Protein AF-A0A6G0TR43-F1 (afdb_monomer_lite)

InterPro domains:
  IPR001030 Aconitase/3-isopropylmalate dehydratase large subunit, alpha/beta/alpha domain [PF00330] (123-218)
  IPR001030 Aconitase/3-isopropylmalate dehydratase large subunit, alpha/beta/alpha domain [PF00330] (258-468)
  IPR001030 Aconitase/3-isopropylmalate dehydratase large subunit, alpha/beta/alpha domain [PR00415] (331-344)
  IPR001030 Aconitase/3-isopropylmalate dehydratase large subunit, alpha/beta/alpha domain [PR00415] (354-362)
  IPR001030 Aconitase/3-isopropylmalate dehydratase large subunit, alpha/beta/alpha domain [PR00415] (374-387)
  IPR001030 Aconitase/3-isopropylmalate dehydratase large subunit, alpha/beta/alpha domain [PR00415] (388-403)
  IPR001030 Aconitase/3-isopropylmalate dehydratase large subunit, alpha/beta/alpha domain [PR00415] (450-463)
  IPR015931 Aconitase/3-isopropylmalate dehydratase large subunit, alpha/beta/alpha, subdomain 1/3 [G3DSA:3.30.499.10] (98-225)
  IPR015931 Aconitase/3-isopropylmalate dehydratase large subunit, alpha/beta/alpha, subdomain 1/3 [G3DSA:3.30.499.10] (226-419)
  IPR015932 Aconitase, domain 2 [G3DSA:3.40.1060.10] (420-470)
  IPR018136 Aconitase family, 4Fe-4S cluster binding site [PS01244] (183-196)
  IPR036008 Aconitase, iron-sulfur domain [SSF53732] (122-218)
  IPR036008 Aconitase, iron-sulfur domain [SSF53732] (229-468)
  IPR050926 Aconitase/IPM Isomerase [PTHR43160] (221-468)

Structure (mmCIF, N/CA/C/O backbone):
data_AF-A0A6G0TR43-F1
#
_entry.id   AF-A0A6G0TR43-F1
#
loop_
_atom_site.group_PDB
_atom_site.id
_atom_site.type_symbol
_atom_site.label_atom_id
_atom_site.label_alt_id
_atom_site.label_comp_id
_atom_site.label_asym_id
_atom_site.label_entity_id
_atom_site.label_seq_id
_atom_site.pdbx_PDB_ins_code
_atom_site.Cartn_x
_atom_site.Cartn_y
_atom_site.Cartn_z
_atom_site.occupancy
_atom_site.B_iso_or_equiv
_atom_site.auth_seq_id
_atom_site.auth_comp_id
_atom_site.auth_asym_id
_atom_site.auth_atom_id
_atom_site.pdbx_PDB_model_num
ATOM 1 N N . MET A 1 1 ? -25.560 -16.275 -49.411 1.00 44.91 1 MET A N 1
ATOM 2 C CA . MET A 1 1 ? -24.220 -15.984 -48.857 1.00 44.91 1 MET A CA 1
ATOM 3 C C . MET A 1 1 ? -23.610 -14.889 -49.708 1.00 44.91 1 MET A C 1
ATOM 5 O O . MET A 1 1 ? -23.542 -15.063 -50.917 1.00 44.91 1 MET A O 1
ATOM 9 N N . PRO A 1 2 ? -23.350 -13.727 -49.101 1.00 28.89 2 PRO A N 1
ATOM 10 C CA . PRO A 1 2 ? -21.966 -13.373 -48.813 1.00 28.89 2 PRO A CA 1
ATOM 11 C C . PRO A 1 2 ? -21.756 -12.947 -47.353 1.00 28.89 2 PRO A C 1
ATOM 13 O O . PRO A 1 2 ? -22.693 -12.677 -46.605 1.00 28.89 2 PRO A O 1
ATOM 16 N N . ILE A 1 3 ? -20.484 -12.977 -46.975 1.00 33.72 3 ILE A N 1
ATOM 17 C CA . ILE A 1 3 ? -19.909 -12.750 -45.653 1.00 33.72 3 ILE A CA 1
ATOM 18 C C . ILE A 1 3 ? -19.997 -11.252 -45.323 1.00 33.72 3 ILE A C 1
ATOM 20 O O . ILE A 1 3 ? -19.451 -10.425 -46.049 1.00 33.72 3 ILE A O 1
ATOM 24 N N . GLY A 1 4 ? -20.696 -10.901 -44.241 1.00 23.98 4 GLY A N 1
ATOM 25 C CA . GLY A 1 4 ? -20.774 -9.537 -43.715 1.00 23.98 4 GLY A CA 1
ATOM 26 C C . GLY A 1 4 ? -19.693 -9.307 -42.663 1.00 23.98 4 GLY A C 1
ATOM 27 O O . GLY A 1 4 ? -19.711 -9.941 -41.610 1.00 23.98 4 GLY A O 1
ATOM 28 N N . GLY A 1 5 ? -18.741 -8.426 -42.974 1.00 23.03 5 GLY A N 1
ATOM 29 C CA . GLY A 1 5 ? -17.609 -8.081 -42.119 1.00 23.03 5 GLY A CA 1
ATOM 30 C C . GLY A 1 5 ? -18.013 -7.459 -40.781 1.00 23.03 5 GLY A C 1
ATOM 31 O O . GLY A 1 5 ? -18.893 -6.603 -40.701 1.00 23.03 5 GLY A O 1
ATOM 32 N N . VAL A 1 6 ? -17.315 -7.872 -39.726 1.00 23.48 6 VAL A N 1
ATOM 33 C CA . VAL A 1 6 ? -17.362 -7.231 -38.412 1.00 23.48 6 VAL A CA 1
ATOM 34 C C . VAL A 1 6 ? -16.473 -5.989 -38.471 1.00 23.48 6 VAL A C 1
ATOM 36 O O . VAL A 1 6 ? -15.255 -6.095 -38.601 1.00 23.48 6 VAL A O 1
ATOM 39 N N . LYS A 1 7 ? -17.080 -4.801 -38.386 1.00 21.50 7 LYS A N 1
ATOM 40 C CA . LYS A 1 7 ? -16.357 -3.562 -38.080 1.00 21.50 7 LYS A CA 1
ATOM 41 C C . LYS A 1 7 ? -15.907 -3.625 -36.620 1.00 21.50 7 LYS A C 1
ATOM 43 O O . LYS A 1 7 ? -16.739 -3.585 -35.717 1.00 21.50 7 LYS A O 1
ATOM 48 N N . ALA A 1 8 ? -14.601 -3.726 -36.400 1.00 21.95 8 ALA A N 1
ATOM 49 C CA . ALA A 1 8 ? -13.986 -3.422 -35.118 1.00 21.95 8 ALA A CA 1
ATOM 50 C C . ALA A 1 8 ? -13.940 -1.896 -34.964 1.00 21.95 8 ALA A C 1
ATOM 52 O O . ALA A 1 8 ? -13.263 -1.211 -35.731 1.00 21.95 8 ALA A O 1
ATOM 53 N N . THR A 1 9 ? -14.678 -1.356 -33.999 1.00 20.98 9 THR A N 1
ATOM 54 C CA . THR A 1 9 ? -14.571 0.056 -33.623 1.00 20.98 9 THR A CA 1
ATOM 55 C C . THR A 1 9 ? -13.515 0.166 -32.531 1.00 20.98 9 THR A C 1
ATOM 57 O O . THR A 1 9 ? -13.754 -0.199 -31.383 1.00 20.98 9 THR A O 1
ATOM 60 N N . CYS A 1 10 ? -12.327 0.629 -32.912 1.00 20.80 10 CYS A N 1
ATOM 61 C CA . CYS A 1 10 ? -11.294 1.084 -31.992 1.00 20.80 10 CYS A CA 1
ATOM 62 C C . CYS A 1 10 ? -11.732 2.453 -31.450 1.00 20.80 10 CYS A C 1
ATOM 64 O O . CYS A 1 10 ? -11.892 3.392 -32.230 1.00 20.80 10 CYS A O 1
ATOM 66 N N . ILE A 1 11 ? -11.987 2.572 -30.146 1.00 22.67 11 ILE A N 1
ATOM 67 C CA . ILE A 1 11 ? -12.198 3.879 -29.512 1.00 22.67 11 ILE A CA 1
ATOM 68 C C . ILE A 1 11 ? -10.812 4.398 -29.139 1.00 22.67 11 ILE A C 1
ATOM 70 O O . ILE A 1 11 ? -10.226 3.989 -28.139 1.00 22.67 11 ILE A O 1
ATOM 74 N N . CYS A 1 12 ? -10.277 5.243 -30.016 1.00 21.52 12 CYS A N 1
ATOM 75 C CA . CYS A 1 12 ? -9.052 5.992 -29.794 1.00 21.52 12 CYS A CA 1
ATOM 76 C C . CYS A 1 12 ? -9.327 7.127 -28.796 1.00 21.52 12 CYS A C 1
ATOM 78 O O . CYS A 1 12 ? -10.388 7.755 -28.815 1.00 21.52 12 CYS A O 1
ATOM 80 N N . ASN A 1 13 ? -8.371 7.350 -27.902 1.00 27.11 13 ASN A N 1
ATOM 81 C CA . ASN A 1 13 ? -8.438 8.288 -26.790 1.00 27.11 13 ASN A CA 1
ATOM 82 C C . ASN A 1 13 ? -8.215 9.724 -27.305 1.00 27.11 13 ASN A C 1
ATOM 84 O O . ASN A 1 13 ? -7.111 10.247 -27.246 1.00 27.11 13 ASN A O 1
ATOM 88 N N . GLU A 1 14 ? -9.253 10.356 -27.850 1.00 24.88 14 GLU A N 1
ATOM 89 C CA . GLU A 1 14 ? -9.208 11.749 -28.318 1.00 24.88 14 GLU A CA 1
ATOM 90 C C . GLU A 1 14 ? -10.543 12.452 -28.014 1.00 24.88 14 GLU A C 1
ATOM 92 O O . GLU A 1 14 ? -11.323 12.782 -28.898 1.00 24.88 14 GLU A O 1
ATOM 97 N N . CYS A 1 15 ? -10.871 12.624 -26.726 1.00 24.12 15 CYS A N 1
ATOM 98 C CA . CYS A 1 15 ? -11.961 13.521 -26.292 1.00 24.12 15 CYS A CA 1
ATOM 99 C C . CYS A 1 15 ? -11.883 13.959 -24.814 1.00 24.12 15 CYS A C 1
ATOM 101 O O . CYS A 1 15 ? -12.898 14.289 -24.207 1.00 24.12 15 CYS A O 1
ATOM 103 N N . LEU A 1 16 ? -10.684 14.005 -24.220 1.00 26.81 16 LEU A N 1
ATOM 104 C CA . LEU A 1 16 ? -10.478 14.553 -22.865 1.00 26.81 16 LEU A CA 1
ATOM 105 C C . LEU A 1 16 ? -9.629 15.836 -22.829 1.00 26.81 16 LEU A C 1
ATOM 107 O O . LEU A 1 16 ? -9.369 16.366 -21.755 1.00 26.81 16 LEU A O 1
ATOM 111 N N . TYR A 1 17 ? -9.275 16.403 -23.987 1.00 24.92 17 TYR A N 1
ATOM 112 C CA . TYR A 1 17 ? -8.399 17.580 -24.077 1.00 24.92 17 TYR A CA 1
ATOM 113 C C . TYR A 1 17 ? -9.114 18.935 -24.256 1.00 24.92 17 TYR A C 1
ATOM 115 O O . TYR A 1 17 ? -8.491 19.910 -24.666 1.00 24.92 17 TYR A O 1
ATOM 123 N N . GLN A 1 18 ? -10.411 19.050 -23.937 1.00 24.70 18 GLN A N 1
ATOM 124 C CA . GLN A 1 18 ? -11.149 20.323 -24.082 1.00 24.70 18 GLN A CA 1
ATOM 125 C C . GLN A 1 18 ? -11.848 20.864 -22.824 1.00 24.70 18 GLN A C 1
ATOM 127 O O . GLN A 1 18 ? -12.670 21.771 -22.931 1.00 24.70 18 GLN A O 1
ATOM 132 N N . HIS A 1 19 ? -11.470 20.425 -21.618 1.00 25.78 19 HIS A N 1
ATOM 133 C CA . HIS A 1 19 ? -12.017 21.006 -20.377 1.00 25.78 19 HIS A CA 1
ATOM 134 C C . HIS A 1 19 ? -11.001 21.626 -19.402 1.00 25.78 19 HIS A C 1
ATOM 136 O O . HIS A 1 19 ? -11.359 21.912 -18.264 1.00 25.78 19 HIS A O 1
ATOM 142 N N . ALA A 1 20 ? -9.780 21.946 -19.854 1.00 26.09 20 ALA A N 1
ATOM 143 C CA . ALA A 1 20 ? -8.774 22.646 -19.037 1.00 26.09 20 ALA A CA 1
ATOM 144 C C . ALA A 1 20 ? -8.510 24.122 -19.422 1.00 26.09 20 ALA A C 1
ATOM 146 O O . ALA A 1 20 ? -7.695 24.781 -18.788 1.00 26.09 20 ALA A O 1
ATOM 147 N N . CYS A 1 21 ? -9.224 24.696 -20.398 1.00 24.44 21 CYS A N 1
ATOM 148 C CA . CYS A 1 21 ? -9.101 26.121 -20.738 1.00 24.44 21 CYS A CA 1
ATOM 149 C C . CYS A 1 21 ? -10.477 26.781 -20.839 1.00 24.44 21 CYS A C 1
ATOM 151 O O . CYS A 1 21 ? -11.063 26.795 -21.918 1.00 24.44 21 CYS A O 1
ATOM 153 N N . ARG A 1 22 ? -10.989 27.324 -19.723 1.00 23.19 22 ARG A N 1
ATOM 154 C CA . ARG A 1 22 ? -11.964 28.440 -19.667 1.00 23.19 22 ARG A CA 1
ATOM 155 C C . ARG A 1 22 ? -12.244 28.828 -18.209 1.00 23.19 22 ARG A C 1
ATOM 157 O O . ARG A 1 22 ? -13.321 28.603 -17.673 1.00 23.19 22 ARG A O 1
ATOM 164 N N . SER A 1 23 ? -11.264 29.451 -17.568 1.00 25.16 23 SER A N 1
ATOM 165 C CA . SER A 1 23 ? -11.479 30.265 -16.369 1.00 25.16 23 SER A CA 1
ATOM 166 C C . SER A 1 23 ? -11.001 31.681 -16.662 1.00 25.16 23 SER A C 1
ATOM 168 O O . SER A 1 23 ? -9.929 32.076 -16.221 1.00 25.16 23 SER A O 1
ATOM 170 N N . SER A 1 24 ? -11.751 32.412 -17.490 1.00 25.03 24 SER A N 1
ATOM 171 C CA . SER A 1 24 ? -11.678 33.873 -17.654 1.00 25.03 24 SER A CA 1
ATOM 172 C C . SER A 1 24 ? -12.849 34.347 -18.529 1.00 25.03 24 SER A C 1
ATOM 174 O O . SER A 1 24 ? -13.068 33.792 -19.601 1.00 25.03 24 SER A O 1
ATOM 176 N N . PHE A 1 25 ? -13.533 35.399 -18.065 1.00 23.75 25 PHE A N 1
ATOM 177 C CA . PHE A 1 25 ? -14.579 36.213 -18.715 1.00 23.75 25 PHE A CA 1
ATOM 178 C C . PHE A 1 25 ? -16.048 35.735 -18.712 1.00 23.75 25 PHE A C 1
ATOM 180 O O . PHE A 1 25 ? -16.444 34.843 -19.450 1.00 23.75 25 PHE A O 1
ATOM 187 N N . GLY A 1 26 ? -16.878 36.497 -17.981 1.00 22.31 26 GLY A N 1
ATOM 188 C CA . GLY A 1 26 ? -17.969 37.269 -18.600 1.00 22.31 26 GLY A CA 1
ATOM 189 C C . GLY A 1 26 ? -19.380 36.665 -18.628 1.00 22.31 26 GLY A C 1
ATOM 190 O O . GLY A 1 26 ? -19.677 35.768 -19.403 1.00 22.31 26 GLY A O 1
ATOM 191 N N . ILE A 1 27 ? -20.271 37.265 -17.834 1.00 24.50 27 ILE A N 1
ATOM 192 C CA . ILE A 1 27 ? -21.746 37.187 -17.865 1.00 24.50 27 ILE A CA 1
ATOM 193 C C . ILE A 1 27 ? -22.303 37.428 -19.284 1.00 24.50 27 ILE A C 1
ATOM 195 O O . ILE A 1 27 ? -21.859 38.397 -19.882 1.00 24.50 27 ILE A O 1
ATOM 199 N N . VAL A 1 28 ? -23.312 36.659 -19.753 1.00 23.77 28 VAL A N 1
ATOM 200 C CA . VAL A 1 28 ? -24.571 37.115 -20.425 1.00 23.77 28 VAL A CA 1
ATOM 201 C C . VAL A 1 28 ? -25.590 35.947 -20.544 1.00 23.77 28 VAL A C 1
ATOM 203 O O . VAL A 1 28 ? -25.250 34.831 -20.919 1.00 23.77 28 VAL A O 1
ATOM 206 N N . ASN A 1 29 ? -26.858 36.250 -20.222 1.00 24.64 29 ASN A N 1
ATOM 207 C CA . ASN A 1 29 ? -28.106 35.468 -20.357 1.00 24.64 29 ASN A CA 1
ATOM 208 C C . ASN A 1 29 ? -28.371 34.815 -21.735 1.00 24.64 29 ASN A C 1
ATOM 210 O O . ASN A 1 29 ? -28.135 35.469 -22.743 1.00 24.64 29 ASN A O 1
ATOM 214 N N . GLN A 1 30 ? -29.077 33.664 -21.769 1.00 25.34 30 GLN A N 1
ATOM 215 C CA . GLN A 1 30 ? -30.322 33.442 -22.554 1.00 25.34 30 GLN A CA 1
ATOM 216 C C . GLN A 1 30 ? -31.006 32.070 -22.265 1.00 25.34 30 GLN A C 1
ATOM 218 O O . GLN A 1 30 ? -30.420 31.179 -21.665 1.00 25.34 30 GLN A O 1
ATOM 223 N N . ARG A 1 31 ? -32.304 31.985 -22.604 1.00 23.66 31 ARG A N 1
ATOM 224 C CA . ARG A 1 31 ? -33.435 31.184 -22.049 1.00 23.66 31 ARG A CA 1
ATOM 225 C C . ARG A 1 31 ? -33.601 29.708 -22.546 1.00 23.66 31 ARG A C 1
ATOM 227 O O . ARG A 1 31 ? -32.881 29.315 -23.453 1.00 23.66 31 ARG A O 1
ATOM 234 N N . PRO A 1 32 ? -34.554 28.904 -21.981 1.00 31.56 32 PRO A N 1
ATOM 235 C CA . PRO A 1 32 ? -34.596 27.422 -22.043 1.00 31.56 32 PRO A CA 1
ATOM 236 C C . PRO A 1 32 ? -35.714 26.777 -22.921 1.00 31.56 32 PRO A C 1
ATOM 238 O O . PRO A 1 32 ? -36.488 27.507 -23.537 1.00 31.56 32 PRO A O 1
ATOM 241 N N . TRP A 1 33 ? -35.806 25.422 -22.854 1.00 23.48 33 TRP A N 1
ATOM 242 C CA . TRP A 1 33 ? -36.893 24.435 -23.182 1.00 23.48 33 TRP A CA 1
ATOM 243 C C . TRP A 1 33 ? -36.661 23.496 -24.404 1.00 23.48 33 TRP A C 1
ATOM 245 O O . TRP A 1 33 ? -35.990 23.927 -25.336 1.00 23.48 33 TRP A O 1
ATOM 255 N N . PRO A 1 34 ? -37.255 22.264 -24.491 1.00 34.00 34 PRO A N 1
ATOM 256 C CA . PRO A 1 34 ? -38.066 21.503 -23.519 1.00 34.00 34 PRO A CA 1
ATOM 257 C C . PRO A 1 34 ? -37.699 20.001 -23.311 1.00 34.00 34 PRO A C 1
ATOM 259 O O . PRO A 1 34 ? -37.000 19.345 -24.078 1.00 34.00 34 PRO A O 1
ATOM 262 N N . THR A 1 35 ? -38.298 19.466 -22.249 1.00 28.58 35 THR A N 1
ATOM 263 C CA . THR A 1 35 ? -38.429 18.089 -21.746 1.00 28.58 35 THR A CA 1
ATOM 264 C C . THR A 1 35 ? -39.009 17.071 -22.747 1.00 28.58 35 THR A C 1
ATOM 266 O O . THR A 1 35 ? -40.078 17.303 -23.309 1.00 28.58 35 THR A O 1
ATOM 269 N N . LEU A 1 36 ? -38.406 15.874 -22.851 1.00 28.17 36 LEU A N 1
ATOM 270 C CA . LEU A 1 36 ? -39.024 14.689 -23.473 1.00 28.17 36 LEU A CA 1
ATOM 271 C C . LEU A 1 36 ? -39.233 13.571 -22.435 1.00 28.17 36 LEU A C 1
ATOM 273 O O . LEU A 1 36 ? -38.327 13.203 -21.692 1.00 28.17 36 LEU A O 1
ATOM 277 N N . THR A 1 37 ? -40.464 13.067 -22.365 1.00 31.48 37 THR A N 1
ATOM 278 C CA . THR A 1 37 ? -41.012 12.224 -21.294 1.00 31.48 37 THR A CA 1
ATOM 279 C C . THR A 1 37 ? -41.046 10.724 -21.624 1.00 31.48 37 THR A C 1
ATOM 281 O O . THR A 1 37 ? -41.064 10.294 -22.775 1.00 31.48 37 THR A O 1
ATOM 284 N N . LEU A 1 38 ? -41.124 9.944 -20.540 1.00 30.39 38 LEU A N 1
ATOM 285 C CA . LEU A 1 38 ? -41.155 8.488 -20.310 1.00 30.39 38 LEU A CA 1
ATOM 286 C C . LEU A 1 38 ? -42.107 7.583 -21.151 1.00 30.39 38 LEU A C 1
ATOM 288 O O . LEU A 1 38 ? -42.515 6.520 -20.681 1.00 30.39 38 LEU A O 1
ATOM 292 N N . LYS A 1 39 ? -42.471 7.929 -22.392 1.00 28.11 39 LYS A N 1
ATOM 293 C CA . LYS A 1 39 ? -43.436 7.153 -23.210 1.00 28.11 39 LYS A CA 1
ATOM 294 C C . LYS A 1 39 ? -42.846 6.280 -24.331 1.00 28.11 39 LYS A C 1
ATOM 296 O O . LYS A 1 39 ? -43.605 5.534 -24.943 1.00 28.11 39 LYS A O 1
ATOM 301 N N . MET A 1 40 ? -41.526 6.265 -24.557 1.00 30.66 40 MET A N 1
ATOM 302 C CA . MET A 1 40 ? -40.902 5.426 -25.608 1.00 30.66 40 MET A CA 1
ATOM 303 C C . MET A 1 40 ? -40.281 4.099 -25.131 1.00 30.66 40 MET A C 1
ATOM 305 O O . MET A 1 40 ? -40.085 3.202 -25.943 1.00 30.66 40 MET A O 1
ATOM 309 N N . LEU A 1 41 ? -40.052 3.897 -23.829 1.00 30.52 41 LEU A N 1
ATOM 310 C CA . LEU A 1 41 ? -39.347 2.702 -23.321 1.00 30.52 41 LEU A CA 1
ATOM 311 C C . LEU A 1 41 ? -40.242 1.493 -22.986 1.00 30.52 41 LEU A C 1
ATOM 313 O O . LEU A 1 41 ? -39.740 0.433 -22.628 1.00 30.52 41 LEU A O 1
ATOM 317 N N . ARG A 1 42 ? -41.568 1.597 -23.151 1.00 28.61 42 ARG A N 1
ATOM 318 C CA . ARG A 1 42 ? -42.516 0.488 -22.897 1.00 28.61 42 ARG A CA 1
ATOM 319 C C . ARG A 1 42 ? -42.906 -0.330 -24.137 1.00 28.61 42 ARG A C 1
ATOM 321 O O . ARG A 1 42 ? -43.753 -1.210 -24.024 1.00 28.61 42 ARG A O 1
ATOM 328 N N . LYS A 1 43 ? -42.301 -0.082 -25.307 1.00 27.17 43 LYS A N 1
ATOM 329 C CA . LYS A 1 43 ? -42.723 -0.710 -26.579 1.00 27.17 43 LYS A CA 1
ATOM 330 C C . LYS A 1 43 ? -41.700 -1.633 -27.261 1.00 27.17 43 LYS A C 1
ATOM 332 O O . LYS A 1 43 ? -41.970 -2.079 -28.367 1.00 27.17 43 LYS A O 1
ATOM 337 N N . MET A 1 44 ? -40.589 -1.991 -26.609 1.00 28.00 44 MET A N 1
ATOM 338 C CA . MET A 1 44 ? -39.608 -2.959 -27.150 1.00 28.00 44 MET A CA 1
ATOM 339 C C . MET A 1 44 ? -39.391 -4.204 -26.270 1.00 28.00 44 MET A C 1
ATOM 341 O O . MET A 1 44 ? -38.376 -4.879 -26.378 1.00 28.00 44 MET A O 1
ATOM 345 N N . PHE A 1 45 ? -40.380 -4.559 -25.443 1.00 26.39 45 PHE A N 1
ATOM 346 C CA . PHE A 1 45 ? -40.508 -5.900 -24.860 1.00 26.39 45 PHE A CA 1
ATOM 347 C C . PHE A 1 45 ? -41.712 -6.603 -25.484 1.00 26.39 45 PHE A C 1
ATOM 349 O O . PHE A 1 45 ? -42.814 -6.572 -24.940 1.00 26.39 45 PHE A O 1
ATOM 356 N N . LYS A 1 46 ? -41.510 -7.192 -26.662 1.00 25.25 46 LYS A N 1
ATOM 357 C CA . LYS A 1 46 ? -42.288 -8.318 -27.197 1.00 25.25 46 LYS A CA 1
ATOM 358 C C . LYS A 1 46 ? -41.635 -8.761 -28.503 1.00 25.25 46 LYS A C 1
ATOM 360 O O . LYS A 1 46 ? -41.410 -7.925 -29.371 1.00 25.25 46 LYS A O 1
ATOM 365 N N . THR A 1 47 ? -41.427 -10.074 -28.618 1.00 24.05 47 THR A N 1
ATOM 366 C CA . THR A 1 47 ? -41.081 -10.879 -29.811 1.00 24.05 47 THR A CA 1
ATOM 367 C C . THR A 1 47 ? -39.657 -11.444 -29.812 1.00 24.05 47 THR A C 1
ATOM 369 O O . THR A 1 47 ? -38.759 -10.856 -30.393 1.00 24.05 47 THR A O 1
ATOM 372 N N . LEU A 1 48 ? -39.476 -12.602 -29.159 1.00 24.25 48 LEU A N 1
ATOM 373 C CA . LEU A 1 48 ? -38.723 -13.770 -29.658 1.00 24.25 48 LEU A CA 1
ATOM 374 C C . LEU A 1 48 ? -38.752 -14.874 -28.585 1.00 24.25 48 LEU A C 1
ATOM 376 O O . LEU A 1 48 ? -37.914 -14.947 -27.692 1.00 24.25 48 LEU A O 1
ATOM 380 N N . GLN A 1 49 ? -39.790 -15.710 -28.662 1.00 21.92 49 GLN A N 1
ATOM 381 C CA . GLN A 1 49 ? -39.796 -17.054 -28.092 1.00 21.92 49 GLN A CA 1
ATOM 382 C C . GLN A 1 49 ? -39.025 -17.967 -29.046 1.00 21.92 49 GLN A C 1
ATOM 384 O O . GLN A 1 49 ? -39.353 -18.006 -30.227 1.00 21.92 49 GLN A O 1
ATOM 389 N N . LEU A 1 50 ? -38.071 -18.743 -28.534 1.00 23.00 50 LEU A N 1
ATOM 390 C CA . LEU A 1 50 ? -37.654 -20.002 -29.149 1.00 23.00 50 LEU A CA 1
ATOM 391 C C . LEU A 1 50 ? -37.224 -20.969 -28.043 1.00 23.00 50 LEU A C 1
ATOM 393 O O . LEU A 1 50 ? -36.337 -20.698 -27.239 1.00 23.00 50 LEU A O 1
ATOM 397 N N . SER A 1 51 ? -37.960 -22.072 -27.983 1.00 20.31 51 SER A N 1
ATOM 398 C CA . SER A 1 51 ? -37.833 -23.189 -27.060 1.00 20.31 51 SER A CA 1
ATOM 399 C C . SER A 1 51 ? -36.750 -24.164 -27.511 1.00 20.31 51 SER A C 1
ATOM 401 O O . SER A 1 51 ? -36.791 -24.610 -28.655 1.00 20.31 51 SER A O 1
ATOM 403 N N . VAL A 1 52 ? -35.900 -24.622 -26.591 1.00 22.64 52 VAL A N 1
ATOM 404 C CA . VAL A 1 52 ? -35.273 -25.949 -26.680 1.00 22.64 52 VAL A CA 1
ATOM 405 C C . VAL A 1 52 ? -35.314 -26.587 -25.291 1.00 22.64 52 VAL A C 1
ATOM 407 O O . VAL A 1 52 ? -34.701 -26.100 -24.345 1.00 22.64 52 VAL A O 1
ATOM 410 N N . ARG A 1 53 ? -36.100 -27.662 -25.173 1.00 18.94 53 ARG A N 1
ATOM 411 C CA . ARG A 1 53 ? -36.101 -28.596 -24.041 1.00 18.94 53 ARG A CA 1
ATOM 412 C C . ARG A 1 53 ? -34.905 -29.536 -24.194 1.00 18.94 53 ARG A C 1
ATOM 414 O O . ARG A 1 53 ? -34.737 -30.112 -25.263 1.00 18.94 53 ARG A O 1
ATOM 421 N N . CYS A 1 54 ? -34.159 -29.775 -23.121 1.00 20.81 54 CYS A N 1
ATOM 422 C CA . CYS A 1 54 ? -33.457 -31.042 -22.940 1.00 20.81 54 CYS A CA 1
ATOM 423 C C . CYS A 1 54 ? -33.524 -31.449 -21.466 1.00 20.81 54 CYS A C 1
ATOM 425 O O . CYS A 1 54 ? -33.230 -30.671 -20.561 1.00 20.81 54 CYS A O 1
ATOM 427 N N . SER A 1 55 ? -34.013 -32.661 -21.267 1.00 19.59 55 SER A N 1
ATOM 428 C CA . SER A 1 55 ? -34.326 -33.341 -20.021 1.00 19.59 55 SER A CA 1
ATOM 429 C C . SER A 1 55 ? -33.195 -34.297 -19.659 1.00 19.59 55 SER A C 1
ATOM 431 O O . SER A 1 55 ? -32.931 -35.203 -20.440 1.00 19.59 55 SER A O 1
ATOM 433 N N . CYS A 1 56 ? -32.608 -34.155 -18.468 1.00 20.31 56 CYS A N 1
ATOM 434 C CA . CYS A 1 56 ? -31.844 -35.217 -17.808 1.00 20.31 56 CYS A CA 1
ATOM 435 C C . CYS A 1 56 ? -32.119 -35.185 -16.300 1.00 20.31 56 CYS A C 1
ATOM 437 O O . CYS A 1 56 ? -31.548 -34.401 -15.545 1.00 20.31 56 CYS A O 1
ATOM 439 N N . THR A 1 57 ? -33.037 -36.049 -15.889 1.00 19.06 57 THR A N 1
ATOM 440 C CA . THR A 1 57 ? -33.283 -36.502 -14.521 1.00 19.06 57 THR A CA 1
ATOM 441 C C . THR A 1 57 ? -32.208 -37.530 -14.160 1.00 19.06 57 THR A C 1
ATOM 443 O O . THR A 1 57 ? -32.009 -38.445 -14.949 1.00 19.06 57 THR A O 1
ATOM 446 N N . CYS A 1 58 ? -31.558 -37.430 -12.993 1.00 20.14 58 CYS A N 1
ATOM 447 C CA . CYS A 1 58 ? -31.033 -38.592 -12.257 1.00 20.14 58 CYS A CA 1
ATOM 448 C C . CYS A 1 58 ? -30.692 -38.233 -10.796 1.00 20.14 58 CYS A C 1
ATOM 450 O O . CYS A 1 58 ? -29.687 -37.593 -10.510 1.00 20.14 58 CYS A O 1
ATOM 452 N N . LEU A 1 59 ? -31.594 -38.686 -9.919 1.00 19.86 59 LEU A N 1
ATOM 453 C CA . LEU A 1 59 ? -31.395 -39.274 -8.587 1.00 19.86 59 LEU A CA 1
ATOM 454 C C . LEU A 1 59 ? -30.654 -38.487 -7.490 1.00 19.86 59 LEU A C 1
ATOM 456 O O . LEU A 1 59 ? -29.436 -38.486 -7.350 1.00 19.86 59 LEU A O 1
ATOM 460 N N . VAL A 1 60 ? -31.502 -37.927 -6.629 1.00 20.03 60 VAL A N 1
ATOM 461 C CA . VAL A 1 60 ? -31.277 -37.586 -5.224 1.00 20.03 60 VAL A CA 1
ATOM 462 C C . VAL A 1 60 ? -31.207 -38.877 -4.400 1.00 20.03 60 VAL A C 1
ATOM 464 O O . VAL A 1 60 ? -32.169 -39.641 -4.410 1.00 20.03 60 VAL A O 1
ATOM 467 N N . GLU A 1 61 ? -30.155 -39.063 -3.602 1.00 20.62 61 GLU A N 1
ATOM 468 C CA . GLU A 1 61 ? -30.217 -39.897 -2.395 1.00 20.62 61 GLU A CA 1
ATOM 469 C C . GLU A 1 61 ? -30.071 -39.013 -1.153 1.00 20.62 61 GLU A C 1
ATOM 471 O O . GLU A 1 61 ? -29.123 -38.243 -0.992 1.00 20.62 61 GLU A O 1
ATOM 476 N N . ARG A 1 62 ? -31.092 -39.101 -0.297 1.00 20.41 62 ARG A N 1
ATOM 477 C CA . ARG A 1 62 ? -31.192 -38.479 1.021 1.00 20.41 62 ARG A CA 1
ATOM 478 C C . ARG A 1 62 ? -30.409 -39.314 2.033 1.00 20.41 62 ARG A C 1
ATOM 480 O O . ARG A 1 62 ? -30.620 -40.516 2.091 1.00 20.41 62 ARG A O 1
ATOM 487 N N . TYR A 1 63 ? -29.693 -38.657 2.942 1.00 21.70 63 TYR A N 1
ATOM 488 C CA . TYR A 1 63 ? -29.655 -39.090 4.340 1.00 21.70 63 TYR A CA 1
ATOM 489 C C . TYR A 1 63 ? -29.830 -37.876 5.255 1.00 21.70 63 TYR A C 1
ATOM 491 O O . TYR A 1 63 ? -29.098 -36.892 5.177 1.00 21.70 63 TYR A O 1
ATOM 499 N N . SER A 1 64 ? -30.868 -37.957 6.083 1.00 21.03 64 SER A N 1
ATOM 500 C CA . SER A 1 64 ? -31.268 -37.031 7.140 1.00 21.03 64 SER A CA 1
ATOM 501 C C . SER A 1 64 ? -30.842 -37.563 8.508 1.00 21.03 64 SER A C 1
ATOM 503 O O . SER A 1 64 ? -30.967 -38.763 8.736 1.00 21.03 64 SER A O 1
ATOM 505 N N . CYS A 1 65 ? -30.454 -36.671 9.422 1.00 21.56 65 CYS A N 1
ATOM 506 C CA . CYS A 1 65 ? -30.654 -36.775 10.880 1.00 21.56 65 CYS A CA 1
ATOM 507 C C . CYS A 1 65 ? -30.286 -35.384 11.464 1.00 21.56 65 CYS A C 1
ATOM 509 O O . CYS A 1 65 ? -29.136 -34.978 11.320 1.00 21.56 65 CYS A O 1
ATOM 511 N N . THR A 1 66 ? -31.208 -34.472 11.825 1.00 22.47 66 THR A N 1
ATOM 512 C CA . THR A 1 66 ? -31.875 -34.330 13.155 1.00 22.47 66 THR A CA 1
ATOM 513 C C . THR A 1 66 ? -30.910 -34.675 14.309 1.00 22.47 66 THR A C 1
ATOM 515 O O . THR A 1 66 ? -30.321 -35.744 14.284 1.00 22.47 66 THR A O 1
ATOM 518 N N . ASP A 1 67 ? -30.638 -33.878 15.342 1.00 23.47 67 ASP A N 1
ATOM 519 C CA . ASP A 1 67 ? -31.508 -33.028 16.149 1.00 23.47 67 ASP A CA 1
ATOM 520 C C . ASP A 1 67 ? -30.670 -32.319 17.250 1.00 23.47 67 ASP A C 1
ATOM 522 O O . ASP A 1 67 ? -29.573 -32.763 17.583 1.00 23.47 67 ASP A O 1
ATOM 526 N N . ASP A 1 68 ? -31.246 -31.255 17.804 1.00 24.41 68 ASP A N 1
ATOM 527 C CA . ASP A 1 68 ? -31.120 -30.671 19.148 1.00 24.41 68 ASP A CA 1
ATOM 528 C C . ASP A 1 68 ? -29.771 -30.500 19.894 1.00 24.41 68 ASP A C 1
ATOM 530 O O . ASP A 1 68 ? -29.058 -31.453 20.211 1.00 24.41 68 ASP A O 1
ATOM 534 N N . ARG A 1 69 ? -29.528 -29.255 20.344 1.00 25.17 69 ARG A N 1
ATOM 535 C CA . ARG A 1 69 ? -29.275 -28.912 21.764 1.00 25.17 69 ARG A CA 1
ATOM 536 C C . ARG A 1 69 ? -29.133 -27.398 21.957 1.00 25.17 69 ARG A C 1
ATOM 538 O O . ARG A 1 69 ? -28.041 -26.832 21.933 1.00 25.17 69 ARG A O 1
ATOM 545 N N . ARG A 1 70 ? -30.260 -26.741 22.245 1.00 24.08 70 ARG A N 1
ATOM 546 C CA . ARG A 1 70 ? -30.282 -25.570 23.139 1.00 24.08 70 ARG A CA 1
ATOM 547 C C . ARG A 1 70 ? -30.400 -26.066 24.582 1.00 24.08 70 ARG A C 1
ATOM 549 O O . ARG A 1 70 ? -31.283 -26.869 24.852 1.00 24.08 70 ARG A O 1
ATOM 556 N N . ARG A 1 71 ? -29.574 -25.504 25.476 1.00 24.00 71 ARG A N 1
ATOM 557 C CA . ARG A 1 71 ? -29.700 -25.344 26.950 1.00 24.00 71 ARG A CA 1
ATOM 558 C C . ARG A 1 71 ? -28.384 -25.716 27.639 1.00 24.00 71 ARG A C 1
ATOM 560 O O . ARG A 1 71 ? -28.020 -26.882 27.667 1.00 24.00 71 ARG A O 1
ATOM 567 N N . PHE A 1 72 ? -27.681 -24.719 28.174 1.00 23.92 72 PHE A N 1
ATOM 568 C CA . PHE A 1 72 ? -27.522 -24.486 29.619 1.00 23.92 72 PHE A CA 1
ATOM 569 C C . PHE A 1 72 ? -26.432 -23.427 29.841 1.00 23.92 72 PHE A C 1
ATOM 571 O O . PHE A 1 72 ? -25.250 -23.667 29.621 1.00 23.92 72 PHE A O 1
ATOM 578 N N . TRP A 1 73 ? -26.865 -22.239 30.264 1.00 22.64 73 TRP A N 1
ATOM 579 C CA . TRP A 1 73 ? -26.043 -21.299 31.020 1.00 22.64 73 TRP A CA 1
ATOM 580 C C . TRP A 1 73 ? -26.103 -21.723 32.494 1.00 22.64 73 TRP A C 1
ATOM 582 O O . TRP A 1 73 ? -27.201 -21.805 33.043 1.00 22.64 73 TRP A O 1
ATOM 592 N N . SER A 1 74 ? -24.953 -21.960 33.124 1.00 23.92 74 SER A N 1
ATOM 593 C CA . SER A 1 74 ? -24.769 -21.896 34.583 1.00 23.92 74 SER A CA 1
ATOM 594 C C . SER A 1 74 ? -23.274 -21.802 34.922 1.00 23.92 74 SER A C 1
ATOM 596 O O . SER A 1 74 ? -22.461 -22.497 34.318 1.00 23.92 74 SER A O 1
ATOM 598 N N . SER A 1 75 ? -22.952 -20.914 35.863 1.00 24.31 75 SER A N 1
ATOM 599 C CA . SER A 1 75 ? -21.637 -20.485 36.371 1.00 24.31 75 SER A CA 1
ATOM 600 C C . SER A 1 75 ? -20.704 -21.620 36.870 1.00 24.31 75 SER A C 1
ATOM 602 O O . SER A 1 75 ? -21.180 -22.731 37.105 1.00 24.31 75 SER A O 1
ATOM 604 N N . PRO A 1 76 ? -19.384 -21.370 37.045 1.00 26.19 76 PRO A N 1
ATOM 605 C CA . PRO A 1 76 ? -18.373 -22.419 37.215 1.00 26.19 76 PRO A CA 1
ATOM 606 C C . PRO A 1 76 ? -18.227 -22.888 38.677 1.00 26.19 76 PRO A C 1
ATOM 608 O O . PRO A 1 76 ? -18.321 -22.053 39.577 1.00 26.19 76 PRO A O 1
ATOM 611 N N . PRO A 1 77 ? -17.905 -24.172 38.936 1.00 25.36 77 PRO A N 1
ATOM 612 C CA . PRO A 1 77 ? -17.350 -24.606 40.212 1.00 25.36 77 PRO A CA 1
ATOM 613 C C . PRO A 1 77 ? -15.823 -24.782 40.172 1.00 25.36 77 PRO A C 1
ATOM 615 O O . PRO A 1 77 ? -15.199 -24.980 39.130 1.00 25.36 77 PRO A O 1
ATOM 618 N N . GLU A 1 78 ? -15.270 -24.691 41.373 1.00 23.84 78 GLU A N 1
ATOM 619 C CA . GLU A 1 78 ? -13.879 -24.521 41.776 1.00 23.84 78 GLU A CA 1
ATOM 620 C C . GLU A 1 78 ? -12.901 -25.646 41.393 1.00 23.84 78 GLU A C 1
ATOM 622 O O . GLU A 1 78 ? -13.238 -26.807 41.157 1.00 23.84 78 GLU A O 1
ATOM 627 N N . SER A 1 79 ? -11.626 -25.259 41.398 1.00 29.75 79 SER A N 1
ATOM 628 C CA . SER A 1 79 ? -10.435 -26.075 41.194 1.00 29.75 79 SER A CA 1
ATOM 629 C C . SER A 1 79 ? -10.325 -27.274 42.143 1.00 29.75 79 SER A C 1
ATOM 631 O O . SER A 1 79 ? -10.199 -27.105 43.354 1.00 29.75 79 SER A O 1
ATOM 633 N N . SER A 1 80 ? -10.188 -28.480 41.588 1.00 23.52 80 SER A N 1
ATOM 634 C CA . SER A 1 80 ? -9.489 -29.582 42.259 1.00 23.52 80 SER A CA 1
ATOM 635 C C . SER A 1 80 ? -8.694 -30.412 41.245 1.00 23.52 80 SER A C 1
ATOM 637 O O . SER A 1 80 ? -9.210 -30.916 40.249 1.00 23.52 80 SER A O 1
ATOM 639 N N . ALA A 1 81 ? -7.383 -30.502 41.469 1.00 28.31 81 ALA A N 1
ATOM 640 C CA . ALA A 1 81 ? -6.456 -31.252 40.633 1.00 28.31 81 ALA A CA 1
ATOM 641 C C . ALA A 1 81 ? -6.563 -32.757 40.934 1.00 28.31 81 ALA A C 1
ATOM 643 O O . ALA A 1 81 ? -5.907 -33.265 41.843 1.00 28.31 81 ALA A O 1
ATOM 644 N N . ALA A 1 82 ? -7.360 -33.488 40.154 1.00 22.23 82 ALA A N 1
ATOM 645 C CA . ALA A 1 82 ? -7.366 -34.948 40.181 1.00 22.23 82 ALA A CA 1
ATOM 646 C C . ALA A 1 82 ? -6.253 -35.507 39.272 1.00 22.23 82 ALA A C 1
ATOM 648 O O . ALA A 1 82 ? -6.295 -35.380 38.048 1.00 22.23 82 ALA A O 1
ATOM 649 N N . ARG A 1 83 ? -5.234 -36.144 39.867 1.00 24.42 83 ARG A N 1
ATOM 650 C CA . ARG A 1 83 ? -4.245 -36.954 39.135 1.00 24.42 83 ARG A CA 1
ATOM 651 C C . ARG A 1 83 ? -4.868 -38.299 38.764 1.00 24.42 83 ARG A C 1
ATOM 653 O O . ARG A 1 83 ? -4.846 -39.228 39.566 1.00 24.42 83 ARG A O 1
ATOM 660 N N . THR A 1 84 ? -5.353 -38.435 37.536 1.00 21.20 84 THR A N 1
ATOM 661 C CA . THR A 1 84 ? -5.774 -39.736 37.000 1.00 21.20 84 THR A CA 1
ATOM 662 C C . THR A 1 84 ? -4.583 -40.423 36.330 1.00 21.20 84 THR A C 1
ATOM 664 O O . THR A 1 84 ? -4.091 -39.969 35.299 1.00 21.20 84 THR A O 1
ATOM 667 N N . LYS A 1 85 ? -4.091 -41.528 36.909 1.00 21.42 85 LYS A N 1
ATOM 668 C CA . LYS A 1 85 ? -3.163 -42.442 36.221 1.00 21.42 85 LYS A CA 1
ATOM 669 C C . LYS A 1 85 ? -3.926 -43.152 35.099 1.00 21.42 85 LYS A C 1
ATOM 671 O O . LYS A 1 85 ? -4.809 -43.953 35.382 1.00 21.42 85 LYS A O 1
ATOM 676 N N . VAL A 1 86 ? -3.565 -42.893 33.844 1.00 24.00 86 VAL A N 1
ATOM 677 C CA . VAL A 1 86 ? -4.078 -43.636 32.683 1.00 24.00 86 VAL A CA 1
ATOM 678 C C . VAL A 1 86 ? -3.011 -44.633 32.233 1.00 24.00 86 VAL A C 1
ATOM 680 O O . VAL A 1 86 ? -1.937 -44.235 31.789 1.00 24.00 86 VAL A O 1
ATOM 683 N N . SER A 1 87 ? -3.288 -45.933 32.358 1.00 22.47 87 SER A N 1
ATOM 684 C CA . SER A 1 87 ? -2.460 -46.983 31.757 1.00 22.47 87 SER A CA 1
ATOM 685 C C . SER A 1 87 ? -2.799 -47.111 30.271 1.00 22.47 87 SER A C 1
ATOM 687 O O . SER A 1 87 ? -3.927 -47.463 29.920 1.00 22.47 87 SER A O 1
ATOM 689 N N . VAL A 1 88 ? -1.836 -46.846 29.391 1.00 28.00 88 VAL A N 1
ATOM 690 C CA . VAL A 1 88 ? -2.017 -47.012 27.944 1.00 28.00 88 VAL A CA 1
ATOM 691 C C . VAL A 1 88 ? -1.745 -48.471 27.579 1.00 28.00 88 VAL A C 1
ATOM 693 O O . VAL A 1 88 ? -0.619 -48.946 27.693 1.00 28.00 88 VAL A O 1
ATOM 696 N N . SER A 1 89 ? -2.780 -49.194 27.146 1.00 23.98 89 SER A N 1
ATOM 697 C CA . SER A 1 89 ? -2.615 -50.507 26.509 1.00 23.98 89 SER A CA 1
ATOM 698 C C . SER A 1 89 ? -2.259 -50.335 25.021 1.00 23.98 89 SER A C 1
ATOM 700 O O . SER A 1 89 ? -2.684 -49.351 24.407 1.00 23.98 89 SER A O 1
ATOM 702 N N . PRO A 1 90 ? -1.499 -51.263 24.407 1.00 29.41 90 PRO A N 1
ATOM 703 C CA . PRO A 1 90 ? -1.033 -51.153 23.028 1.00 29.41 90 PRO A CA 1
ATOM 704 C C . PRO A 1 90 ? -2.166 -51.512 22.057 1.00 29.41 90 PRO A C 1
ATOM 706 O O . PRO A 1 90 ? -2.158 -52.551 21.401 1.00 29.41 90 PRO A O 1
ATOM 709 N N . LYS A 1 91 ? -3.180 -50.652 21.964 1.00 27.67 91 LYS A N 1
ATOM 710 C CA . LYS A 1 91 ? -4.159 -50.675 20.878 1.00 27.67 91 LYS A CA 1
ATOM 711 C C . LYS A 1 91 ? -4.133 -49.322 20.178 1.00 27.67 91 LYS A C 1
ATOM 713 O O . LYS A 1 91 ? -4.271 -48.270 20.796 1.00 27.67 91 LYS A O 1
ATOM 718 N N . LYS A 1 92 ? -3.864 -49.397 18.871 1.00 36.59 92 LYS A N 1
ATOM 719 C CA . LYS A 1 92 ? -3.673 -48.298 17.918 1.00 36.59 92 LYS A CA 1
ATOM 720 C C . LYS A 1 92 ? -4.797 -47.262 18.065 1.00 36.59 92 LYS A C 1
ATOM 722 O O . LYS A 1 92 ? -5.899 -47.493 17.577 1.00 36.59 92 LYS A O 1
ATOM 727 N N . SER A 1 93 ? -4.520 -46.138 18.730 1.00 26.94 93 SER A N 1
ATOM 728 C CA . SER A 1 93 ? -5.463 -45.018 18.852 1.00 26.94 93 SER A CA 1
ATOM 729 C C . SER A 1 93 ? -4.751 -43.664 18.856 1.00 26.94 93 SER A C 1
ATOM 731 O O . SER A 1 93 ? -3.571 -43.559 19.182 1.00 26.94 93 SER A O 1
ATOM 733 N N . VAL A 1 94 ? -5.515 -42.664 18.422 1.00 28.25 94 VAL A N 1
ATOM 734 C CA . VAL A 1 94 ? -5.147 -41.337 17.917 1.00 28.25 94 VAL A CA 1
ATOM 735 C C . VAL A 1 94 ? -4.955 -40.322 19.047 1.00 28.25 94 VAL A C 1
ATOM 737 O O . VAL A 1 94 ? -5.770 -40.267 19.963 1.00 28.25 94 VAL A O 1
ATOM 740 N N . LEU A 1 95 ? -3.924 -39.479 18.937 1.00 25.45 95 LEU A N 1
ATOM 741 C CA . LEU A 1 95 ? -3.723 -38.288 19.766 1.00 25.45 95 LEU A CA 1
ATOM 742 C C . LEU A 1 95 ? -3.776 -37.045 18.867 1.00 25.45 95 LEU A C 1
ATOM 744 O O . LEU A 1 95 ? -3.044 -36.965 17.880 1.00 25.45 95 LEU A O 1
ATOM 748 N N . PHE A 1 96 ? -4.643 -36.092 19.203 1.00 22.06 96 PHE A N 1
ATOM 749 C CA . PHE A 1 96 ? -4.722 -34.788 18.548 1.00 22.06 96 PHE A CA 1
ATOM 750 C C . PHE A 1 96 ? -3.636 -33.863 19.115 1.00 22.06 96 PHE A C 1
ATOM 752 O O . PHE A 1 96 ? -3.567 -33.665 20.324 1.00 22.06 96 PHE A O 1
ATOM 759 N N . LEU A 1 97 ? -2.805 -33.284 18.248 1.00 23.44 97 LEU A N 1
ATOM 760 C CA . LEU A 1 97 ? -1.955 -32.138 18.576 1.00 23.44 97 LEU A CA 1
ATOM 761 C C . LEU A 1 97 ? -2.169 -31.084 17.492 1.00 23.44 97 LEU A C 1
ATOM 763 O O . LEU A 1 97 ? -1.555 -31.132 16.430 1.00 23.44 97 LEU A O 1
ATOM 767 N N . GLY A 1 98 ? -3.084 -30.161 17.761 1.00 24.17 98 GLY A N 1
ATOM 768 C CA . GLY A 1 98 ? -3.245 -28.932 17.004 1.00 24.17 98 GLY A CA 1
ATOM 769 C C . GLY A 1 98 ? -3.409 -27.798 18.000 1.00 24.17 98 GLY A C 1
ATOM 770 O O . GLY A 1 98 ? -4.389 -27.796 18.731 1.00 24.17 98 GLY A O 1
ATOM 771 N N . ASP A 1 99 ? -2.456 -26.869 18.027 1.00 23.00 99 ASP A N 1
ATOM 772 C CA . ASP A 1 99 ? -2.641 -25.571 18.675 1.00 23.00 99 ASP A CA 1
ATOM 773 C C . ASP A 1 99 ? -2.956 -24.532 17.594 1.00 23.00 99 ASP A C 1
ATOM 775 O O . ASP A 1 99 ? -2.093 -24.111 16.820 1.00 23.00 99 ASP A O 1
ATOM 779 N N . ARG A 1 100 ? -4.238 -24.178 17.541 1.00 27.88 100 ARG A N 1
ATOM 780 C CA . ARG A 1 100 ? -4.817 -22.852 17.271 1.00 27.88 100 ARG A CA 1
ATOM 781 C C . ARG A 1 100 ? -6.156 -22.874 18.018 1.00 27.88 100 ARG A C 1
ATOM 783 O O . ARG A 1 100 ? -6.901 -23.827 17.820 1.00 27.88 100 ARG A O 1
ATOM 790 N N . ASP A 1 101 ? -6.566 -21.933 18.853 1.00 26.27 101 ASP A N 1
ATOM 791 C CA . ASP A 1 101 ? -6.060 -20.632 19.320 1.00 26.27 101 ASP A CA 1
ATOM 792 C C . ASP A 1 101 ? -6.804 -20.374 20.684 1.00 26.27 101 ASP A C 1
ATOM 794 O O . ASP A 1 101 ? -7.266 -21.360 21.260 1.00 26.27 101 ASP A O 1
ATOM 798 N N . PRO A 1 102 ? -6.948 -19.162 21.257 1.00 41.34 102 PRO A N 1
ATOM 799 C CA . PRO A 1 102 ? -7.006 -18.900 22.706 1.00 41.34 102 PRO A CA 1
ATOM 800 C C . PRO A 1 102 ? -8.255 -19.453 23.443 1.00 41.34 102 PRO A C 1
ATOM 802 O O . PRO A 1 102 ? -9.298 -19.702 22.847 1.00 41.34 102 PRO A O 1
ATOM 805 N N . ASP A 1 103 ? -8.159 -19.574 24.772 1.00 30.45 103 ASP A N 1
ATOM 806 C CA . ASP A 1 103 ? -9.275 -19.764 25.724 1.00 30.45 103 ASP A CA 1
ATOM 807 C C . ASP A 1 103 ? -10.088 -21.078 25.718 1.00 30.45 103 ASP A C 1
ATOM 809 O O . ASP A 1 103 ? -11.292 -21.056 25.953 1.00 30.45 103 ASP A O 1
ATOM 813 N N . LEU A 1 104 ? -9.455 -22.254 25.617 1.00 27.73 104 LEU A N 1
ATOM 814 C CA . LEU A 1 104 ? -10.031 -23.506 26.153 1.00 27.73 104 LEU A CA 1
ATOM 815 C C . LEU A 1 104 ? -8.925 -24.485 26.583 1.00 27.73 104 LEU A C 1
ATOM 817 O O . LEU A 1 104 ? -8.148 -24.983 25.774 1.00 27.73 104 LEU A O 1
ATOM 821 N N . THR A 1 105 ? -8.857 -24.780 27.881 1.00 27.48 105 THR A N 1
ATOM 822 C CA . THR A 1 105 ? -7.950 -25.762 28.493 1.00 27.48 105 THR A CA 1
ATOM 823 C C . THR A 1 105 ? -8.279 -27.186 28.029 1.00 27.48 105 THR A C 1
ATOM 825 O O . THR A 1 105 ? -9.155 -27.847 28.582 1.00 27.48 105 THR A O 1
ATOM 828 N N . ILE A 1 106 ? -7.533 -27.699 27.046 1.00 28.09 106 ILE A N 1
ATOM 829 C CA . ILE A 1 106 ? -7.463 -29.136 26.732 1.00 28.09 106 ILE A CA 1
ATOM 830 C C . ILE A 1 106 ? -6.080 -29.653 27.172 1.00 28.09 106 ILE A C 1
ATOM 832 O O . ILE A 1 106 ? -5.070 -29.000 26.902 1.00 28.09 106 ILE A O 1
ATOM 836 N N . PRO A 1 107 ? -5.984 -30.797 27.878 1.00 30.38 107 PRO A N 1
ATOM 837 C CA . PRO A 1 107 ? -4.709 -31.305 28.380 1.00 30.38 107 PRO A CA 1
ATOM 838 C C . PRO A 1 107 ? -3.745 -31.669 27.239 1.00 30.38 107 PRO A C 1
ATOM 840 O O . PRO A 1 107 ? -4.056 -32.500 26.387 1.00 30.38 107 PRO A O 1
ATOM 843 N N . TYR A 1 108 ? -2.546 -31.080 27.252 1.00 29.23 108 TYR A N 1
ATOM 844 C CA . TYR A 1 108 ? -1.456 -31.410 26.333 1.00 29.23 108 TYR A CA 1
ATOM 845 C C . TYR A 1 108 ? -0.626 -32.595 26.853 1.00 29.23 108 TYR A C 1
ATOM 847 O O . TYR A 1 108 ? -0.335 -32.711 28.046 1.00 29.23 108 TYR A O 1
ATOM 855 N N . LEU A 1 109 ? -0.203 -33.477 25.944 1.00 29.53 109 LEU A N 1
ATOM 856 C CA . LEU A 1 109 ? 0.662 -34.616 26.256 1.00 29.53 109 LEU A CA 1
ATOM 857 C C . LEU A 1 109 ? 2.137 -34.168 26.248 1.00 29.53 109 LEU A C 1
ATOM 859 O O . LEU A 1 109 ? 2.642 -33.704 25.225 1.00 29.53 109 LEU A O 1
ATOM 863 N N . ARG A 1 110 ? 2.862 -34.320 27.366 1.00 25.70 110 ARG A N 1
ATOM 864 C CA . ARG A 1 110 ? 4.334 -34.214 27.375 1.00 25.70 110 ARG A CA 1
ATOM 865 C C . ARG A 1 110 ? 4.923 -35.532 26.869 1.00 25.70 110 ARG A C 1
ATOM 867 O O . ARG A 1 110 ? 4.829 -36.534 27.565 1.00 25.70 110 ARG A O 1
ATOM 874 N N . LEU A 1 111 ? 5.540 -35.515 25.689 1.00 29.53 111 LEU A N 1
ATOM 875 C CA . LEU A 1 111 ? 6.316 -36.641 25.154 1.00 29.53 111 LEU A CA 1
ATOM 876 C C . LEU A 1 111 ? 7.812 -36.324 25.236 1.00 29.53 111 LEU A C 1
ATOM 878 O O . LEU A 1 111 ? 8.248 -35.250 24.813 1.00 29.53 111 LEU A O 1
ATOM 882 N N . HIS A 1 112 ? 8.607 -37.253 25.768 1.00 27.19 112 HIS A N 1
ATOM 883 C CA . HIS A 1 112 ? 10.063 -37.125 25.781 1.00 27.19 112 HIS A CA 1
ATOM 884 C C . HIS A 1 112 ? 10.650 -37.539 24.421 1.00 27.19 112 HIS A C 1
ATOM 886 O O . HIS A 1 112 ? 10.269 -38.554 23.849 1.00 27.19 112 HIS A O 1
ATOM 892 N N . MET A 1 113 ? 11.642 -36.794 23.914 1.00 28.55 113 MET A N 1
ATOM 893 C CA . MET A 1 113 ? 12.289 -37.031 22.604 1.00 28.55 113 MET A CA 1
ATOM 894 C C . MET A 1 113 ? 12.838 -38.459 22.398 1.00 28.55 113 MET A C 1
ATOM 896 O O . MET A 1 113 ? 12.965 -38.898 21.259 1.00 28.55 113 MET A O 1
ATOM 900 N N . LYS A 1 114 ? 13.132 -39.207 23.473 1.00 29.14 114 LYS A N 1
ATOM 901 C CA . LYS A 1 114 ? 13.549 -40.620 23.396 1.00 29.14 114 LYS A CA 1
ATOM 902 C C . LYS A 1 114 ? 12.404 -41.589 23.047 1.00 29.14 114 LYS A C 1
ATOM 904 O O . LYS A 1 114 ? 12.682 -42.686 22.581 1.00 29.14 114 LYS A O 1
ATOM 909 N N . GLU A 1 115 ? 11.142 -41.198 23.224 1.00 32.66 115 GLU A N 1
ATOM 910 C CA . GLU A 1 115 ? 9.960 -42.057 23.016 1.00 32.66 115 GLU A CA 1
ATOM 911 C C . GLU A 1 115 ? 9.395 -41.981 21.583 1.00 32.66 115 GLU A C 1
ATOM 913 O O . GLU A 1 115 ? 8.645 -42.857 21.157 1.00 32.66 115 GLU A O 1
ATOM 918 N N . ILE A 1 116 ? 9.780 -40.966 20.799 1.00 40.56 116 ILE A N 1
ATOM 919 C CA . ILE A 1 116 ? 9.227 -40.696 19.454 1.00 40.56 116 ILE A CA 1
ATOM 920 C C . ILE A 1 116 ? 9.782 -41.657 18.381 1.00 40.56 116 ILE A C 1
ATOM 922 O O . ILE A 1 116 ? 9.203 -41.806 17.306 1.00 40.56 116 ILE A O 1
ATOM 926 N N . ALA A 1 117 ? 10.867 -42.378 18.668 1.00 33.16 117 ALA A N 1
ATOM 927 C CA . ALA A 1 117 ? 11.592 -43.167 17.673 1.00 33.16 117 ALA A CA 1
ATOM 928 C C . ALA A 1 117 ? 10.884 -44.451 17.167 1.00 33.16 117 ALA A C 1
ATOM 930 O O . ALA A 1 117 ? 11.450 -45.130 16.313 1.00 33.16 117 ALA A O 1
ATOM 931 N N . CYS A 1 118 ? 9.678 -44.811 17.636 1.00 39.84 118 CYS A N 1
ATOM 932 C CA . CYS A 1 118 ? 9.172 -46.187 17.464 1.00 39.84 118 CYS A CA 1
ATOM 933 C C . CYS A 1 118 ? 7.712 -46.399 17.005 1.00 39.84 118 CYS A C 1
ATOM 935 O O . CYS A 1 118 ? 7.254 -47.536 17.088 1.00 39.84 118 CYS A O 1
ATOM 937 N N . VAL A 1 119 ? 6.962 -45.407 16.498 1.00 50.06 119 VAL A N 1
ATOM 938 C CA . VAL A 1 119 ? 5.506 -45.624 16.247 1.00 50.06 119 VAL A CA 1
ATOM 939 C C . VAL A 1 119 ? 5.049 -45.493 14.782 1.00 50.06 119 VAL A C 1
ATOM 941 O O . VAL A 1 119 ? 3.996 -46.023 14.429 1.00 50.06 119 VAL A O 1
ATOM 944 N N . ALA A 1 120 ? 5.813 -44.854 13.890 1.00 57.88 120 ALA A N 1
ATOM 945 C CA . ALA A 1 120 ? 5.379 -44.662 12.500 1.00 57.88 120 ALA A CA 1
ATOM 946 C C . ALA A 1 120 ? 5.830 -45.821 11.580 1.00 57.88 120 ALA A C 1
ATOM 948 O O . ALA A 1 120 ? 7.029 -46.079 11.492 1.00 57.88 120 ALA A O 1
ATOM 949 N N . PRO A 1 121 ? 4.920 -46.495 10.845 1.00 63.28 121 PRO A N 1
ATOM 950 C CA . PRO A 1 121 ? 5.296 -47.534 9.879 1.00 63.28 121 PRO A CA 1
ATOM 951 C C . PRO A 1 121 ? 5.892 -46.967 8.580 1.00 63.28 121 PRO A C 1
ATOM 953 O O . PRO A 1 121 ? 6.491 -47.712 7.816 1.00 63.28 121 PRO A O 1
ATOM 956 N N . TYR A 1 122 ? 5.719 -45.665 8.326 1.00 70.25 122 TYR A N 1
ATOM 957 C CA . TYR A 1 122 ? 6.242 -44.949 7.161 1.00 70.25 122 TYR A CA 1
ATOM 958 C C . TYR A 1 122 ? 6.479 -43.472 7.489 1.00 70.25 122 TYR A C 1
ATOM 960 O O . TYR A 1 122 ? 5.714 -42.886 8.258 1.00 70.25 122 TYR A O 1
ATOM 968 N N . LEU A 1 123 ? 7.489 -42.862 6.863 1.00 73.00 123 LEU A N 1
ATOM 969 C CA . LEU A 1 123 ? 7.819 -41.437 7.003 1.00 73.00 123 LEU A CA 1
ATOM 970 C C . LEU A 1 123 ? 7.713 -40.695 5.658 1.00 73.00 123 LEU A C 1
ATOM 972 O O . LEU A 1 123 ? 7.952 -41.261 4.595 1.00 73.00 123 LEU A O 1
ATOM 976 N N . LEU A 1 124 ? 7.367 -39.408 5.697 1.00 72.75 124 LEU A N 1
ATOM 977 C CA . LEU A 1 124 ? 7.303 -38.541 4.519 1.00 72.75 124 LEU A CA 1
ATOM 978 C C . LEU A 1 124 ? 8.226 -37.334 4.710 1.00 72.75 124 LEU A C 1
ATOM 980 O O . LEU A 1 124 ? 8.116 -36.614 5.702 1.00 72.75 124 LEU A O 1
ATOM 984 N N . ILE A 1 125 ? 9.117 -37.113 3.748 1.00 71.12 125 ILE A N 1
ATOM 985 C CA . ILE A 1 125 ? 10.019 -35.967 3.653 1.00 71.12 125 ILE A CA 1
ATOM 986 C C . ILE A 1 125 ? 9.573 -35.138 2.448 1.00 71.12 125 ILE A C 1
ATOM 988 O O . ILE A 1 125 ? 9.651 -35.580 1.307 1.00 71.12 125 ILE A O 1
ATOM 992 N N . GLY A 1 126 ? 9.105 -33.920 2.691 1.00 64.44 126 GLY A N 1
ATOM 993 C CA . GLY A 1 126 ? 8.560 -33.069 1.637 1.00 64.44 126 GLY A CA 1
ATOM 994 C C . GLY A 1 126 ? 7.062 -33.281 1.383 1.00 64.44 126 GLY A C 1
ATOM 995 O O . GLY A 1 126 ? 6.506 -34.373 1.479 1.00 64.44 126 GLY A O 1
ATOM 996 N N . SER A 1 127 ? 6.401 -32.170 1.090 1.00 65.69 127 SER A N 1
ATOM 997 C CA . SER A 1 127 ? 4.988 -31.988 0.757 1.00 65.69 127 SER A CA 1
ATOM 998 C C . SER A 1 127 ? 4.862 -30.620 0.085 1.00 65.69 127 SER A C 1
ATOM 1000 O O . SER A 1 127 ? 5.818 -29.847 0.123 1.00 65.69 127 SER A O 1
ATOM 1002 N N . CYS A 1 128 ? 3.673 -30.243 -0.392 1.00 58.31 128 CYS A N 1
ATOM 1003 C CA . CYS A 1 128 ? 3.363 -28.889 -0.878 1.00 58.31 128 CYS A CA 1
ATOM 1004 C C . CYS A 1 128 ? 3.718 -27.734 0.095 1.00 58.31 128 CYS A C 1
ATOM 1006 O O . CYS A 1 128 ? 3.588 -26.574 -0.278 1.00 58.31 128 CYS A O 1
ATOM 1008 N N . THR A 1 129 ? 4.198 -28.023 1.313 1.00 52.72 129 THR A N 1
ATOM 1009 C CA . THR A 1 129 ? 4.585 -27.033 2.331 1.00 52.72 129 THR A CA 1
ATOM 1010 C C . THR A 1 129 ? 6.051 -27.091 2.809 1.00 52.72 129 THR A C 1
ATOM 1012 O O . THR A 1 129 ? 6.511 -26.127 3.420 1.00 52.72 129 THR A O 1
ATOM 1015 N N . ASN A 1 130 ? 6.810 -28.170 2.555 1.00 58.50 130 ASN A N 1
ATOM 1016 C CA . ASN A 1 130 ? 8.176 -28.377 3.099 1.00 58.50 130 ASN A CA 1
ATOM 1017 C C . ASN A 1 130 ? 9.130 -29.137 2.152 1.00 58.50 130 ASN A C 1
ATOM 1019 O O . ASN A 1 130 ? 10.019 -29.866 2.583 1.00 58.50 130 ASN A O 1
ATOM 1023 N N . SER A 1 131 ? 8.918 -28.989 0.850 1.00 71.81 131 SER A N 1
ATOM 1024 C CA . SER A 1 131 ? 9.661 -29.662 -0.219 1.00 71.81 131 SER A CA 1
ATOM 1025 C C . SER A 1 131 ? 10.654 -28.738 -0.936 1.00 71.81 131 SER A C 1
ATOM 1027 O O . SER A 1 131 ? 10.839 -28.862 -2.149 1.00 71.81 131 SER A O 1
ATOM 1029 N N . SER A 1 132 ? 11.215 -27.751 -0.228 1.00 78.06 132 SER A N 1
ATOM 1030 C CA . SER A 1 132 ? 12.203 -26.821 -0.787 1.00 78.06 132 SER A CA 1
ATOM 1031 C C . SER A 1 132 ? 13.573 -27.492 -0.934 1.00 78.06 132 SER A C 1
ATOM 1033 O O . SER A 1 132 ? 13.869 -28.469 -0.245 1.00 78.06 132 SER A O 1
ATOM 1035 N N . TYR A 1 133 ? 14.440 -26.944 -1.792 1.00 81.12 133 TYR A N 1
ATOM 1036 C CA . TYR A 1 133 ? 15.823 -27.418 -1.916 1.00 81.12 133 TYR A CA 1
ATOM 1037 C C . TYR A 1 133 ? 16.556 -27.407 -0.563 1.00 81.12 133 TYR A C 1
ATOM 1039 O O . TYR A 1 133 ? 17.179 -28.395 -0.193 1.00 81.12 133 TYR A O 1
ATOM 1047 N N . ALA A 1 134 ? 16.413 -26.332 0.222 1.00 73.56 134 ALA A N 1
ATOM 1048 C CA . ALA A 1 134 ? 17.077 -26.197 1.520 1.00 73.56 134 ALA A CA 1
ATOM 1049 C C . ALA A 1 134 ? 16.603 -27.233 2.555 1.00 73.56 134 ALA A C 1
ATOM 1051 O O . ALA A 1 134 ? 17.389 -27.66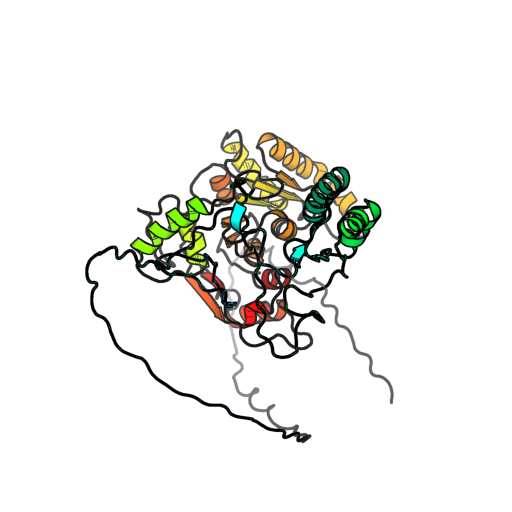9 3.395 1.00 73.56 134 ALA A O 1
ATOM 1052 N N . ASP A 1 135 ? 15.328 -27.623 2.518 1.00 74.62 135 ASP A N 1
ATOM 1053 C CA . ASP A 1 135 ? 14.792 -28.634 3.434 1.00 74.62 135 ASP A CA 1
ATOM 1054 C C . ASP A 1 135 ? 15.276 -30.036 3.051 1.00 74.62 135 ASP A C 1
ATOM 1056 O O . ASP A 1 135 ? 15.751 -30.782 3.909 1.00 74.62 135 ASP A O 1
ATOM 1060 N N . ILE A 1 136 ? 15.253 -30.358 1.754 1.00 79.38 136 ILE A N 1
ATOM 1061 C CA . ILE A 1 136 ? 15.757 -31.634 1.232 1.00 79.38 136 ILE A CA 1
ATOM 1062 C C . ILE A 1 136 ? 17.270 -31.755 1.459 1.00 79.38 136 ILE A C 1
ATOM 1064 O O . ILE A 1 136 ? 17.733 -32.814 1.879 1.00 79.38 136 ILE A O 1
ATOM 1068 N N . ALA A 1 137 ? 18.028 -30.668 1.291 1.00 80.25 137 ALA A N 1
ATOM 1069 C CA . ALA A 1 137 ? 19.467 -30.631 1.540 1.00 80.25 137 ALA A CA 1
ATOM 1070 C C . ALA A 1 137 ? 19.824 -30.969 2.996 1.00 80.25 137 ALA A C 1
ATOM 1072 O O . ALA A 1 137 ? 20.762 -31.725 3.244 1.00 80.25 137 ALA A O 1
ATOM 1073 N N . LYS A 1 138 ? 19.054 -30.473 3.977 1.00 77.62 138 LYS A N 1
ATOM 1074 C CA . LYS A 1 138 ? 19.260 -30.819 5.397 1.00 77.62 138 LYS A CA 1
ATOM 1075 C C . LYS A 1 138 ? 19.021 -32.305 5.651 1.00 77.62 138 LYS A C 1
ATOM 1077 O O . LYS A 1 138 ? 19.809 -32.936 6.353 1.00 77.62 138 LYS A O 1
ATOM 1082 N N . CYS A 1 139 ? 17.953 -32.862 5.080 1.00 79.75 139 CYS A N 1
ATOM 1083 C CA . CYS A 1 139 ? 17.657 -34.289 5.190 1.00 79.75 139 CYS A CA 1
ATOM 1084 C C . CYS A 1 139 ? 18.749 -35.139 4.532 1.00 79.75 139 CYS A C 1
ATOM 1086 O O . CYS A 1 139 ? 19.206 -36.103 5.142 1.00 79.75 139 CYS A O 1
ATOM 1088 N N . ALA A 1 140 ? 19.205 -34.764 3.335 1.00 84.50 140 ALA A N 1
ATOM 1089 C CA . ALA A 1 140 ? 20.276 -35.457 2.628 1.00 84.50 140 ALA A CA 1
ATOM 1090 C C . ALA A 1 140 ? 21.601 -35.389 3.401 1.00 84.50 140 ALA A C 1
ATOM 1092 O O . ALA A 1 140 ? 22.230 -36.418 3.605 1.00 84.50 140 ALA A O 1
ATOM 1093 N N . SER A 1 141 ? 21.975 -34.222 3.935 1.00 83.06 141 SER A N 1
ATOM 1094 C CA . SER A 1 141 ? 23.185 -34.059 4.754 1.00 83.06 141 SER A CA 1
ATOM 1095 C C . SER A 1 141 ? 23.191 -34.979 5.979 1.00 83.06 141 SER A C 1
ATOM 1097 O O . SER A 1 141 ? 24.191 -35.646 6.230 1.00 83.06 141 SER A O 1
ATOM 1099 N N . ARG A 1 142 ? 22.069 -35.082 6.705 1.00 81.06 142 ARG A N 1
ATOM 1100 C CA . ARG A 1 142 ? 21.954 -35.999 7.855 1.00 81.06 142 ARG A CA 1
ATOM 1101 C C . ARG A 1 142 ? 21.895 -37.465 7.450 1.00 81.06 142 ARG A C 1
ATOM 1103 O O . ARG A 1 142 ? 22.409 -38.315 8.168 1.00 81.06 142 ARG A O 1
ATOM 1110 N N . SER A 1 143 ? 21.287 -37.756 6.305 1.00 85.00 143 SER A N 1
ATOM 1111 C CA . SER A 1 143 ? 21.264 -39.107 5.741 1.00 85.00 143 SER A CA 1
ATOM 1112 C C . SER A 1 143 ? 22.674 -39.557 5.361 1.00 85.00 143 SER A C 1
ATOM 1114 O O . SER A 1 143 ? 23.057 -40.671 5.693 1.00 85.00 143 SER A O 1
ATOM 1116 N N . LYS A 1 144 ? 23.471 -38.668 4.754 1.00 85.31 144 LYS A N 1
ATOM 1117 C CA . LYS A 1 144 ? 24.880 -38.906 4.429 1.00 85.31 144 LYS A CA 1
ATOM 1118 C C . LYS A 1 144 ? 25.714 -39.147 5.682 1.00 85.31 144 LYS A C 1
ATOM 1120 O O . LYS A 1 144 ? 26.353 -40.180 5.784 1.00 85.31 144 LYS A O 1
ATOM 1125 N N . GLU A 1 145 ? 25.607 -38.268 6.678 1.00 84.56 145 GLU A N 1
ATOM 1126 C CA . GLU A 1 145 ? 26.290 -38.447 7.965 1.00 84.56 145 GLU A CA 1
ATOM 1127 C C . GLU A 1 145 ? 25.944 -39.800 8.608 1.00 84.56 145 GLU A C 1
ATOM 1129 O O . GLU A 1 145 ? 26.815 -40.490 9.128 1.00 84.56 145 GLU A O 1
ATOM 1134 N N . ALA A 1 146 ? 24.679 -40.222 8.555 1.00 79.75 146 ALA A N 1
ATOM 1135 C CA . ALA A 1 146 ? 24.271 -41.524 9.069 1.00 79.75 146 ALA A CA 1
ATOM 1136 C C . ALA A 1 146 ? 24.842 -42.693 8.241 1.00 79.75 146 ALA A C 1
ATOM 1138 O O . ALA A 1 146 ? 25.304 -43.674 8.829 1.00 79.75 146 ALA A O 1
ATOM 1139 N N . LEU A 1 147 ? 24.851 -42.581 6.909 1.00 86.00 147 LEU A N 1
ATOM 1140 C CA . LEU A 1 147 ? 25.462 -43.561 6.003 1.00 86.00 147 LEU A CA 1
ATOM 1141 C C . LEU A 1 147 ? 26.965 -43.714 6.255 1.00 86.00 147 LEU A C 1
ATOM 1143 O O . LEU A 1 147 ? 27.440 -44.846 6.330 1.00 86.00 147 LEU A O 1
ATOM 1147 N N . ASP A 1 148 ? 27.679 -42.609 6.477 1.00 89.44 148 ASP A N 1
ATOM 1148 C CA . ASP A 1 148 ? 29.115 -42.594 6.787 1.00 89.44 148 ASP A CA 1
ATOM 1149 C C . ASP A 1 148 ? 29.425 -43.358 8.091 1.00 89.44 148 ASP A C 1
ATOM 1151 O O . ASP A 1 148 ? 30.493 -43.946 8.245 1.00 89.44 148 ASP A O 1
ATOM 1155 N N . HIS A 1 149 ? 28.456 -43.434 9.011 1.00 91.50 149 HIS A N 1
ATOM 1156 C CA . HIS A 1 149 ? 28.526 -44.235 10.240 1.00 91.50 149 HIS A CA 1
ATOM 1157 C C . HIS A 1 149 ? 27.917 -45.644 10.094 1.00 91.50 149 HIS A C 1
ATOM 1159 O O . HIS A 1 149 ? 27.590 -46.293 11.094 1.00 91.50 149 HIS A O 1
ATOM 1165 N N . GLY A 1 150 ? 27.702 -46.120 8.864 1.00 88.81 150 GLY A N 1
ATOM 1166 C CA . GLY A 1 150 ? 27.135 -47.439 8.577 1.00 88.81 150 GLY A CA 1
ATOM 1167 C C . GLY A 1 150 ? 25.680 -47.603 9.028 1.00 88.81 150 GLY A C 1
ATOM 1168 O O . GLY A 1 150 ? 25.214 -48.725 9.239 1.00 88.81 150 GLY A O 1
ATOM 1169 N N . ARG A 1 151 ? 24.943 -46.503 9.224 1.00 83.69 151 ARG A N 1
ATOM 1170 C CA . ARG A 1 151 ? 23.531 -46.522 9.622 1.00 83.69 151 ARG A CA 1
ATOM 1171 C C . ARG A 1 151 ? 22.643 -46.350 8.394 1.00 83.69 151 ARG A C 1
ATOM 1173 O O . ARG A 1 151 ? 22.877 -45.494 7.549 1.00 83.69 151 ARG A O 1
ATOM 1180 N N . LYS A 1 152 ? 21.561 -47.124 8.342 1.00 77.31 152 LYS A N 1
ATOM 1181 C CA . LYS A 1 152 ? 20.456 -46.933 7.394 1.00 77.31 152 LYS A CA 1
ATOM 1182 C C . LYS A 1 152 ? 19.168 -46.658 8.145 1.00 77.31 152 LYS A C 1
ATOM 1184 O O . LYS A 1 152 ? 19.019 -47.060 9.304 1.00 77.31 152 LYS A O 1
ATOM 1189 N N . PHE A 1 153 ? 18.236 -45.975 7.496 1.00 76.94 153 PHE A N 1
ATOM 1190 C CA . PHE A 1 153 ? 16.950 -45.700 8.111 1.00 76.94 153 PHE A CA 1
ATOM 1191 C C . PHE A 1 153 ? 16.107 -46.981 8.170 1.00 76.94 153 PHE A C 1
ATOM 1193 O O . PHE A 1 153 ? 15.967 -47.693 7.180 1.00 76.94 153 PHE A O 1
ATOM 1200 N N . ARG A 1 154 ? 15.561 -47.308 9.351 1.00 72.88 154 ARG A N 1
ATOM 1201 C CA . ARG A 1 154 ? 14.836 -48.576 9.574 1.00 72.88 154 ARG A CA 1
ATOM 1202 C C . ARG A 1 154 ? 13.425 -48.576 8.979 1.00 72.88 154 ARG A C 1
ATOM 1204 O O . ARG A 1 154 ? 12.872 -49.637 8.712 1.00 72.88 154 ARG A O 1
ATOM 1211 N N . ILE A 1 155 ? 12.822 -47.398 8.848 1.00 72.25 155 ILE A N 1
ATOM 1212 C CA . ILE A 1 155 ? 11.436 -47.219 8.410 1.00 72.25 155 ILE A CA 1
ATOM 1213 C C . ILE A 1 155 ? 11.467 -46.727 6.962 1.00 72.25 155 ILE A C 1
ATOM 1215 O O . ILE A 1 155 ? 12.183 -45.776 6.685 1.00 72.25 155 ILE A O 1
ATOM 1219 N N . PRO A 1 156 ? 10.709 -47.300 6.022 1.00 73.12 156 PRO A N 1
ATOM 1220 C CA . PRO A 1 156 ? 10.680 -46.769 4.666 1.00 73.12 156 PRO A CA 1
ATOM 1221 C C . PRO A 1 156 ? 10.143 -45.327 4.653 1.00 73.12 156 PRO A C 1
ATOM 1223 O O . PRO A 1 156 ? 9.198 -44.983 5.373 1.00 73.12 156 PRO A O 1
ATOM 1226 N N . PHE A 1 157 ? 10.747 -44.466 3.831 1.00 80.12 157 PHE A N 1
ATOM 1227 C CA . PHE A 1 157 ? 10.328 -43.070 3.718 1.00 80.12 157 PHE A CA 1
ATOM 1228 C C . PHE A 1 157 ? 10.247 -42.586 2.276 1.00 80.12 157 PHE A C 1
ATOM 1230 O O . PHE A 1 157 ? 10.982 -43.056 1.414 1.00 80.12 157 PHE A O 1
ATOM 1237 N N . ASN A 1 158 ? 9.367 -41.618 2.017 1.00 81.38 158 ASN A N 1
ATOM 1238 C CA . ASN A 1 158 ? 9.224 -41.010 0.696 1.00 81.38 158 ASN A CA 1
ATOM 1239 C C . ASN A 1 158 ? 9.703 -39.556 0.703 1.00 81.38 158 ASN A C 1
ATOM 1241 O O . ASN A 1 158 ? 9.278 -38.786 1.557 1.00 81.38 158 ASN A O 1
ATOM 1245 N N . GLY A 1 159 ? 10.542 -39.181 -0.261 1.00 80.62 159 GLY A N 1
ATOM 1246 C CA . GLY A 1 159 ? 10.962 -37.812 -0.552 1.00 80.62 159 GLY A CA 1
ATOM 1247 C C . GLY A 1 159 ? 10.122 -37.202 -1.677 1.00 80.62 159 GLY A C 1
ATOM 1248 O O . GLY A 1 159 ? 10.061 -37.788 -2.752 1.00 80.62 159 GLY A O 1
ATOM 1249 N N . ILE A 1 160 ? 9.495 -36.040 -1.483 1.00 83.56 160 ILE A N 1
ATOM 1250 C CA . ILE A 1 160 ? 8.690 -35.371 -2.522 1.00 83.56 160 ILE A CA 1
ATOM 1251 C C . ILE A 1 160 ? 9.282 -33.987 -2.825 1.00 83.56 160 ILE A C 1
ATOM 1253 O O . ILE A 1 160 ? 9.217 -33.110 -1.962 1.00 83.56 160 ILE A O 1
ATOM 1257 N N . PRO A 1 161 ? 9.846 -33.750 -4.024 1.00 82.94 161 PRO A N 1
ATOM 1258 C CA . PRO A 1 161 ? 10.309 -32.428 -4.437 1.00 82.94 161 PRO A CA 1
ATOM 1259 C C . PRO A 1 161 ? 9.137 -31.501 -4.790 1.00 82.94 161 PRO A C 1
ATOM 1261 O O . PRO A 1 161 ? 8.150 -31.927 -5.384 1.00 82.94 161 PRO A O 1
ATOM 1264 N N . GLY A 1 162 ? 9.252 -30.212 -4.455 1.00 80.75 162 GLY A N 1
ATOM 1265 C CA . GLY A 1 162 ? 8.132 -29.263 -4.566 1.00 80.75 162 GLY A CA 1
ATOM 1266 C C . GLY A 1 162 ? 7.830 -28.756 -5.966 1.00 80.75 162 GLY A C 1
ATOM 1267 O O . GLY A 1 162 ? 6.744 -28.251 -6.228 1.00 80.75 162 GLY A O 1
ATOM 1268 N N . SER A 1 163 ? 8.794 -28.866 -6.871 1.00 83.25 163 SER A N 1
ATOM 1269 C CA . SER A 1 163 ? 8.670 -28.406 -8.249 1.00 83.25 163 SER A CA 1
ATOM 1270 C C . SER A 1 163 ? 9.583 -29.219 -9.159 1.00 83.25 163 SER A C 1
ATOM 1272 O O . SER A 1 163 ? 10.490 -29.915 -8.690 1.00 83.25 163 SER A O 1
ATOM 1274 N N . LYS A 1 164 ? 9.375 -29.104 -10.476 1.00 85.75 164 LYS A N 1
ATOM 1275 C CA . LYS A 1 164 ? 10.288 -29.682 -11.474 1.00 85.75 164 LYS A CA 1
ATOM 1276 C C . LYS A 1 164 ? 11.711 -29.146 -11.310 1.00 85.75 164 LYS A C 1
ATOM 1278 O O . LYS A 1 164 ? 12.655 -29.922 -11.389 1.00 85.75 164 LYS A O 1
ATOM 1283 N N . GLN A 1 165 ? 11.847 -27.847 -11.031 1.00 85.50 165 GLN A N 1
ATOM 1284 C CA . GLN A 1 165 ? 13.143 -27.215 -10.799 1.00 85.50 165 GLN A CA 1
ATOM 1285 C C . GLN A 1 165 ? 13.830 -27.816 -9.573 1.00 85.50 165 GLN A C 1
ATOM 1287 O O . GLN A 1 165 ? 14.948 -28.292 -9.700 1.00 85.50 165 GLN A O 1
ATOM 1292 N N . ILE A 1 166 ? 13.144 -27.891 -8.425 1.00 85.31 166 ILE A N 1
ATOM 1293 C CA . ILE A 1 166 ? 13.718 -28.472 -7.202 1.00 85.31 166 ILE A CA 1
ATOM 1294 C C . ILE A 1 166 ? 14.119 -29.924 -7.438 1.00 85.31 166 ILE A C 1
ATOM 1296 O O . ILE A 1 166 ? 15.219 -30.301 -7.056 1.00 85.31 166 ILE A O 1
ATOM 1300 N N . ARG A 1 167 ? 13.268 -30.721 -8.100 1.00 87.12 167 ARG A N 1
ATOM 1301 C CA . ARG A 1 167 ? 13.593 -32.106 -8.461 1.00 87.12 167 ARG A CA 1
ATOM 1302 C C . ARG A 1 167 ? 14.884 -32.181 -9.279 1.00 87.12 167 ARG A C 1
ATOM 1304 O O . ARG A 1 167 ? 15.756 -32.966 -8.940 1.00 87.12 167 ARG A O 1
ATOM 1311 N N . ALA A 1 168 ? 15.013 -31.365 -10.323 1.00 87.62 168 ALA A N 1
ATOM 1312 C CA . ALA A 1 168 ? 16.215 -31.342 -11.150 1.00 87.62 168 ALA A CA 1
ATOM 1313 C C . ALA A 1 168 ? 17.456 -30.924 -10.345 1.00 87.62 168 ALA A C 1
ATOM 1315 O O . ALA A 1 168 ? 18.508 -31.538 -10.485 1.00 87.62 168 ALA A O 1
ATOM 1316 N N . THR A 1 169 ? 17.328 -29.928 -9.464 1.00 90.19 169 THR A N 1
ATOM 1317 C CA . THR A 1 169 ? 18.429 -29.449 -8.619 1.00 90.19 169 THR A CA 1
ATOM 1318 C C . THR A 1 169 ? 18.893 -30.513 -7.619 1.00 90.19 169 THR A C 1
ATOM 1320 O O . THR A 1 169 ? 20.086 -30.764 -7.523 1.00 90.19 169 THR A O 1
ATOM 1323 N N . ILE A 1 170 ? 17.980 -31.195 -6.916 1.00 90.44 170 ILE A N 1
ATOM 1324 C CA . ILE A 1 170 ? 18.359 -32.225 -5.928 1.00 90.44 170 ILE A CA 1
ATOM 1325 C C . ILE A 1 170 ? 18.915 -33.505 -6.569 1.00 90.44 170 ILE A C 1
ATOM 1327 O O . ILE A 1 170 ? 19.628 -34.249 -5.902 1.00 90.44 170 ILE A O 1
ATOM 1331 N N . GLU A 1 171 ? 18.562 -33.793 -7.826 1.00 92.62 171 GLU A N 1
ATOM 1332 C CA . GLU A 1 171 ? 19.159 -34.895 -8.593 1.00 92.62 171 GLU A CA 1
ATOM 1333 C C . GLU A 1 171 ? 20.563 -34.510 -9.065 1.00 92.62 171 GLU A C 1
ATOM 1335 O O . GLU A 1 171 ? 21.491 -35.285 -8.874 1.00 92.62 171 GLU A O 1
ATOM 1340 N N . ARG A 1 172 ? 20.734 -33.292 -9.604 1.00 93.88 172 ARG A N 1
ATOM 1341 C CA . ARG A 1 172 ? 22.044 -32.747 -9.997 1.00 93.88 172 ARG A CA 1
ATOM 1342 C C . ARG A 1 172 ? 23.030 -32.739 -8.828 1.00 93.88 172 ARG A C 1
ATOM 1344 O O . ARG A 1 172 ? 24.192 -33.061 -9.020 1.00 93.88 172 ARG A O 1
ATOM 1351 N N . ASP A 1 173 ? 22.556 -32.376 -7.639 1.00 94.00 173 ASP A N 1
ATOM 1352 C CA . ASP A 1 173 ? 23.388 -32.242 -6.441 1.00 94.00 173 ASP A CA 1
ATOM 1353 C C . ASP A 1 173 ? 23.466 -33.551 -5.624 1.00 94.00 173 ASP A C 1
ATOM 1355 O O . ASP A 1 173 ? 23.807 -33.521 -4.443 1.00 94.00 173 ASP A O 1
ATOM 1359 N N . GLU A 1 174 ? 23.086 -34.692 -6.221 1.00 93.75 174 GLU A N 1
ATOM 1360 C CA . GLU A 1 174 ? 23.159 -36.056 -5.654 1.00 93.75 174 GLU A CA 1
ATOM 1361 C C . GLU A 1 174 ? 22.411 -36.257 -4.317 1.00 93.75 174 GLU A C 1
ATOM 1363 O O . GLU A 1 174 ? 22.508 -37.291 -3.646 1.00 93.75 174 GLU A O 1
ATOM 1368 N N . MET A 1 175 ? 21.576 -35.294 -3.927 1.00 93.00 175 MET A N 1
ATOM 1369 C CA . MET A 1 175 ? 20.770 -35.356 -2.709 1.00 93.00 175 MET A CA 1
ATOM 1370 C C . MET A 1 175 ? 19.682 -36.418 -2.826 1.00 93.00 175 MET A C 1
ATOM 1372 O O . MET A 1 175 ? 19.423 -37.161 -1.880 1.00 93.00 175 MET A O 1
ATOM 1376 N N . ALA A 1 176 ? 19.046 -36.510 -3.996 1.00 89.88 176 ALA A N 1
ATOM 1377 C CA . ALA A 1 176 ? 18.054 -37.542 -4.271 1.00 89.88 176 ALA A CA 1
ATOM 1378 C C . ALA A 1 176 ? 18.675 -38.945 -4.208 1.00 89.88 176 ALA A C 1
ATOM 1380 O O . ALA A 1 176 ? 18.060 -39.858 -3.658 1.00 89.88 176 ALA A O 1
ATOM 1381 N N . GLN A 1 177 ? 19.904 -39.102 -4.708 1.00 92.62 177 GLN A N 1
ATOM 1382 C CA . GLN A 1 177 ? 20.659 -40.349 -4.608 1.00 92.62 177 GLN A CA 1
ATOM 1383 C C . GLN A 1 177 ? 20.991 -40.689 -3.152 1.00 92.62 177 GLN A C 1
ATOM 1385 O O . GLN A 1 177 ? 20.660 -41.782 -2.703 1.00 92.62 177 GLN A O 1
ATOM 1390 N N . THR A 1 178 ? 21.510 -39.728 -2.386 1.00 91.00 178 THR A N 1
ATOM 1391 C CA . THR A 1 178 ? 21.798 -39.898 -0.952 1.00 91.00 178 THR A CA 1
ATOM 1392 C C . THR A 1 178 ? 20.565 -40.389 -0.179 1.00 91.00 178 THR A C 1
ATOM 1394 O O . THR A 1 178 ? 20.642 -41.307 0.636 1.00 91.00 178 THR A O 1
ATOM 1397 N N . LEU A 1 179 ? 19.388 -39.808 -0.449 1.00 88.00 179 LEU A N 1
ATOM 1398 C CA . LEU A 1 179 ? 18.139 -40.232 0.191 1.00 88.00 179 LEU A CA 1
ATOM 1399 C C . LEU A 1 179 ? 17.714 -41.647 -0.226 1.00 88.00 179 LEU A C 1
ATOM 1401 O O . LEU A 1 179 ? 17.197 -42.386 0.612 1.00 88.00 179 LEU A O 1
ATOM 1405 N N . ARG A 1 180 ? 17.941 -42.044 -1.487 1.00 91.56 180 ARG A N 1
ATOM 1406 C CA . ARG A 1 180 ? 17.690 -43.419 -1.955 1.00 91.56 180 ARG A CA 1
ATOM 1407 C C . ARG A 1 180 ? 18.608 -44.423 -1.263 1.00 91.56 180 ARG A C 1
ATOM 1409 O O . ARG A 1 180 ? 18.129 -45.431 -0.749 1.00 91.56 180 ARG A O 1
ATOM 1416 N N . GLU A 1 181 ? 19.899 -44.123 -1.178 1.00 90.00 181 GLU A N 1
ATOM 1417 C CA . GLU A 1 181 ? 20.901 -44.976 -0.525 1.00 90.00 181 GLU A CA 1
ATOM 1418 C C . GLU A 1 181 ? 20.624 -45.166 0.972 1.00 90.00 181 GLU A C 1
ATOM 1420 O O . GLU A 1 181 ? 20.825 -46.258 1.518 1.00 90.00 181 GLU A O 1
ATOM 1425 N N . PHE A 1 182 ? 20.081 -44.134 1.626 1.00 88.00 182 PHE A N 1
ATOM 1426 C CA . PHE A 1 182 ? 19.679 -44.183 3.032 1.00 88.00 182 PHE A CA 1
ATOM 1427 C C . PHE A 1 182 ? 18.410 -45.014 3.301 1.00 88.00 182 PHE A C 1
ATOM 1429 O O . PHE A 1 182 ? 18.113 -45.313 4.462 1.00 88.00 182 PHE A O 1
ATOM 1436 N N . GLY A 1 183 ? 17.690 -45.431 2.251 1.00 84.06 183 GLY A N 1
ATOM 1437 C CA . GLY A 1 183 ? 16.489 -46.274 2.331 1.00 84.06 183 GLY A CA 1
ATOM 1438 C C . GLY A 1 183 ? 15.180 -45.573 1.951 1.00 84.06 183 GLY A C 1
ATOM 1439 O O . GLY A 1 183 ? 14.101 -46.072 2.279 1.00 84.06 183 GLY A O 1
ATOM 1440 N N . GLY A 1 184 ? 15.253 -44.410 1.299 1.00 85.31 184 GLY A N 1
ATOM 1441 C CA . GLY A 1 184 ? 14.096 -43.625 0.875 1.00 85.31 184 GLY A CA 1
ATOM 1442 C C . GLY A 1 184 ? 13.701 -43.819 -0.589 1.00 85.31 184 GLY A C 1
ATOM 1443 O O . GLY A 1 184 ? 14.477 -44.274 -1.420 1.00 85.31 184 GLY A O 1
ATOM 1444 N N . THR A 1 185 ? 12.483 -43.413 -0.940 1.00 87.12 185 THR A N 1
ATOM 1445 C CA . THR A 1 185 ? 12.014 -43.334 -2.332 1.00 87.12 185 THR A CA 1
ATOM 1446 C C . THR A 1 185 ? 11.713 -41.887 -2.695 1.00 87.12 185 THR A C 1
ATOM 1448 O O . THR A 1 185 ? 10.876 -41.252 -2.061 1.00 87.12 185 THR A O 1
ATOM 1451 N N . VAL A 1 186 ? 12.359 -41.345 -3.728 1.00 86.44 186 VAL A N 1
ATOM 1452 C CA . VAL A 1 186 ? 12.048 -39.994 -4.226 1.00 86.44 186 VAL A CA 1
ATOM 1453 C C . VAL A 1 186 ? 10.911 -40.078 -5.247 1.00 86.44 186 VAL A C 1
ATOM 1455 O O . VAL A 1 186 ? 11.081 -40.648 -6.324 1.00 86.44 186 VAL A O 1
ATOM 1458 N N . LEU A 1 187 ? 9.746 -39.534 -4.895 1.00 83.31 187 LEU A N 1
ATOM 1459 C CA . LEU A 1 187 ? 8.521 -39.551 -5.694 1.00 83.31 187 LEU A CA 1
ATOM 1460 C C . LEU A 1 187 ? 8.456 -38.376 -6.683 1.00 83.31 187 LEU A C 1
ATOM 1462 O O . LEU A 1 187 ? 9.253 -37.436 -6.646 1.00 83.31 187 LEU A O 1
ATOM 1466 N N . ALA A 1 188 ? 7.466 -38.418 -7.578 1.00 81.38 188 ALA A N 1
ATOM 1467 C CA . ALA A 1 188 ? 7.164 -37.307 -8.472 1.00 81.38 188 ALA A CA 1
ATOM 1468 C C . ALA A 1 188 ? 6.722 -36.053 -7.694 1.00 81.38 188 ALA A C 1
ATOM 1470 O O . ALA A 1 188 ? 6.124 -36.143 -6.624 1.00 81.38 188 ALA A O 1
ATOM 1471 N N . ASN A 1 189 ? 6.978 -34.877 -8.269 1.00 79.19 189 ASN A N 1
ATOM 1472 C CA . ASN A 1 189 ? 6.589 -33.574 -7.727 1.00 79.19 189 ASN A CA 1
ATOM 1473 C C . ASN A 1 189 ? 5.072 -33.323 -7.869 1.00 79.19 189 ASN A C 1
ATOM 1475 O O . ASN A 1 189 ? 4.641 -32.527 -8.703 1.00 79.19 189 ASN A O 1
ATOM 1479 N N . ALA A 1 190 ? 4.262 -34.030 -7.083 1.00 74.75 190 ALA A N 1
ATOM 1480 C CA . ALA A 1 190 ? 2.804 -33.933 -7.069 1.00 74.75 190 ALA A CA 1
ATOM 1481 C C . ALA A 1 190 ? 2.240 -34.124 -5.649 1.00 74.75 190 ALA A C 1
ATOM 1483 O O . ALA A 1 190 ? 2.926 -34.624 -4.755 1.00 74.75 190 ALA A O 1
ATOM 1484 N N . CYS A 1 191 ? 0.973 -33.748 -5.444 1.00 73.12 191 CYS A N 1
ATOM 1485 C CA . CYS A 1 191 ? 0.231 -34.144 -4.245 1.00 73.12 191 CYS A CA 1
ATOM 1486 C C . CYS A 1 191 ? 0.123 -35.677 -4.192 1.00 73.12 191 CYS A C 1
ATOM 1488 O O . CYS A 1 191 ? -0.118 -36.316 -5.214 1.00 73.12 191 CYS A O 1
ATOM 1490 N N . GLY A 1 192 ? 0.326 -36.268 -3.014 1.00 72.44 192 GLY A N 1
ATOM 1491 C CA . GLY A 1 192 ? 0.464 -37.719 -2.898 1.00 72.44 192 GLY A CA 1
ATOM 1492 C C . GLY A 1 192 ? 0.197 -38.232 -1.479 1.00 72.44 192 GLY A C 1
ATOM 1493 O O . GLY A 1 192 ? -0.859 -37.930 -0.916 1.00 72.44 192 GLY A O 1
ATOM 1494 N N . PRO A 1 193 ? 1.137 -38.967 -0.854 1.00 70.25 193 PRO A N 1
ATOM 1495 C CA . PRO A 1 193 ? 0.944 -39.602 0.450 1.00 70.25 193 PRO A CA 1
ATOM 1496 C C . PRO A 1 193 ? 0.384 -38.713 1.568 1.00 70.25 193 PRO A C 1
ATOM 1498 O O . PRO A 1 193 ? -0.367 -39.207 2.402 1.00 70.25 193 PRO A O 1
ATOM 1501 N N . CYS A 1 194 ? 0.714 -37.416 1.592 1.00 67.81 194 CYS A N 1
ATOM 1502 C CA . CYS A 1 194 ? 0.279 -36.489 2.643 1.00 67.81 194 CYS A CA 1
ATOM 1503 C C . CYS A 1 194 ? -1.238 -36.237 2.678 1.00 67.81 194 CYS A C 1
ATOM 1505 O O . CYS A 1 194 ? -1.768 -35.944 3.745 1.00 67.81 194 CYS A O 1
ATOM 1507 N N . ILE A 1 195 ? -1.931 -36.371 1.545 1.00 63.97 195 ILE A N 1
ATOM 1508 C CA . ILE A 1 195 ? -3.395 -36.238 1.442 1.00 63.97 195 ILE A CA 1
ATOM 1509 C C . ILE A 1 195 ? -4.089 -37.604 1.334 1.00 63.97 195 ILE A C 1
ATOM 1511 O O . ILE A 1 195 ? -5.256 -37.686 0.967 1.00 63.97 195 ILE A O 1
ATOM 1515 N N . GLY A 1 196 ? -3.359 -38.692 1.602 1.00 65.81 196 GLY A N 1
ATOM 1516 C CA . GLY A 1 196 ? -3.855 -40.059 1.441 1.00 65.81 196 GLY A CA 1
ATOM 1517 C C . GLY A 1 196 ? -3.877 -40.560 -0.007 1.00 65.81 196 GLY A C 1
ATOM 1518 O O . GLY A 1 196 ? -4.332 -41.675 -0.249 1.00 65.81 196 GLY A O 1
ATOM 1519 N N . GLN A 1 197 ? -3.359 -39.790 -0.972 1.00 70.94 197 GLN A N 1
ATOM 1520 C CA . GLN A 1 197 ? -3.265 -40.203 -2.374 1.00 70.94 197 GLN A CA 1
ATOM 1521 C C . GLN A 1 197 ? -2.011 -41.059 -2.585 1.00 70.94 197 GLN A C 1
ATOM 1523 O O . GLN A 1 197 ? -0.990 -40.610 -3.107 1.00 70.94 197 GLN A O 1
ATOM 1528 N N . TRP A 1 198 ? -2.075 -42.299 -2.106 1.00 74.62 198 TRP A N 1
ATOM 1529 C CA . TRP A 1 198 ? -0.995 -43.271 -2.212 1.00 74.62 198 TRP A CA 1
ATOM 1530 C C . TRP A 1 198 ? -1.535 -44.702 -2.149 1.00 74.62 198 TRP A C 1
ATOM 1532 O O . TRP A 1 198 ? -2.325 -45.047 -1.274 1.00 74.62 198 TRP A O 1
ATOM 1542 N N . ASP A 1 199 ? -1.076 -45.545 -3.071 1.00 74.44 199 ASP A N 1
ATOM 1543 C CA . ASP A 1 199 ? -1.336 -46.983 -3.081 1.00 74.44 199 ASP A CA 1
ATOM 1544 C C . ASP A 1 199 ? -0.448 -47.718 -2.053 1.00 74.44 199 ASP A C 1
ATOM 1546 O O . ASP A 1 199 ? 0.648 -48.193 -2.360 1.00 74.44 199 ASP A O 1
ATOM 1550 N N . ARG A 1 200 ? -0.912 -47.764 -0.798 1.00 70.69 200 ARG A N 1
ATOM 1551 C CA . ARG A 1 200 ? -0.305 -48.548 0.292 1.00 70.69 200 ARG A CA 1
ATOM 1552 C C . ARG A 1 200 ? -0.611 -50.031 0.099 1.00 70.69 200 ARG A C 1
ATOM 1554 O O . ARG A 1 200 ? -1.771 -50.428 0.162 1.00 70.69 200 ARG A O 1
ATOM 1561 N N . LYS A 1 201 ? 0.420 -50.862 -0.070 1.00 76.94 201 LYS A N 1
ATOM 1562 C CA . LYS A 1 201 ? 0.271 -52.332 -0.147 1.00 76.94 201 LYS A CA 1
ATOM 1563 C C . LYS A 1 201 ? 0.361 -53.036 1.206 1.00 76.94 201 LYS A C 1
ATOM 1565 O O . LYS A 1 201 ? -0.021 -54.191 1.325 1.00 76.94 201 LYS A O 1
ATOM 1570 N N . ASP A 1 202 ? 0.851 -52.340 2.219 1.00 73.50 202 ASP A N 1
ATOM 1571 C CA . ASP A 1 202 ? 1.065 -52.836 3.578 1.00 73.50 202 ASP A CA 1
ATOM 1572 C C . ASP A 1 202 ? -0.168 -52.688 4.489 1.00 73.50 202 ASP A C 1
ATOM 1574 O O . ASP A 1 202 ? -0.134 -53.129 5.636 1.00 73.50 202 ASP A O 1
ATOM 1578 N N . VAL A 1 203 ? -1.261 -52.091 3.995 1.00 71.31 203 VAL A N 1
ATOM 1579 C CA . VAL A 1 203 ? -2.514 -51.912 4.744 1.00 71.31 203 VAL A CA 1
ATOM 1580 C C . VAL A 1 203 ? -3.701 -52.420 3.927 1.00 71.31 203 VAL A C 1
ATOM 1582 O O . VAL A 1 203 ? -3.817 -52.125 2.737 1.00 71.31 203 VAL A O 1
ATOM 1585 N N . LYS A 1 204 ? -4.611 -53.174 4.556 1.00 76.25 204 LYS A N 1
ATOM 1586 C CA . LYS A 1 204 ? -5.815 -53.679 3.879 1.00 76.25 204 LYS A CA 1
ATOM 1587 C C . LYS A 1 204 ? -6.801 -52.542 3.605 1.00 76.25 204 LYS A C 1
ATOM 1589 O O . LYS A 1 204 ? -7.018 -51.661 4.437 1.00 76.25 204 LYS A O 1
ATOM 1594 N N . LYS A 1 205 ? -7.449 -52.580 2.437 1.00 70.31 205 LYS A N 1
ATOM 1595 C CA . LYS A 1 205 ? -8.480 -51.603 2.056 1.00 70.31 205 LYS A CA 1
ATOM 1596 C C . LYS A 1 205 ? -9.610 -51.600 3.097 1.00 70.31 205 LYS A C 1
ATOM 1598 O O . LYS A 1 205 ? -10.178 -52.648 3.385 1.00 70.31 205 LYS A O 1
ATOM 1603 N N . GLY A 1 206 ? -9.927 -50.423 3.638 1.00 68.81 206 GLY A N 1
ATOM 1604 C CA . GLY A 1 206 ? -10.944 -50.238 4.683 1.00 68.81 206 GLY A CA 1
ATOM 1605 C C . GLY A 1 206 ? -10.394 -50.153 6.112 1.00 68.81 206 GLY A C 1
ATOM 1606 O O . GLY A 1 206 ? -11.125 -49.736 7.009 1.00 68.81 206 GLY A O 1
ATOM 1607 N N . GLU A 1 207 ? -9.116 -50.471 6.344 1.00 70.06 207 GLU A N 1
ATOM 1608 C CA . GLU A 1 207 ? -8.487 -50.214 7.643 1.00 70.06 207 GLU A CA 1
ATOM 1609 C C . GLU A 1 207 ? -8.275 -48.708 7.865 1.00 70.06 207 GLU A C 1
ATOM 1611 O O . GLU A 1 207 ? -7.838 -47.974 6.973 1.00 70.06 207 GLU A O 1
ATOM 1616 N N . LYS A 1 208 ? -8.597 -48.233 9.076 1.00 59.34 208 LYS A N 1
ATOM 1617 C CA . LYS A 1 208 ? -8.410 -46.829 9.459 1.00 59.34 208 LYS A CA 1
ATOM 1618 C C . LYS A 1 208 ? -6.917 -46.500 9.523 1.00 59.34 208 LYS A C 1
ATOM 1620 O O . LYS A 1 208 ? -6.187 -47.092 10.314 1.00 59.34 208 LYS A O 1
ATOM 1625 N N . ASN A 1 209 ? -6.505 -45.507 8.741 1.00 62.75 209 ASN A N 1
ATOM 1626 C CA . ASN A 1 209 ? -5.149 -44.966 8.718 1.00 62.75 209 ASN A CA 1
ATOM 1627 C C . ASN A 1 209 ? -5.142 -43.516 9.201 1.00 62.75 209 ASN A C 1
ATOM 1629 O O . ASN A 1 209 ? -6.050 -42.750 8.882 1.00 62.75 209 ASN A O 1
ATOM 1633 N N . THR A 1 210 ? -4.085 -43.134 9.913 1.00 62.53 210 THR A N 1
ATOM 1634 C CA . THR A 1 210 ? -3.880 -41.762 10.388 1.00 62.53 210 THR A CA 1
ATOM 1635 C C . THR A 1 210 ? -2.592 -41.216 9.794 1.00 62.53 210 THR A C 1
ATOM 1637 O O . THR A 1 210 ? -1.539 -41.842 9.905 1.00 62.53 210 THR A O 1
ATOM 1640 N N . ILE A 1 211 ? -2.671 -40.034 9.186 1.00 61.06 211 ILE A N 1
ATOM 1641 C CA . ILE A 1 211 ? -1.501 -39.265 8.765 1.00 61.06 211 ILE A CA 1
ATOM 1642 C C . ILE A 1 211 ? -1.230 -38.235 9.856 1.00 61.06 211 ILE A C 1
ATOM 1644 O O . ILE A 1 211 ? -2.085 -37.405 10.155 1.00 61.06 211 ILE A O 1
ATOM 1648 N N . LEU A 1 212 ? -0.043 -38.303 10.456 1.00 54.97 212 LEU A N 1
ATOM 1649 C CA . LEU A 1 212 ? 0.433 -37.311 11.413 1.00 54.97 212 LEU A CA 1
ATOM 1650 C C . LEU A 1 212 ? 1.384 -36.365 10.687 1.00 54.97 212 LEU A C 1
ATOM 1652 O O . LEU A 1 212 ? 2.379 -36.797 10.106 1.00 54.97 212 LEU A O 1
ATOM 1656 N N . ASN A 1 213 ? 1.072 -35.076 10.713 1.00 52.91 213 ASN A N 1
ATOM 1657 C CA . ASN A 1 213 ? 1.924 -34.029 10.177 1.00 52.91 213 ASN A CA 1
ATOM 1658 C C . ASN A 1 213 ? 2.530 -33.241 11.341 1.00 52.91 213 ASN A C 1
ATOM 1660 O O . ASN A 1 213 ? 1.843 -32.778 12.244 1.00 52.91 213 ASN A O 1
ATOM 1664 N N . SER A 1 214 ? 3.848 -33.064 11.334 1.00 48.34 214 SER A N 1
ATOM 1665 C CA . SER A 1 214 ? 4.485 -32.103 12.226 1.00 48.34 214 SER A CA 1
ATOM 1666 C C . SER A 1 214 ? 4.366 -30.716 11.597 1.00 48.34 214 SER A C 1
ATOM 1668 O O . SER A 1 214 ? 5.334 -30.190 11.044 1.00 48.34 214 SER A O 1
ATOM 1670 N N . TYR A 1 215 ? 3.179 -30.109 11.649 1.00 45.09 215 TYR A N 1
ATOM 1671 C CA . TYR A 1 215 ? 3.061 -28.668 11.429 1.00 45.09 215 TYR A CA 1
ATOM 1672 C C . TYR A 1 215 ? 3.556 -27.954 12.681 1.00 45.09 215 TYR A C 1
ATOM 1674 O O . TYR A 1 215 ? 2.782 -27.452 13.484 1.00 45.09 215 TYR A O 1
ATOM 1682 N N . ASN A 1 216 ? 4.871 -27.954 12.883 1.00 35.78 216 ASN A N 1
ATOM 1683 C CA . ASN A 1 216 ? 5.466 -27.211 13.978 1.00 35.78 216 ASN A CA 1
ATOM 1684 C C . ASN A 1 216 ? 6.692 -26.459 13.471 1.00 35.78 216 ASN A C 1
ATOM 1686 O O . ASN A 1 216 ? 7.834 -26.887 13.625 1.00 35.78 216 ASN A O 1
ATOM 1690 N N . ARG A 1 217 ? 6.452 -25.301 12.848 1.00 38.78 217 ARG A N 1
ATOM 1691 C CA . ARG A 1 217 ? 7.483 -24.269 12.744 1.00 38.78 217 ARG A CA 1
ATOM 1692 C C . ARG A 1 217 ? 7.632 -23.622 14.124 1.00 38.78 217 ARG A C 1
ATOM 1694 O O . ARG A 1 217 ? 7.276 -22.469 14.305 1.00 38.78 217 ARG A O 1
ATOM 1701 N N . LYS A 1 218 ? 8.257 -24.320 15.079 1.00 31.28 218 LYS A N 1
ATOM 1702 C CA . LYS A 1 218 ? 9.060 -23.623 16.096 1.00 31.28 218 LYS A CA 1
ATOM 1703 C C . LYS A 1 218 ? 10.367 -23.196 15.437 1.00 31.28 218 LYS A C 1
ATOM 1705 O O . LYS A 1 218 ? 11.443 -23.711 15.726 1.00 31.28 218 LYS A O 1
ATOM 1710 N N . ILE A 1 219 ? 10.260 -22.267 14.490 1.00 38.47 219 ILE A N 1
ATOM 1711 C CA . ILE A 1 219 ? 11.395 -21.421 14.148 1.00 38.47 219 ILE A CA 1
ATOM 1712 C C . ILE A 1 219 ? 11.590 -20.592 15.420 1.00 38.47 219 ILE A C 1
ATOM 1714 O O . ILE A 1 219 ? 10.657 -19.900 15.818 1.00 38.47 219 ILE A O 1
ATOM 1718 N N . ARG A 1 220 ? 12.738 -20.705 16.114 1.00 37.34 220 ARG A N 1
ATOM 1719 C CA . ARG A 1 220 ? 13.149 -19.658 17.074 1.00 37.34 220 ARG A CA 1
ATOM 1720 C C . ARG A 1 220 ? 12.908 -18.346 16.351 1.00 37.34 220 ARG A C 1
ATOM 1722 O O . ARG A 1 220 ? 13.521 -18.220 15.296 1.00 37.34 220 ARG A O 1
ATOM 1729 N N . ALA A 1 221 ? 11.988 -17.503 16.828 1.00 43.56 221 ALA A N 1
ATOM 1730 C CA . ALA A 1 221 ? 11.479 -16.350 16.095 1.00 43.56 221 ALA A CA 1
ATOM 1731 C C . ALA A 1 221 ? 12.646 -15.591 15.454 1.00 43.56 221 ALA A C 1
ATOM 1733 O O . ALA A 1 221 ? 13.340 -14.817 16.101 1.00 43.56 221 ALA A O 1
ATOM 1734 N N . LYS A 1 222 ? 12.919 -15.888 14.180 1.00 51.25 222 LYS A N 1
ATOM 1735 C CA . LYS A 1 222 ? 13.609 -14.942 13.334 1.00 51.25 222 LYS A CA 1
ATOM 1736 C C . LYS A 1 222 ? 12.519 -13.931 13.093 1.00 51.25 222 LYS A C 1
ATOM 1738 O O . LYS A 1 222 ? 11.512 -14.286 12.481 1.00 51.25 222 LYS A O 1
ATOM 1743 N N . GLU A 1 223 ? 12.692 -12.759 13.682 1.00 75.94 223 GLU A N 1
ATOM 1744 C CA . GLU A 1 223 ? 12.000 -11.545 13.282 1.00 75.94 223 GLU A CA 1
ATOM 1745 C C . GLU A 1 223 ? 11.776 -11.600 11.768 1.00 75.94 223 GLU A C 1
ATOM 1747 O O . GLU A 1 223 ? 12.726 -11.659 10.981 1.00 75.94 223 GLU A O 1
ATOM 1752 N N . VAL A 1 224 ? 10.514 -11.768 11.368 1.00 84.75 224 VAL A N 1
ATOM 1753 C CA . VAL A 1 224 ? 10.165 -11.880 9.954 1.00 84.75 224 VAL A CA 1
ATOM 1754 C C . VAL A 1 224 ? 10.227 -10.468 9.415 1.00 84.75 224 VAL A C 1
ATOM 1756 O O . VAL A 1 224 ? 9.417 -9.644 9.818 1.00 84.75 224 VAL A O 1
ATOM 1759 N N . ALA A 1 225 ? 11.205 -10.186 8.561 1.00 89.44 225 ALA A N 1
ATOM 1760 C CA . ALA A 1 225 ? 11.356 -8.879 7.937 1.00 89.44 225 ALA A CA 1
ATOM 1761 C C . ALA A 1 225 ? 10.090 -8.482 7.154 1.00 89.44 225 ALA A C 1
ATOM 1763 O O . ALA A 1 225 ? 9.451 -9.340 6.539 1.00 89.44 225 ALA A O 1
ATOM 1764 N N . MET A 1 226 ? 9.760 -7.189 7.149 1.00 90.38 226 MET A N 1
ATOM 1765 C CA . MET A 1 226 ? 8.658 -6.620 6.364 1.00 90.38 226 MET A CA 1
ATOM 1766 C C . MET A 1 226 ? 8.809 -6.902 4.865 1.00 90.38 226 MET A C 1
ATOM 1768 O O . MET A 1 226 ? 7.827 -7.190 4.187 1.00 90.38 226 MET A O 1
ATOM 1772 N N . SER A 1 227 ? 10.034 -6.831 4.341 1.00 90.81 227 SER A N 1
ATOM 1773 C CA . SER A 1 227 ? 10.345 -7.203 2.961 1.00 90.81 227 SER A CA 1
ATOM 1774 C C . SER A 1 227 ? 11.790 -7.693 2.832 1.00 90.81 227 SER A C 1
ATOM 1776 O O . SER A 1 227 ? 12.549 -7.735 3.800 1.00 90.81 227 SER A O 1
ATOM 1778 N N . LYS A 1 228 ? 12.210 -8.049 1.612 1.00 89.06 228 LYS A N 1
ATOM 1779 C CA . LYS A 1 228 ? 13.630 -8.327 1.317 1.00 89.06 228 LYS A CA 1
ATOM 1780 C C . LYS A 1 228 ? 14.525 -7.094 1.500 1.00 89.06 228 LYS A C 1
ATOM 1782 O O . LYS A 1 228 ? 15.732 -7.253 1.651 1.00 89.06 228 LYS A O 1
ATOM 1787 N N . PHE A 1 229 ? 13.937 -5.900 1.449 1.00 91.38 229 PHE A N 1
ATOM 1788 C CA . PHE A 1 229 ? 14.628 -4.613 1.519 1.00 91.38 229 PHE A CA 1
ATOM 1789 C C . PHE A 1 229 ? 14.459 -3.951 2.894 1.00 91.38 229 PHE A C 1
ATOM 1791 O O . PHE A 1 229 ? 15.363 -3.275 3.373 1.00 91.38 229 PHE A O 1
ATOM 1798 N N . ASP A 1 230 ? 13.328 -4.207 3.552 1.00 90.50 230 ASP A N 1
ATOM 1799 C CA . ASP A 1 230 ? 12.946 -3.637 4.839 1.00 90.50 230 ASP A CA 1
ATOM 1800 C C . ASP A 1 230 ? 13.146 -4.689 5.929 1.00 90.50 230 ASP A C 1
ATOM 1802 O O . ASP A 1 230 ? 12.273 -5.512 6.201 1.00 90.50 230 ASP A O 1
ATOM 1806 N N . THR A 1 231 ? 14.321 -4.674 6.555 1.00 86.06 231 THR A N 1
ATOM 1807 C CA . THR A 1 231 ? 14.725 -5.706 7.522 1.00 86.06 231 THR A CA 1
ATOM 1808 C C . THR A 1 231 ? 14.057 -5.573 8.891 1.00 86.06 231 THR A C 1
ATOM 1810 O O . THR A 1 231 ? 14.288 -6.423 9.749 1.00 86.06 231 THR A O 1
ATOM 1813 N N . LYS A 1 232 ? 13.250 -4.525 9.119 1.00 87.50 232 LYS A N 1
ATOM 1814 C CA . LYS A 1 232 ? 12.459 -4.375 10.350 1.00 87.50 232 LYS A CA 1
ATOM 1815 C C . LYS A 1 232 ? 11.458 -5.540 10.465 1.00 87.50 232 LYS A C 1
ATOM 1817 O O . LYS A 1 232 ? 10.889 -5.926 9.442 1.00 87.50 232 LYS A O 1
ATOM 1822 N N . PRO A 1 233 ? 11.232 -6.100 11.666 1.00 89.00 233 PRO A N 1
ATOM 1823 C CA . PRO A 1 233 ? 10.237 -7.150 11.865 1.00 89.00 233 PRO A CA 1
ATOM 1824 C C . PRO A 1 233 ? 8.821 -6.685 11.520 1.00 89.00 233 PRO A C 1
ATOM 1826 O O . PRO A 1 233 ? 8.467 -5.528 11.736 1.00 89.00 233 PRO A O 1
ATOM 1829 N N . LEU A 1 234 ? 7.989 -7.621 11.063 1.00 90.88 234 LEU A N 1
ATOM 1830 C CA . LEU A 1 234 ? 6.547 -7.433 10.943 1.00 90.88 234 LEU A CA 1
ATOM 1831 C C . LEU A 1 234 ? 5.940 -7.066 12.311 1.00 90.88 234 LEU A C 1
ATOM 1833 O O . LEU A 1 234 ? 6.214 -7.751 13.301 1.00 90.88 234 LEU A O 1
ATOM 1837 N N . PRO A 1 235 ? 5.075 -6.040 12.385 1.00 91.88 235 PRO A N 1
ATOM 1838 C CA . PRO A 1 235 ? 4.661 -5.436 13.651 1.00 91.88 235 PRO A CA 1
ATOM 1839 C C . PRO A 1 235 ? 3.509 -6.165 14.363 1.00 91.88 235 PRO A C 1
ATOM 1841 O O . PRO A 1 235 ? 2.903 -5.589 15.266 1.00 91.88 235 PRO A O 1
ATOM 1844 N N . TYR A 1 236 ? 3.180 -7.414 14.002 1.00 91.12 236 TYR A N 1
ATOM 18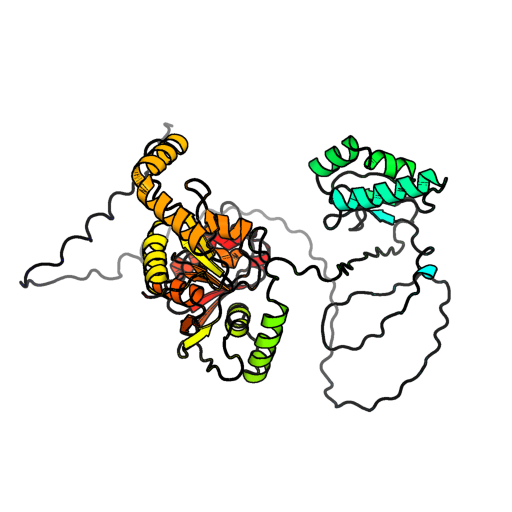45 C CA . TYR A 1 236 ? 1.951 -8.084 14.461 1.00 91.12 236 TYR A CA 1
ATOM 1846 C C . TYR A 1 236 ? 1.785 -8.137 15.980 1.00 91.12 236 TYR A C 1
ATOM 1848 O O . TYR A 1 236 ? 0.674 -7.955 16.460 1.00 91.12 236 TYR A O 1
ATOM 1856 N N . GLU A 1 237 ? 2.865 -8.310 16.747 1.00 91.06 237 GLU A N 1
ATOM 1857 C CA . GLU A 1 237 ? 2.775 -8.307 18.212 1.00 91.06 237 GLU A CA 1
ATOM 1858 C C . GLU A 1 237 ? 2.269 -6.955 18.746 1.00 91.06 237 GLU A C 1
ATOM 1860 O O . GLU A 1 237 ? 1.414 -6.895 19.631 1.00 91.06 237 GLU A O 1
ATOM 1865 N N . THR A 1 238 ? 2.769 -5.852 18.186 1.00 92.50 238 THR A N 1
ATOM 1866 C CA . THR A 1 238 ? 2.313 -4.500 18.525 1.00 92.50 238 THR A CA 1
ATOM 1867 C C . THR A 1 238 ? 0.880 -4.278 18.051 1.00 92.50 238 THR A C 1
ATOM 1869 O O . THR A 1 238 ? 0.066 -3.738 18.803 1.00 92.50 238 THR A O 1
ATOM 1872 N N . LEU A 1 239 ? 0.551 -4.726 16.835 1.00 94.06 239 LEU A N 1
ATOM 1873 C CA . LEU A 1 239 ? -0.789 -4.586 16.266 1.00 94.06 239 LEU A CA 1
ATOM 1874 C C . LEU A 1 239 ? -1.840 -5.341 17.089 1.00 94.06 239 LEU A C 1
ATOM 1876 O O . LEU A 1 239 ? -2.881 -4.774 17.409 1.00 94.06 239 LEU A O 1
ATOM 1880 N N . GLU A 1 240 ? -1.562 -6.579 17.497 1.00 95.44 240 GLU A N 1
ATOM 1881 C CA . GLU A 1 240 ? -2.463 -7.385 18.328 1.00 95.44 240 GLU A CA 1
ATOM 1882 C C . GLU A 1 240 ? -2.695 -6.751 19.703 1.00 95.44 240 GLU A C 1
ATOM 1884 O O . GLU A 1 240 ? -3.839 -6.668 20.156 1.00 95.44 240 GLU A O 1
ATOM 1889 N N . LYS A 1 241 ? -1.637 -6.236 20.348 1.00 95.88 241 LYS A N 1
ATOM 1890 C CA . LYS A 1 241 ? -1.753 -5.527 21.635 1.00 95.88 241 LYS A CA 1
ATOM 1891 C C . LYS A 1 241 ? -2.651 -4.296 21.521 1.00 95.88 241 LYS A C 1
ATOM 1893 O O . LYS A 1 241 ? -3.566 -4.132 22.326 1.00 95.88 241 LYS A O 1
ATOM 1898 N N . ARG A 1 242 ? -2.423 -3.448 20.512 1.00 97.50 242 ARG A N 1
ATOM 1899 C CA . ARG A 1 242 ? -3.235 -2.242 20.267 1.00 97.50 242 ARG A CA 1
ATOM 1900 C C . ARG A 1 242 ? -4.676 -2.597 19.912 1.00 97.50 242 ARG A C 1
ATOM 1902 O O . ARG A 1 242 ? -5.607 -1.996 20.443 1.00 97.50 242 ARG A O 1
ATOM 1909 N N . LEU A 1 243 ? -4.865 -3.613 19.073 1.00 96.81 243 LEU A N 1
ATOM 1910 C CA . LEU A 1 243 ? -6.187 -4.079 18.675 1.00 96.81 243 LEU A CA 1
ATOM 1911 C C . LEU A 1 243 ? -6.989 -4.607 19.865 1.00 96.81 243 LEU A C 1
ATOM 1913 O O . LEU A 1 243 ? -8.177 -4.313 19.955 1.00 96.81 243 LEU A O 1
ATOM 1917 N N . LYS A 1 244 ? -6.356 -5.346 20.784 1.00 97.31 244 LYS A N 1
ATOM 1918 C CA . LYS A 1 244 ? -7.007 -5.839 22.005 1.00 97.31 244 LYS A CA 1
ATOM 1919 C C . LYS A 1 244 ? -7.545 -4.684 22.849 1.00 97.31 244 LYS A C 1
ATOM 1921 O O . LYS A 1 244 ? -8.716 -4.704 23.207 1.00 97.31 244 LYS A O 1
ATOM 1926 N N . ILE A 1 245 ? -6.733 -3.645 23.072 1.00 97.69 245 ILE A N 1
ATOM 1927 C CA . ILE A 1 245 ? -7.151 -2.434 23.800 1.00 97.69 245 ILE A CA 1
ATOM 1928 C C . ILE A 1 245 ? -8.407 -1.831 23.161 1.00 97.69 245 ILE A C 1
ATOM 1930 O O . ILE A 1 245 ? -9.384 -1.547 23.848 1.00 97.69 245 ILE A O 1
ATOM 1934 N N . VAL A 1 246 ? -8.408 -1.655 21.837 1.00 97.38 246 VAL A N 1
ATOM 1935 C CA . VAL A 1 246 ? -9.551 -1.051 21.140 1.00 97.38 246 VAL A CA 1
ATOM 1936 C C . VAL A 1 246 ? -10.774 -1.973 21.135 1.00 97.38 246 VAL A C 1
ATOM 1938 O O . VAL A 1 246 ? -11.897 -1.500 21.303 1.00 97.38 246 VAL A O 1
ATOM 1941 N N . ALA A 1 247 ? -10.584 -3.282 20.967 1.00 96.06 247 ALA A N 1
ATOM 1942 C CA . ALA A 1 247 ? -11.668 -4.259 20.995 1.00 96.06 247 ALA A CA 1
ATOM 1943 C C . ALA A 1 247 ? -12.370 -4.283 22.362 1.00 96.06 247 ALA A C 1
ATOM 1945 O O . ALA A 1 247 ? -13.601 -4.237 22.407 1.00 96.06 247 ALA A O 1
ATOM 1946 N N . ASP A 1 248 ? -11.598 -4.265 23.452 1.00 96.75 248 ASP A N 1
ATOM 1947 C CA . ASP A 1 248 ? -12.112 -4.227 24.824 1.00 96.75 248 ASP A CA 1
ATOM 1948 C C . ASP A 1 248 ? -12.879 -2.917 25.096 1.00 96.75 248 ASP A C 1
ATOM 1950 O O . ASP A 1 248 ? -13.941 -2.937 25.716 1.00 96.75 248 ASP A O 1
ATOM 1954 N N . ARG A 1 249 ? -12.400 -1.781 24.564 1.00 97.25 249 ARG A N 1
ATOM 1955 C CA . ARG A 1 249 ? -13.081 -0.474 24.664 1.00 97.25 249 ARG A CA 1
ATOM 1956 C C . ARG A 1 249 ? -14.406 -0.422 23.904 1.00 97.25 249 ARG A C 1
ATOM 1958 O O . ARG A 1 249 ? -15.360 0.186 24.381 1.00 97.25 249 ARG A O 1
ATOM 1965 N N . LEU A 1 250 ? -14.453 -0.986 22.696 1.00 96.06 250 LEU A N 1
ATOM 1966 C CA . LEU A 1 250 ? -15.616 -0.870 21.811 1.00 96.06 250 LEU A CA 1
ATOM 1967 C C . LEU A 1 250 ? -16.686 -1.938 22.070 1.00 96.06 250 LEU A C 1
ATOM 1969 O O . LEU A 1 250 ? -17.838 -1.727 21.690 1.00 96.06 250 LEU A O 1
ATOM 1973 N N . GLY A 1 251 ? -16.329 -3.084 22.662 1.00 94.81 251 GLY A N 1
ATOM 1974 C CA . GLY A 1 251 ? -17.282 -4.124 23.071 1.00 94.81 251 GLY A CA 1
ATOM 1975 C C . GLY A 1 251 ? -18.119 -4.724 21.931 1.00 94.81 251 GLY A C 1
ATOM 1976 O O . GLY A 1 251 ? -19.198 -5.263 22.172 1.00 94.81 251 GLY A O 1
ATOM 1977 N N . ARG A 1 252 ? -17.659 -4.618 20.677 1.00 95.25 252 ARG A N 1
ATOM 1978 C CA . ARG A 1 252 ? -18.370 -5.099 19.482 1.00 95.25 252 ARG A CA 1
ATOM 1979 C C . ARG A 1 252 ? -17.423 -5.779 18.492 1.00 95.25 252 ARG A C 1
ATOM 1981 O O . ARG A 1 252 ? -16.230 -5.473 18.481 1.00 95.25 252 ARG A O 1
ATOM 1988 N N . PRO A 1 253 ? -17.939 -6.634 17.592 1.00 96.12 253 PRO A N 1
ATOM 1989 C CA . PRO A 1 253 ? -17.148 -7.161 16.490 1.00 96.12 253 PRO A CA 1
ATOM 1990 C C . PRO A 1 253 ? -16.569 -6.044 15.610 1.00 96.12 253 PRO A C 1
ATOM 1992 O O . PRO A 1 253 ? -17.224 -5.030 15.342 1.00 96.12 253 PRO A O 1
ATOM 1995 N N . LEU A 1 254 ? -15.342 -6.267 15.140 1.00 94.00 254 LEU A N 1
ATOM 1996 C CA . LEU A 1 254 ? -14.616 -5.371 14.243 1.00 94.00 254 LEU A CA 1
ATOM 1997 C C . LEU A 1 254 ? -14.511 -5.992 12.847 1.00 94.00 254 LEU A C 1
ATOM 1999 O O . LEU A 1 254 ? -14.205 -7.181 12.711 1.00 94.00 254 LEU A O 1
ATOM 2003 N N . THR A 1 255 ? -14.748 -5.170 11.826 1.00 94.38 255 THR A N 1
ATOM 2004 C CA . THR A 1 255 ? -14.472 -5.507 10.412 1.00 94.38 255 THR A CA 1
ATOM 2005 C C . THR A 1 255 ? -12.967 -5.664 10.165 1.00 94.38 255 THR A C 1
ATOM 2007 O O . THR A 1 255 ? -12.168 -5.269 11.016 1.00 94.38 255 THR A O 1
ATOM 2010 N N . LEU A 1 256 ? -12.549 -6.234 9.028 1.00 92.69 256 LEU A N 1
ATOM 2011 C CA . LEU A 1 256 ? -11.114 -6.343 8.722 1.00 92.69 256 LEU A CA 1
ATOM 2012 C C . LEU A 1 256 ? -10.469 -4.955 8.645 1.00 92.69 256 LEU A C 1
ATOM 2014 O O . LEU A 1 256 ? -9.440 -4.718 9.274 1.00 92.69 256 LEU A O 1
ATOM 2018 N N . THR A 1 257 ? -11.136 -4.032 7.958 1.00 92.19 257 THR A N 1
ATOM 2019 C CA . THR A 1 257 ? -10.741 -2.625 7.855 1.00 92.19 257 THR A CA 1
ATOM 2020 C C . THR A 1 257 ? -10.499 -2.002 9.227 1.00 92.19 257 THR A C 1
ATOM 2022 O O . THR A 1 257 ? -9.464 -1.388 9.470 1.00 92.19 257 THR A O 1
ATOM 2025 N N . GLU A 1 258 ? -11.444 -2.182 10.151 1.00 95.31 258 GLU A N 1
ATOM 2026 C CA . GLU A 1 258 ? -11.328 -1.645 11.507 1.00 95.31 258 GLU A CA 1
ATOM 2027 C C . GLU A 1 258 ? -10.197 -2.282 12.296 1.00 95.31 258 GLU A C 1
ATOM 2029 O O . GLU A 1 258 ? -9.512 -1.581 13.031 1.00 95.31 258 GLU A O 1
ATOM 2034 N N . LYS A 1 259 ? -9.985 -3.593 12.150 1.00 96.31 259 LYS A N 1
ATOM 2035 C CA . LYS A 1 259 ? -8.878 -4.267 12.828 1.00 96.31 259 LYS A CA 1
ATOM 2036 C C . LYS A 1 259 ? -7.544 -3.669 12.408 1.00 96.31 259 LYS A C 1
ATOM 2038 O O . LYS A 1 259 ? -6.746 -3.363 13.284 1.00 96.31 259 LYS A O 1
ATOM 2043 N N . ILE A 1 260 ? -7.344 -3.462 11.104 1.00 96.00 260 ILE A N 1
ATOM 2044 C CA . ILE A 1 260 ? -6.110 -2.879 10.574 1.00 96.00 260 ILE A CA 1
ATOM 2045 C C . ILE A 1 260 ? -5.999 -1.407 10.984 1.00 96.00 260 ILE A C 1
ATOM 2047 O O . ILE A 1 260 ? -4.993 -1.029 11.563 1.00 96.00 260 ILE A O 1
ATOM 2051 N N . LEU A 1 261 ? -7.014 -0.562 10.779 1.00 95.88 261 LEU A N 1
ATOM 2052 C CA . LEU A 1 261 ? -6.915 0.853 11.178 1.00 95.88 261 LEU A CA 1
ATOM 2053 C C . LEU A 1 261 ? -6.662 1.018 12.675 1.00 95.88 261 LEU A C 1
ATOM 2055 O O . LEU A 1 261 ? -5.765 1.750 13.084 1.00 95.88 261 LEU A O 1
ATOM 2059 N N . TYR A 1 262 ? -7.445 0.335 13.504 1.00 97.94 262 TYR A N 1
ATOM 2060 C CA . TYR A 1 262 ? -7.415 0.564 14.941 1.00 97.94 262 TYR A CA 1
ATOM 2061 C C . TYR A 1 262 ? -6.181 -0.043 15.612 1.00 97.94 262 TYR A C 1
ATOM 2063 O O . TYR A 1 262 ? -5.731 0.474 16.634 1.00 97.94 262 TYR A O 1
ATOM 2071 N N . SER A 1 263 ? -5.577 -1.079 15.023 1.00 97.81 263 SER A N 1
ATOM 2072 C CA . SER A 1 263 ? -4.279 -1.585 15.477 1.00 97.81 263 SER A CA 1
ATOM 2073 C C . SER A 1 263 ? -3.118 -0.627 15.187 1.00 97.81 263 SER A C 1
ATOM 2075 O O . SER A 1 263 ? -2.062 -0.760 15.801 1.00 97.81 263 SER A O 1
ATOM 2077 N N . HIS A 1 264 ? -3.299 0.341 14.283 1.00 98.44 264 HIS A N 1
ATOM 2078 C CA . HIS A 1 264 ? -2.289 1.339 13.911 1.00 98.44 264 HIS A CA 1
ATOM 2079 C C . HIS A 1 264 ? -2.517 2.711 14.552 1.00 98.44 264 HIS A C 1
ATOM 2081 O O . HIS A 1 264 ? -1.849 3.675 14.181 1.00 98.44 264 HIS A O 1
ATOM 2087 N N . LEU A 1 265 ? -3.433 2.819 15.517 1.00 98.50 265 LEU A N 1
ATOM 2088 C CA . LEU A 1 265 ? -3.614 4.055 16.273 1.00 98.50 265 LEU A CA 1
ATOM 2089 C C . LEU A 1 265 ? -2.350 4.414 17.056 1.00 98.50 265 LEU A C 1
ATOM 2091 O O . LEU A 1 265 ? -1.716 3.548 17.666 1.00 98.50 265 LEU A O 1
ATOM 2095 N N . ASP A 1 266 ? -2.028 5.705 17.053 1.00 98.00 266 ASP A N 1
ATOM 2096 C CA . ASP A 1 266 ? -0.953 6.277 17.865 1.00 98.00 266 ASP A CA 1
ATOM 2097 C C . ASP A 1 266 ? -1.278 6.149 19.365 1.00 98.00 266 ASP A C 1
ATOM 2099 O O . ASP A 1 266 ? -0.464 5.648 20.140 1.00 98.00 266 ASP A O 1
ATOM 2103 N N . ASP A 1 267 ? -2.522 6.470 19.743 1.00 97.81 267 ASP A N 1
ATOM 2104 C CA . ASP A 1 267 ? -3.069 6.278 21.090 1.00 97.81 267 ASP A CA 1
ATOM 2105 C C . ASP A 1 267 ? -4.333 5.389 21.067 1.00 97.81 267 ASP A C 1
ATOM 2107 O O . ASP A 1 267 ? -5.458 5.886 20.960 1.00 97.81 267 ASP A O 1
ATOM 2111 N N . PRO A 1 268 ? -4.200 4.055 21.193 1.00 96.94 268 PRO A N 1
ATOM 2112 C CA . PRO A 1 268 ? -5.346 3.146 21.205 1.00 96.94 268 PRO A CA 1
ATOM 2113 C C . PRO A 1 268 ? -6.219 3.266 22.466 1.00 96.94 268 PRO A C 1
ATOM 2115 O O . PRO A 1 268 ? -7.301 2.678 22.486 1.00 96.94 268 PRO A O 1
ATOM 2118 N N . VAL A 1 269 ? -5.790 3.979 23.516 1.00 97.25 269 VAL A N 1
ATOM 2119 C CA . VAL A 1 269 ? -6.541 4.131 24.776 1.00 97.25 269 VAL A CA 1
ATOM 2120 C C . VAL A 1 269 ? -7.423 5.378 24.734 1.00 97.25 269 VAL A C 1
ATOM 2122 O O . VAL A 1 269 ? -8.606 5.296 25.064 1.00 97.25 269 VAL A O 1
ATOM 2125 N N . GLY A 1 270 ? -6.871 6.517 24.313 1.00 95.94 270 GLY A N 1
ATOM 2126 C CA . GLY A 1 270 ? -7.553 7.813 24.311 1.00 95.94 270 GLY A CA 1
ATOM 2127 C C . GLY A 1 270 ? -8.235 8.190 22.994 1.00 95.94 270 GLY A C 1
ATOM 2128 O O . GLY A 1 270 ? -9.110 9.056 22.991 1.00 95.94 270 GLY A O 1
ATOM 2129 N N . GLN A 1 271 ? -7.912 7.536 21.872 1.00 97.12 271 GLN A N 1
ATOM 2130 C CA . GLN A 1 271 ? -8.483 7.889 20.567 1.00 97.12 271 GLN A CA 1
ATOM 2131 C C . GLN A 1 271 ? -10.017 7.777 20.544 1.00 97.12 271 GLN A C 1
ATOM 2133 O O . GLN A 1 271 ? -10.576 6.716 20.843 1.00 97.12 271 GLN A O 1
ATOM 2138 N N . SER A 1 272 ? -10.691 8.837 20.084 1.00 96.88 272 SER A N 1
ATOM 2139 C CA . SER A 1 272 ? -12.119 8.808 19.738 1.00 96.88 272 SER A CA 1
ATOM 2140 C C . SER A 1 272 ? -12.348 8.091 18.403 1.00 96.88 272 SER A C 1
ATOM 2142 O O . SER A 1 272 ? -11.688 8.390 17.400 1.00 96.88 272 SER A O 1
ATOM 2144 N N . ILE A 1 273 ? -13.282 7.137 18.385 1.00 97.44 273 ILE A N 1
ATOM 2145 C CA . ILE A 1 273 ? -13.549 6.264 17.238 1.00 97.44 273 ILE A CA 1
ATOM 2146 C C . ILE A 1 273 ? -15.038 6.315 16.898 1.00 97.44 273 ILE A C 1
ATOM 2148 O O . ILE A 1 273 ? -15.852 5.601 17.480 1.00 97.44 273 ILE A O 1
ATOM 2152 N N . GLU A 1 274 ? -15.380 7.126 15.900 1.00 96.19 274 GLU A N 1
ATOM 2153 C CA . GLU A 1 274 ? -16.727 7.215 15.349 1.00 96.19 274 GLU A CA 1
ATOM 2154 C C . GLU A 1 274 ? -16.660 7.288 13.820 1.00 96.19 274 GLU A C 1
ATOM 2156 O O . GLU A 1 274 ? -16.103 8.225 13.241 1.00 96.19 274 GLU A O 1
ATOM 2161 N N . ARG A 1 275 ? -17.225 6.276 13.149 1.00 95.38 275 ARG A N 1
ATOM 2162 C CA . ARG A 1 275 ? -17.181 6.159 11.685 1.00 95.38 275 ARG A CA 1
ATOM 2163 C C . ARG A 1 275 ? -17.866 7.354 11.022 1.00 95.38 275 ARG A C 1
ATOM 2165 O O . AR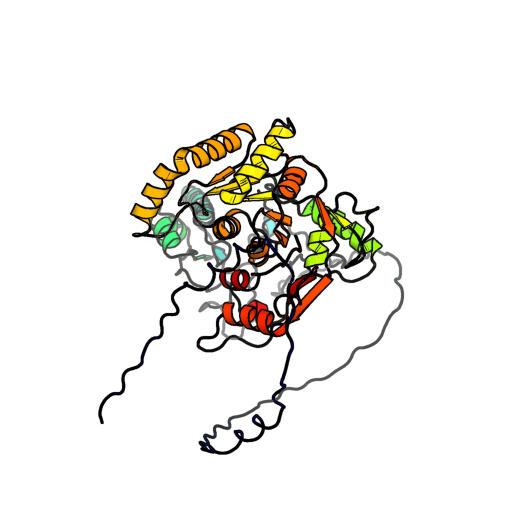G A 1 275 ? -19.038 7.629 11.254 1.00 95.38 275 ARG A O 1
ATOM 2172 N N . GLY A 1 276 ? -17.156 8.005 10.112 1.00 93.38 276 GLY A N 1
ATOM 2173 C CA . GLY A 1 276 ? -17.598 9.175 9.364 1.00 93.38 276 GLY A CA 1
ATOM 2174 C C . GLY A 1 276 ? -17.499 10.493 10.132 1.00 93.38 276 GLY A C 1
ATOM 2175 O O . GLY A 1 276 ? -17.859 11.521 9.555 1.00 93.38 276 GLY A O 1
ATOM 2176 N N . VAL A 1 277 ? -17.013 10.481 11.378 1.00 96.06 277 VAL A N 1
ATOM 2177 C CA . VAL A 1 277 ? -16.981 11.657 12.260 1.00 96.06 277 VAL A CA 1
ATOM 2178 C C . VAL A 1 277 ? -15.579 11.918 12.800 1.00 96.06 277 VAL A C 1
ATOM 2180 O O . VAL A 1 277 ? -15.038 12.990 12.544 1.00 96.06 277 VAL A O 1
ATOM 2183 N N . SER A 1 278 ? -14.975 10.964 13.514 1.00 96.50 278 SER A N 1
ATOM 2184 C CA . SER A 1 278 ? -13.692 11.199 14.185 1.00 96.50 278 SER A CA 1
ATOM 2185 C C . SER A 1 278 ? -12.513 11.224 13.207 1.00 96.50 278 SER A C 1
ATOM 2187 O O . SER A 1 278 ? -12.541 10.561 12.171 1.00 96.50 278 SER A O 1
ATOM 2189 N N . TYR A 1 279 ? -11.459 11.966 13.549 1.00 97.56 279 TYR A N 1
ATOM 2190 C CA . TYR A 1 279 ? -10.159 11.890 12.878 1.00 97.56 279 TYR A CA 1
ATOM 2191 C C . TYR A 1 279 ? -9.246 10.958 13.674 1.00 97.56 279 TYR A C 1
ATOM 2193 O O . TYR A 1 279 ? -9.021 11.157 14.869 1.00 97.56 279 TYR A O 1
ATOM 2201 N N . LEU A 1 280 ? -8.787 9.896 13.022 1.00 97.69 280 LEU A N 1
ATOM 2202 C CA . LEU A 1 280 ? -7.903 8.884 13.582 1.00 97.69 280 LEU A CA 1
ATOM 2203 C C . LEU A 1 280 ? -6.459 9.333 13.415 1.00 97.69 280 LEU A C 1
ATOM 2205 O O . LEU A 1 280 ? -6.068 9.650 12.297 1.00 97.69 280 LEU A O 1
ATOM 2209 N N . LYS A 1 281 ? -5.673 9.297 14.492 1.00 98.50 281 LYS A N 1
ATOM 2210 C CA . LYS A 1 281 ? -4.222 9.503 14.441 1.00 98.50 281 LYS A CA 1
ATOM 2211 C C . LYS A 1 281 ? -3.531 8.159 14.282 1.00 98.50 281 LYS A C 1
ATOM 2213 O O . LYS A 1 281 ? -3.607 7.310 15.173 1.00 98.50 281 LYS A O 1
ATOM 2218 N N . LEU A 1 282 ? -2.900 7.952 13.135 1.00 98.38 282 LEU A N 1
ATOM 2219 C CA . LEU A 1 282 ? -2.390 6.661 12.692 1.00 98.38 282 LEU A CA 1
ATOM 2220 C C . LEU A 1 282 ? -0.873 6.683 12.514 1.00 98.38 282 LEU A C 1
ATOM 2222 O O . LEU A 1 282 ? -0.265 7.712 12.226 1.00 98.38 282 LEU A O 1
ATOM 2226 N N . ARG A 1 283 ? -0.275 5.499 12.630 1.00 98.31 283 ARG A N 1
ATOM 2227 C CA . ARG A 1 283 ? 1.135 5.232 12.334 1.00 98.31 283 ARG A CA 1
ATOM 2228 C C . ARG A 1 283 ? 1.234 4.204 11.205 1.00 98.31 283 ARG A C 1
ATOM 2230 O O . ARG A 1 283 ? 1.251 3.011 11.502 1.00 98.31 283 ARG A O 1
ATOM 2237 N N . PRO A 1 284 ? 1.244 4.628 9.929 1.00 98.25 284 PRO A N 1
ATOM 2238 C CA . PRO A 1 284 ? 1.482 3.722 8.808 1.00 98.25 284 PRO A CA 1
ATOM 2239 C C . PRO A 1 284 ? 2.850 3.040 8.902 1.00 98.25 284 PRO A C 1
ATOM 2241 O O . PRO A 1 284 ? 3.824 3.638 9.356 1.00 98.25 284 PRO A O 1
ATOM 2244 N N . ASP A 1 285 ? 2.938 1.797 8.434 1.00 98.00 285 ASP A N 1
ATOM 2245 C CA . ASP A 1 285 ? 4.169 1.002 8.479 1.00 98.00 285 ASP A CA 1
ATOM 2246 C C . ASP A 1 285 ? 5.188 1.436 7.422 1.00 98.00 285 ASP A C 1
ATOM 2248 O O . ASP A 1 285 ? 6.392 1.222 7.583 1.00 98.00 285 ASP A O 1
ATOM 2252 N N . ARG A 1 286 ? 4.707 1.987 6.300 1.00 97.75 286 ARG A N 1
ATOM 2253 C CA . ARG A 1 286 ? 5.545 2.402 5.170 1.00 97.75 286 ARG A CA 1
ATOM 2254 C C . ARG A 1 286 ? 4.900 3.493 4.317 1.00 97.75 286 ARG A C 1
ATOM 2256 O O . ARG A 1 286 ? 3.678 3.661 4.315 1.00 97.75 286 ARG A O 1
ATOM 2263 N N . VAL A 1 287 ? 5.742 4.134 3.510 1.00 98.62 287 VAL A N 1
ATOM 2264 C CA . VAL A 1 287 ? 5.364 5.115 2.486 1.00 98.62 287 VAL A CA 1
ATOM 2265 C C . VAL A 1 287 ? 5.805 4.635 1.099 1.00 98.62 287 VAL A C 1
ATOM 2267 O O . VAL A 1 287 ? 6.898 4.088 0.924 1.00 98.62 287 VAL A O 1
ATOM 2270 N N . ALA A 1 288 ? 4.971 4.849 0.084 1.00 98.38 288 ALA A N 1
ATOM 2271 C CA . ALA A 1 288 ? 5.333 4.631 -1.315 1.00 98.38 288 ALA A CA 1
ATOM 2272 C C . ALA A 1 288 ? 5.049 5.886 -2.148 1.00 98.38 288 ALA A C 1
ATOM 2274 O O . ALA A 1 288 ? 3.978 6.470 -2.059 1.00 98.38 288 ALA A O 1
ATOM 2275 N N . MET A 1 289 ? 6.001 6.313 -2.967 1.00 98.56 289 MET A N 1
ATOM 2276 C CA . MET A 1 289 ? 5.851 7.486 -3.822 1.00 98.56 289 MET A CA 1
ATOM 2277 C C . MET A 1 289 ? 6.172 7.128 -5.266 1.00 98.56 289 MET A C 1
ATOM 2279 O O . MET A 1 289 ? 7.061 6.318 -5.520 1.00 98.56 289 MET A O 1
ATOM 2283 N N . GLN A 1 290 ? 5.469 7.745 -6.207 1.00 95.44 290 GLN A N 1
ATOM 2284 C CA . GLN A 1 290 ? 5.761 7.650 -7.639 1.00 95.44 290 GLN A CA 1
ATOM 2285 C C . GLN A 1 290 ? 6.385 8.957 -8.138 1.00 95.44 290 GLN A C 1
ATOM 2287 O O . GLN A 1 290 ? 6.164 10.007 -7.543 1.00 95.44 290 GLN A O 1
ATOM 2292 N N . ASP A 1 291 ? 7.211 8.901 -9.175 1.00 96.69 291 ASP A N 1
ATOM 2293 C CA . ASP A 1 291 ? 8.087 9.989 -9.631 1.00 96.69 291 ASP A CA 1
ATOM 2294 C C . ASP A 1 291 ? 7.399 11.321 -9.983 1.00 96.69 291 ASP A C 1
ATOM 2296 O O . ASP A 1 291 ? 8.011 12.378 -9.798 1.00 96.69 291 ASP A O 1
ATOM 2300 N N . ALA A 1 292 ? 6.136 11.327 -10.410 1.00 92.38 292 ALA A N 1
ATOM 2301 C CA . ALA A 1 292 ? 5.392 12.566 -10.653 1.00 92.38 292 ALA A CA 1
ATOM 2302 C C . ALA A 1 292 ? 5.006 13.302 -9.354 1.00 92.38 292 ALA A C 1
ATOM 2304 O O . ALA A 1 292 ? 4.990 14.531 -9.328 1.00 92.38 292 ALA A O 1
ATOM 2305 N N . THR A 1 293 ? 4.734 12.592 -8.254 1.00 94.19 293 THR A N 1
ATOM 2306 C CA . THR A 1 293 ? 4.391 13.208 -6.949 1.00 94.19 293 THR A CA 1
ATOM 2307 C C . THR A 1 293 ? 5.552 13.225 -5.955 1.00 94.19 293 THR A C 1
ATOM 2309 O O . THR A 1 293 ? 5.610 14.097 -5.084 1.00 94.19 293 THR A O 1
ATOM 2312 N N . ALA A 1 294 ? 6.516 12.315 -6.108 1.00 97.56 294 ALA A N 1
ATOM 2313 C CA . ALA A 1 294 ? 7.688 12.183 -5.250 1.00 97.56 294 ALA A CA 1
ATOM 2314 C C . ALA A 1 294 ? 8.560 13.439 -5.272 1.00 97.56 294 ALA A C 1
ATOM 2316 O O . ALA A 1 294 ? 9.177 13.763 -4.264 1.00 97.56 294 ALA A O 1
ATOM 2317 N N . GLN A 1 295 ? 8.599 14.169 -6.392 1.00 97.75 295 GLN A N 1
ATOM 2318 C CA . GLN A 1 295 ? 9.378 15.403 -6.502 1.00 97.75 295 GLN A CA 1
ATOM 2319 C C . GLN A 1 295 ? 8.971 16.419 -5.433 1.00 97.75 295 GLN A C 1
ATOM 2321 O O . GLN A 1 295 ? 9.802 16.861 -4.641 1.00 97.75 295 GLN A O 1
ATOM 2326 N N . MET A 1 296 ? 7.676 16.740 -5.365 1.00 97.00 296 MET A N 1
ATOM 2327 C CA . MET A 1 296 ? 7.162 17.715 -4.402 1.00 97.00 296 MET A CA 1
ATOM 2328 C C . MET A 1 296 ? 7.198 17.180 -2.970 1.00 97.00 296 MET A C 1
ATOM 2330 O O . MET A 1 296 ? 7.572 17.923 -2.065 1.00 97.00 296 MET A O 1
ATOM 2334 N N . ALA A 1 297 ? 6.890 15.895 -2.762 1.00 97.69 297 ALA A N 1
ATOM 2335 C CA . ALA A 1 297 ? 6.987 15.271 -1.442 1.00 97.69 297 ALA A CA 1
ATOM 2336 C C . ALA A 1 297 ? 8.427 15.325 -0.896 1.00 97.69 297 ALA A C 1
ATOM 2338 O O . ALA A 1 297 ? 8.649 15.709 0.250 1.00 97.69 297 ALA A O 1
ATOM 2339 N N . MET A 1 298 ? 9.430 15.029 -1.728 1.00 98.31 298 MET A N 1
ATOM 2340 C CA . MET A 1 298 ? 10.833 15.100 -1.318 1.00 98.31 298 MET A CA 1
ATOM 2341 C C . MET A 1 298 ? 11.302 16.535 -1.083 1.00 98.31 298 MET A C 1
ATOM 2343 O O . MET A 1 298 ? 12.057 16.755 -0.142 1.00 98.31 298 MET A O 1
ATOM 2347 N N . LEU A 1 299 ? 10.855 17.521 -1.867 1.00 98.00 299 LEU A N 1
ATOM 2348 C CA . LEU A 1 299 ? 11.171 18.933 -1.601 1.00 98.00 299 LEU A CA 1
ATOM 2349 C C . LEU A 1 299 ? 10.582 19.414 -0.267 1.00 98.00 299 LEU A C 1
ATOM 2351 O O . LEU A 1 299 ? 11.270 20.087 0.500 1.00 98.00 299 LEU A O 1
ATOM 2355 N N . GLN A 1 300 ? 9.346 19.023 0.046 1.00 97.69 300 GLN A N 1
ATOM 2356 C CA . GLN A 1 300 ? 8.728 19.300 1.345 1.00 97.69 300 GLN A CA 1
ATOM 2357 C C . GLN A 1 300 ? 9.484 18.600 2.485 1.00 97.69 300 GLN A C 1
ATOM 2359 O O . GLN A 1 300 ? 9.794 19.235 3.493 1.00 97.69 300 GLN A O 1
ATOM 2364 N N . PHE A 1 301 ? 9.880 17.335 2.301 1.00 98.19 301 PHE A N 1
ATOM 2365 C CA . PHE A 1 301 ? 10.706 16.620 3.276 1.00 98.19 301 PHE A CA 1
ATOM 2366 C C . PHE A 1 301 ? 12.077 17.288 3.473 1.00 98.19 301 PHE A C 1
ATOM 2368 O O . PHE A 1 301 ? 12.515 17.465 4.606 1.00 98.19 301 PHE A O 1
ATOM 2375 N N . ILE A 1 302 ? 12.737 17.734 2.399 1.00 97.81 302 ILE A N 1
ATOM 2376 C CA . ILE A 1 302 ? 13.996 18.495 2.462 1.00 97.81 302 ILE A CA 1
ATOM 2377 C C . ILE A 1 302 ? 13.811 19.766 3.299 1.00 97.81 302 ILE A C 1
ATOM 2379 O O . ILE A 1 302 ? 14.654 20.067 4.145 1.00 97.81 302 ILE A O 1
ATOM 2383 N N . SER A 1 303 ? 12.700 20.480 3.099 1.00 97.00 303 SER A N 1
ATOM 2384 C CA . SER A 1 303 ? 12.386 21.703 3.842 1.00 97.00 303 SER A CA 1
ATOM 2385 C C . SER A 1 303 ? 12.133 21.468 5.334 1.00 97.00 303 SER A C 1
ATOM 2387 O O . SER A 1 303 ? 12.270 22.412 6.109 1.00 97.00 303 SER A O 1
ATOM 2389 N N . SER A 1 304 ? 11.789 20.245 5.754 1.00 95.94 304 SER A N 1
ATOM 2390 C CA . SER A 1 304 ? 11.641 19.905 7.179 1.00 95.94 304 SER A CA 1
ATOM 2391 C C . SER A 1 304 ? 12.973 19.923 7.942 1.00 95.94 304 SER A C 1
ATOM 2393 O O . SER A 1 304 ? 12.985 19.995 9.168 1.00 95.94 304 SER A O 1
ATOM 2395 N N . GLY A 1 305 ? 14.106 19.833 7.233 1.00 96.50 305 GLY A N 1
ATOM 2396 C CA . GLY A 1 305 ? 15.437 19.748 7.835 1.00 96.50 305 GLY A CA 1
ATOM 2397 C C . GLY A 1 305 ? 15.762 18.395 8.480 1.00 96.50 305 GLY A C 1
ATOM 2398 O O . GLY A 1 305 ? 16.849 18.241 9.039 1.00 96.50 305 GLY A O 1
ATOM 2399 N N . LEU A 1 306 ? 14.868 17.401 8.397 1.00 97.06 306 LEU A N 1
ATOM 2400 C CA . LEU A 1 306 ? 15.106 16.074 8.961 1.00 97.06 306 LEU A CA 1
ATOM 2401 C C . LEU A 1 306 ? 16.198 15.313 8.189 1.00 97.06 306 LEU A C 1
ATOM 2403 O O . LEU A 1 306 ? 16.261 15.374 6.958 1.00 97.06 306 LEU A O 1
ATOM 2407 N N . PRO A 1 307 ? 17.066 14.556 8.885 1.00 97.00 307 PRO A N 1
ATOM 2408 C CA . PRO A 1 307 ? 18.212 13.908 8.253 1.00 97.00 307 PRO A CA 1
ATOM 2409 C C . PRO A 1 307 ? 17.847 12.630 7.484 1.00 97.00 307 PRO A C 1
ATOM 2411 O O . PRO A 1 307 ? 18.580 12.236 6.579 1.00 97.00 307 PRO A O 1
ATOM 2414 N N . LYS A 1 308 ? 16.750 11.954 7.849 1.00 97.62 308 LYS A N 1
ATOM 2415 C CA . LYS A 1 308 ? 16.339 10.659 7.290 1.00 97.62 308 LYS A CA 1
ATOM 2416 C C . LYS A 1 308 ? 14.853 10.407 7.546 1.00 97.62 308 LYS A C 1
ATOM 2418 O O . LYS A 1 308 ? 14.329 10.891 8.545 1.00 97.62 308 LYS A O 1
ATOM 2423 N N . VAL A 1 309 ? 14.208 9.620 6.687 1.00 98.25 309 VAL A N 1
ATOM 2424 C CA . VAL A 1 309 ? 12.820 9.171 6.887 1.00 98.25 309 VAL A CA 1
ATOM 2425 C C . VAL A 1 309 ? 12.685 8.220 8.087 1.00 98.25 309 VAL A C 1
ATOM 2427 O O . VAL A 1 309 ? 13.568 7.394 8.345 1.00 98.25 309 VAL A O 1
ATOM 2430 N N . ALA A 1 310 ? 11.568 8.315 8.809 1.00 97.62 310 ALA A N 1
ATOM 2431 C CA . ALA A 1 310 ? 11.280 7.532 10.014 1.00 97.62 310 ALA A CA 1
ATOM 2432 C C . ALA A 1 310 ? 10.803 6.098 9.716 1.00 97.62 310 ALA A C 1
ATOM 2434 O O . ALA A 1 310 ? 11.186 5.129 10.392 1.00 97.62 310 ALA A O 1
ATOM 2435 N N . VAL A 1 311 ? 10.000 5.945 8.661 1.00 97.38 311 VAL A N 1
ATOM 2436 C CA . VAL A 1 311 ? 9.458 4.657 8.212 1.00 97.38 311 VAL A CA 1
ATOM 2437 C C . VAL A 1 311 ? 10.054 4.234 6.867 1.00 97.38 311 VAL A C 1
ATOM 2439 O O . VAL A 1 311 ? 10.464 5.092 6.077 1.00 97.38 311 VAL A O 1
ATOM 2442 N N . PRO A 1 312 ? 10.111 2.920 6.575 1.00 98.12 312 PRO A N 1
ATOM 2443 C CA . PRO A 1 312 ? 10.447 2.422 5.247 1.00 98.12 312 PRO A CA 1
ATOM 2444 C C . PRO A 1 312 ? 9.700 3.173 4.147 1.00 98.12 312 PRO A C 1
ATOM 2446 O O . PRO A 1 312 ? 8.474 3.258 4.157 1.00 98.12 312 PRO A O 1
ATOM 2449 N N . SER A 1 313 ? 10.455 3.736 3.211 1.00 98.50 313 SER A N 1
ATOM 2450 C CA . SER A 1 313 ? 9.921 4.594 2.157 1.00 98.50 313 SER A CA 1
ATOM 2451 C C . SER A 1 313 ? 10.544 4.207 0.824 1.00 98.50 313 SER A C 1
ATOM 2453 O O . SER A 1 313 ? 11.726 3.863 0.777 1.00 98.50 313 SER A O 1
ATOM 2455 N N . THR A 1 314 ? 9.776 4.260 -0.262 1.00 98.69 314 THR A N 1
ATOM 2456 C CA . THR A 1 314 ? 10.267 3.930 -1.613 1.00 98.69 314 THR A CA 1
ATOM 2457 C C . THR A 1 314 ? 9.755 4.906 -2.660 1.00 98.69 314 THR A C 1
ATOM 2459 O O . THR A 1 314 ? 8.568 5.220 -2.637 1.00 98.69 314 THR A O 1
ATOM 2462 N N . ILE A 1 315 ? 10.613 5.305 -3.600 1.00 98.69 315 ILE A N 1
ATOM 2463 C CA . ILE A 1 315 ? 10.263 6.043 -4.820 1.00 98.69 315 ILE A CA 1
ATOM 2464 C C . ILE A 1 315 ? 10.295 5.085 -6.013 1.00 98.69 315 ILE A C 1
ATOM 2466 O O . ILE A 1 315 ? 11.228 4.287 -6.135 1.00 98.69 315 ILE A O 1
ATOM 2470 N N . HIS A 1 316 ? 9.294 5.184 -6.886 1.00 97.81 316 HIS A N 1
ATOM 2471 C CA . HIS A 1 316 ? 9.130 4.376 -8.095 1.00 97.81 316 HIS A CA 1
ATOM 2472 C C . HIS A 1 316 ? 9.080 5.277 -9.331 1.00 97.81 316 HIS A C 1
ATOM 2474 O O . HIS A 1 316 ? 8.322 6.242 -9.350 1.00 97.81 316 HIS A O 1
ATOM 2480 N N . CYS A 1 317 ? 9.916 4.998 -10.335 1.00 96.00 317 CYS A N 1
ATOM 2481 C CA . CYS A 1 317 ? 9.982 5.780 -11.574 1.00 96.00 317 CYS A CA 1
ATOM 2482 C C . CYS A 1 317 ? 9.171 5.124 -12.699 1.00 96.00 317 CYS A C 1
ATOM 2484 O O . CYS A 1 317 ? 9.695 4.281 -13.438 1.00 96.00 317 CYS A O 1
ATOM 2486 N N . ASP A 1 318 ? 7.898 5.498 -12.811 1.00 86.12 318 ASP A N 1
ATOM 2487 C CA . ASP A 1 318 ? 6.931 4.879 -13.720 1.00 86.12 318 ASP A CA 1
ATOM 2488 C C . ASP A 1 318 ? 6.003 5.861 -14.459 1.00 86.12 318 ASP A C 1
ATOM 2490 O O . ASP A 1 318 ? 5.460 5.473 -15.493 1.00 86.12 318 ASP A O 1
ATOM 2494 N N . HIS A 1 319 ? 5.840 7.115 -14.016 1.00 93.19 319 HIS A N 1
ATOM 2495 C CA . HIS A 1 319 ? 4.906 8.070 -14.637 1.00 93.19 319 HIS A CA 1
ATOM 2496 C C . HIS A 1 319 ? 5.543 8.932 -15.733 1.00 93.19 319 HIS A C 1
ATOM 2498 O O . HIS A 1 319 ? 4.827 9.468 -16.578 1.00 93.19 319 HIS A O 1
ATOM 2504 N N . LEU A 1 320 ? 6.873 9.068 -15.752 1.00 92.94 320 LEU A N 1
ATOM 2505 C CA . LEU A 1 320 ? 7.589 9.931 -16.704 1.00 92.94 320 LEU A CA 1
ATOM 2506 C C . LEU A 1 320 ? 8.061 9.199 -17.978 1.00 92.94 320 LEU A C 1
ATOM 2508 O O . LEU A 1 320 ? 8.916 9.695 -18.715 1.00 92.94 320 LEU A O 1
ATOM 2512 N N . ILE A 1 321 ? 7.517 8.009 -18.251 1.00 88.38 321 ILE A N 1
ATOM 2513 C CA . ILE A 1 321 ? 7.834 7.206 -19.439 1.00 88.38 321 ILE A CA 1
ATOM 2514 C C . ILE A 1 321 ? 6.670 7.297 -20.430 1.00 88.38 321 ILE A C 1
ATOM 2516 O O . ILE A 1 321 ? 5.657 6.614 -20.297 1.00 88.38 321 ILE A O 1
ATOM 2520 N N . GLU A 1 322 ? 6.823 8.144 -21.444 1.00 89.38 322 GLU A N 1
ATOM 2521 C CA . GLU A 1 322 ? 5.837 8.304 -22.514 1.00 89.38 322 GLU A CA 1
ATOM 2522 C C . GLU A 1 322 ? 5.860 7.108 -23.480 1.00 89.38 322 GLU A C 1
ATOM 2524 O O . GLU A 1 322 ? 6.920 6.739 -23.986 1.00 89.38 322 GLU A O 1
ATOM 2529 N N . ALA A 1 323 ? 4.695 6.537 -23.794 1.00 89.88 323 ALA A N 1
ATOM 2530 C CA . ALA A 1 323 ? 4.561 5.498 -24.815 1.00 89.88 323 ALA A CA 1
ATOM 2531 C C . ALA A 1 323 ? 4.456 6.119 -26.218 1.00 89.88 323 ALA A C 1
ATOM 2533 O O . ALA A 1 323 ? 3.530 6.884 -26.481 1.00 89.88 323 ALA A O 1
ATOM 2534 N N . GLN A 1 324 ? 5.367 5.769 -27.132 1.00 89.00 324 GLN A N 1
ATOM 2535 C CA . GLN A 1 324 ? 5.380 6.320 -28.494 1.00 89.00 324 GLN A CA 1
ATOM 2536 C C . GLN A 1 324 ? 5.793 5.286 -29.547 1.00 89.00 324 GLN A C 1
ATOM 2538 O O . GLN A 1 324 ? 5.077 5.101 -30.528 1.00 89.00 324 GLN A O 1
ATOM 2543 N N . VAL A 1 325 ? 6.934 4.616 -29.365 1.00 89.94 325 VAL A N 1
ATOM 2544 C CA . VAL A 1 325 ? 7.509 3.706 -30.375 1.00 89.94 325 VAL A CA 1
ATOM 2545 C C . VAL A 1 325 ? 7.465 2.251 -29.914 1.00 89.94 325 VAL A C 1
ATOM 2547 O O . VAL A 1 325 ? 7.169 1.351 -30.699 1.00 89.94 325 VAL A O 1
ATOM 2550 N N . GLY A 1 326 ? 7.759 1.998 -28.642 1.00 78.81 326 GLY A N 1
ATOM 2551 C CA . GLY A 1 326 ? 7.919 0.661 -28.088 1.00 78.81 326 GLY A CA 1
ATOM 2552 C C . GLY A 1 326 ? 8.819 0.672 -26.856 1.00 78.81 326 GLY A C 1
ATOM 2553 O O . GLY A 1 326 ? 9.684 1.531 -26.711 1.00 78.81 326 GLY A O 1
ATOM 2554 N N . GLY A 1 327 ? 8.642 -0.315 -25.973 1.00 80.50 327 GLY A N 1
ATOM 2555 C CA . GLY A 1 327 ? 9.161 -0.252 -24.600 1.00 80.50 327 GLY A CA 1
ATOM 2556 C C . GLY A 1 327 ? 10.666 0.007 -24.452 1.00 80.50 327 GLY A C 1
ATOM 2557 O O . GLY A 1 327 ? 11.065 0.692 -23.517 1.00 80.50 327 GLY A O 1
ATOM 2558 N N . VAL A 1 328 ? 11.509 -0.499 -25.359 1.00 89.88 328 VAL A N 1
ATOM 2559 C CA . VAL A 1 328 ? 12.968 -0.279 -25.292 1.00 89.88 328 VAL A CA 1
ATOM 2560 C C . VAL A 1 328 ? 13.335 1.159 -25.666 1.00 89.88 328 VAL A C 1
ATOM 2562 O O . VAL A 1 328 ? 14.051 1.822 -24.914 1.00 89.88 328 VAL A O 1
ATOM 2565 N N . GLU A 1 329 ? 12.821 1.649 -26.794 1.00 92.62 329 GLU A N 1
ATOM 2566 C CA . GLU A 1 329 ? 13.109 2.998 -27.296 1.00 92.62 329 GLU A CA 1
ATOM 2567 C C . GLU A 1 329 ? 12.468 4.074 -26.415 1.00 92.62 329 GLU A C 1
ATOM 2569 O O . GLU A 1 329 ? 13.112 5.063 -26.073 1.00 92.62 329 GLU A O 1
ATOM 2574 N N . ASP A 1 330 ? 11.235 3.843 -25.961 1.00 87.19 330 ASP A N 1
ATOM 2575 C CA . ASP A 1 330 ? 10.523 4.757 -25.069 1.00 87.19 330 ASP A CA 1
ATOM 2576 C C . ASP A 1 330 ? 11.228 4.884 -23.711 1.00 87.19 330 ASP A C 1
ATOM 2578 O O . ASP A 1 330 ? 11.387 5.990 -23.195 1.00 87.19 330 ASP A O 1
ATOM 2582 N N . LEU A 1 331 ? 11.737 3.778 -23.153 1.00 90.25 331 LEU A N 1
ATOM 2583 C CA . LEU A 1 331 ? 12.503 3.813 -21.906 1.00 90.25 331 LEU A CA 1
ATOM 2584 C C . LEU A 1 331 ? 13.844 4.537 -22.072 1.00 90.25 331 LEU A C 1
ATOM 2586 O O . LEU A 1 331 ? 14.275 5.246 -21.160 1.00 90.25 331 LEU A O 1
ATOM 2590 N N . LYS A 1 332 ? 14.520 4.352 -23.211 1.00 95.38 332 LYS A N 1
ATOM 2591 C CA . LYS A 1 332 ? 15.759 5.072 -23.516 1.00 95.38 332 LYS A CA 1
ATOM 2592 C C . LYS A 1 332 ? 15.492 6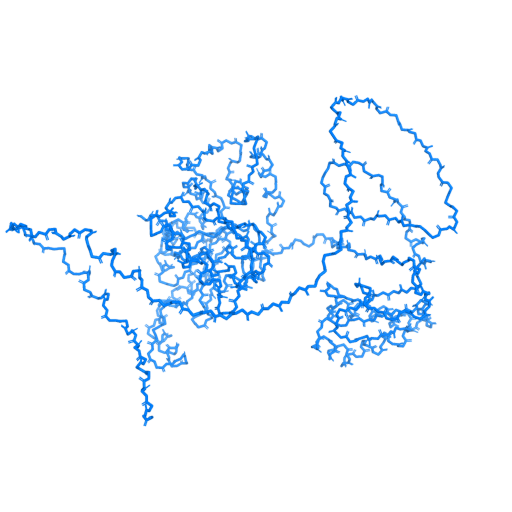.577 -23.612 1.00 95.38 332 LYS A C 1
ATOM 2594 O O . LYS A 1 332 ? 16.131 7.335 -22.886 1.00 95.38 332 LYS A O 1
ATOM 2599 N N . ARG A 1 333 ? 14.490 6.985 -24.402 1.00 96.31 333 ARG A N 1
ATOM 2600 C CA . ARG A 1 333 ? 14.055 8.387 -24.523 1.00 96.31 333 ARG A CA 1
ATOM 2601 C C . ARG A 1 333 ? 13.703 8.981 -23.163 1.00 96.31 333 ARG A C 1
ATOM 2603 O O . ARG A 1 333 ? 14.156 10.071 -22.839 1.00 96.31 333 ARG A O 1
ATOM 2610 N N . ALA A 1 334 ? 12.939 8.261 -22.342 1.00 94.75 334 ALA A N 1
ATOM 2611 C CA . ALA A 1 334 ? 12.531 8.740 -21.026 1.00 94.75 334 ALA A CA 1
ATOM 2612 C C . ALA A 1 334 ? 13.721 8.977 -20.084 1.00 94.75 334 ALA A C 1
ATOM 2614 O O . ALA A 1 334 ? 13.691 9.936 -19.315 1.00 94.75 334 ALA A O 1
ATOM 2615 N N . LYS A 1 335 ? 14.755 8.124 -20.134 1.00 95.88 335 LYS A N 1
ATOM 2616 C CA . LYS A 1 335 ? 15.986 8.284 -19.339 1.00 95.88 335 LYS A CA 1
ATOM 2617 C C . LYS A 1 335 ? 16.791 9.512 -19.748 1.00 95.88 335 LYS A C 1
ATOM 2619 O O . LYS A 1 335 ? 17.340 10.156 -18.867 1.00 95.88 335 LYS A O 1
ATOM 2624 N N . GLU A 1 336 ? 16.845 9.815 -21.042 1.00 97.12 336 GLU A N 1
ATOM 2625 C CA . GLU A 1 336 ? 17.528 10.999 -21.574 1.00 97.12 336 GLU A CA 1
ATOM 2626 C C . GLU A 1 336 ? 16.735 12.281 -21.263 1.00 97.12 336 GLU A C 1
ATOM 2628 O O . GLU A 1 336 ? 17.284 13.234 -20.722 1.00 97.12 336 GLU A O 1
ATOM 2633 N N . LEU A 1 337 ? 15.424 12.288 -21.531 1.00 97.12 337 LEU A N 1
ATOM 2634 C CA . LEU A 1 337 ? 14.558 13.459 -21.344 1.00 97.12 337 LEU A CA 1
ATOM 2635 C C . LEU A 1 337 ? 14.416 13.867 -19.868 1.00 97.12 337 LEU A C 1
ATOM 2637 O O . LEU A 1 337 ? 14.406 15.052 -19.552 1.00 97.12 337 LEU A O 1
ATOM 2641 N N . ASN A 1 338 ? 14.293 12.889 -18.966 1.00 97.81 338 ASN A N 1
ATOM 2642 C CA . ASN A 1 338 ? 14.021 13.124 -17.545 1.00 97.81 338 ASN A CA 1
ATOM 2643 C C . ASN A 1 338 ? 15.246 12.865 -16.655 1.00 97.81 338 ASN A C 1
ATOM 2645 O O . ASN A 1 338 ? 15.096 12.587 -15.462 1.00 97.81 338 ASN A O 1
ATOM 2649 N N . GLU A 1 339 ? 16.458 12.925 -17.217 1.00 98.12 339 GLU A N 1
ATOM 2650 C CA . GLU A 1 339 ? 17.698 12.640 -16.489 1.00 98.12 339 GLU A CA 1
ATOM 2651 C C . GLU A 1 339 ? 17.821 13.483 -15.209 1.00 98.12 339 GLU A C 1
ATOM 2653 O O . GLU A 1 339 ? 18.155 12.951 -14.148 1.00 98.12 339 GLU A O 1
ATOM 2658 N N . GLU A 1 340 ? 17.493 14.776 -15.283 1.00 98.19 340 GLU A N 1
ATOM 2659 C CA . GLU A 1 340 ? 17.529 15.697 -14.142 1.00 98.19 340 GLU A CA 1
ATOM 2660 C C . GLU A 1 340 ? 16.635 15.215 -12.991 1.00 98.19 340 GLU A C 1
ATOM 2662 O O . GLU A 1 340 ? 17.090 15.083 -11.851 1.00 98.19 340 GLU A O 1
ATOM 2667 N N . VAL A 1 341 ? 15.379 14.878 -13.299 1.00 98.19 341 VAL A N 1
ATOM 2668 C CA . VAL A 1 341 ? 14.394 14.428 -12.309 1.00 98.19 341 VAL A CA 1
ATOM 2669 C C . VAL A 1 341 ? 14.815 13.097 -11.692 1.00 98.19 341 VAL A C 1
ATOM 2671 O O . VAL A 1 341 ? 14.802 12.945 -10.468 1.00 98.19 341 VAL A O 1
ATOM 2674 N N . TYR A 1 342 ? 15.244 12.129 -12.506 1.00 98.06 342 TYR A N 1
ATOM 2675 C CA . TYR A 1 342 ? 15.693 10.835 -11.993 1.00 98.06 342 TYR A CA 1
ATOM 2676 C C . TYR A 1 342 ? 16.950 10.960 -11.133 1.00 98.06 342 TYR A C 1
ATOM 2678 O O . TYR A 1 342 ? 17.053 10.288 -10.104 1.00 98.06 342 TYR A O 1
ATOM 2686 N N . ASN A 1 343 ? 17.887 11.836 -11.501 1.00 98.56 343 ASN A N 1
ATOM 2687 C CA . ASN A 1 343 ? 19.083 12.095 -10.706 1.00 98.56 343 ASN A CA 1
ATOM 2688 C C . ASN A 1 343 ? 18.747 12.793 -9.384 1.00 98.56 343 ASN A C 1
ATOM 2690 O O . ASN A 1 343 ? 19.281 12.395 -8.343 1.00 98.56 343 ASN A O 1
ATOM 2694 N N . PHE A 1 344 ? 17.825 13.759 -9.386 1.00 98.62 344 PHE A N 1
ATOM 2695 C CA . PHE A 1 344 ? 17.308 14.365 -8.159 1.00 98.62 344 PHE A CA 1
ATOM 2696 C C . PHE A 1 344 ? 16.702 13.305 -7.232 1.00 98.62 344 PHE A C 1
ATOM 2698 O O . PHE A 1 344 ? 17.145 13.156 -6.094 1.00 98.62 344 PHE A O 1
ATOM 2705 N N . LEU A 1 345 ? 15.751 12.504 -7.722 1.00 98.56 345 LEU A N 1
ATOM 2706 C CA . LEU A 1 345 ? 15.070 11.496 -6.906 1.00 98.56 345 LEU A CA 1
ATOM 2707 C C . LEU A 1 345 ? 16.035 10.420 -6.397 1.00 98.56 345 LEU A C 1
ATOM 2709 O O . LEU A 1 345 ? 15.964 10.039 -5.228 1.00 98.56 345 LEU A O 1
ATOM 2713 N N . LYS A 1 346 ? 16.977 9.963 -7.228 1.00 98.62 346 LYS A N 1
ATOM 2714 C CA . LYS A 1 346 ? 17.998 8.975 -6.849 1.00 98.62 346 LYS A CA 1
ATOM 2715 C C . LYS A 1 346 ? 18.919 9.498 -5.747 1.00 98.62 346 LYS A C 1
ATOM 2717 O O . LYS A 1 346 ? 19.171 8.796 -4.767 1.00 98.62 346 LYS A O 1
ATOM 2722 N N . THR A 1 347 ? 19.436 10.717 -5.898 1.00 98.44 347 THR A N 1
ATOM 2723 C CA . THR A 1 347 ? 20.372 11.311 -4.928 1.00 98.44 347 THR A CA 1
ATOM 2724 C C . THR A 1 347 ? 19.670 11.715 -3.633 1.00 98.44 347 THR A C 1
ATOM 2726 O O . THR A 1 347 ? 20.195 11.442 -2.553 1.00 98.44 347 THR A O 1
ATOM 2729 N N . ALA A 1 348 ? 18.451 12.258 -3.712 1.00 98.31 348 ALA A N 1
ATOM 2730 C CA . ALA A 1 348 ? 17.608 12.513 -2.547 1.00 98.31 348 ALA A CA 1
ATOM 2731 C C . ALA A 1 348 ? 17.281 11.208 -1.804 1.00 98.31 348 ALA A C 1
ATOM 2733 O O . ALA A 1 348 ? 17.407 11.149 -0.582 1.00 98.31 348 ALA A O 1
ATOM 2734 N N . SER A 1 349 ? 16.953 10.138 -2.532 1.00 98.25 349 SER A N 1
ATOM 2735 C CA . SER A 1 349 ? 16.683 8.825 -1.940 1.00 98.25 349 SER A CA 1
ATOM 2736 C C . SER A 1 349 ? 17.882 8.286 -1.165 1.00 98.25 349 SER A C 1
ATOM 2738 O O . SER A 1 349 ? 17.752 7.905 -0.001 1.00 98.25 349 SER A O 1
ATOM 2740 N N . ALA A 1 350 ? 19.072 8.336 -1.771 1.00 98.00 350 ALA A N 1
ATOM 2741 C CA . ALA A 1 350 ? 20.310 7.922 -1.119 1.00 98.00 350 ALA A CA 1
ATOM 2742 C C . ALA A 1 350 ? 20.616 8.756 0.138 1.00 98.00 350 ALA A C 1
ATOM 2744 O O . ALA A 1 350 ? 21.017 8.199 1.158 1.00 98.00 350 ALA A O 1
ATOM 2745 N N . LYS A 1 351 ? 20.389 10.076 0.084 1.00 98.31 351 LYS A N 1
ATOM 2746 C CA . LYS A 1 351 ? 20.624 10.995 1.206 1.00 98.31 351 LYS A CA 1
ATOM 2747 C C . LYS A 1 351 ? 19.680 10.736 2.383 1.00 98.31 351 LYS A C 1
ATOM 2749 O O . LYS A 1 351 ? 20.138 10.665 3.518 1.00 98.31 351 LYS A O 1
ATOM 2754 N N . TYR A 1 352 ? 18.383 10.589 2.116 1.00 98.38 352 TYR A N 1
ATOM 2755 C CA . TYR A 1 352 ? 17.342 10.518 3.149 1.00 98.38 352 TYR A CA 1
ATOM 2756 C C . TYR A 1 352 ? 16.915 9.091 3.510 1.00 98.38 352 TYR A C 1
ATOM 2758 O O . TYR A 1 352 ? 16.010 8.907 4.324 1.00 98.38 352 TYR A O 1
ATOM 2766 N N . GLY A 1 353 ? 17.579 8.071 2.958 1.00 97.25 353 GLY A N 1
ATOM 2767 C CA . GLY A 1 353 ? 17.329 6.669 3.293 1.00 97.25 353 GLY A CA 1
ATOM 2768 C C . GLY A 1 353 ? 16.042 6.098 2.705 1.00 97.25 353 GLY A C 1
ATOM 2769 O O . GLY A 1 353 ? 15.414 5.255 3.341 1.00 97.25 353 GLY A O 1
ATOM 2770 N N . VAL A 1 354 ? 15.663 6.559 1.518 1.00 98.38 354 VAL A N 1
ATOM 2771 C CA . VAL A 1 354 ? 14.501 6.086 0.758 1.00 98.38 354 VAL A CA 1
ATOM 2772 C C . VAL A 1 354 ? 14.982 5.068 -0.281 1.00 98.38 354 VAL A C 1
ATOM 2774 O O . VAL A 1 354 ? 16.037 5.241 -0.890 1.00 98.38 354 VAL A O 1
ATOM 2777 N N . GLY A 1 355 ? 14.245 3.977 -0.482 1.00 98.06 355 GLY A N 1
ATOM 2778 C CA . GLY A 1 355 ? 14.525 3.025 -1.559 1.00 98.06 355 GLY A CA 1
ATOM 2779 C C . GLY A 1 355 ? 14.187 3.624 -2.926 1.00 98.06 355 GLY A C 1
ATOM 2780 O O . GLY A 1 355 ? 13.190 4.327 -3.054 1.00 98.06 355 GLY A O 1
ATOM 2781 N N . PHE A 1 356 ? 14.986 3.337 -3.952 1.00 98.38 356 PHE A N 1
ATOM 2782 C CA . PHE A 1 356 ? 14.808 3.911 -5.289 1.00 98.38 356 PHE A CA 1
ATOM 2783 C C . PHE A 1 356 ? 14.657 2.817 -6.348 1.00 98.38 356 PHE A C 1
ATOM 2785 O O . PHE A 1 356 ? 15.598 2.066 -6.615 1.00 98.38 356 PHE A O 1
ATOM 2792 N N . TRP A 1 357 ? 13.478 2.739 -6.960 1.00 97.19 357 TRP A N 1
ATOM 2793 C CA . TRP A 1 357 ? 13.192 1.853 -8.082 1.00 97.19 357 TRP A CA 1
ATOM 2794 C C . TRP A 1 357 ? 13.399 2.599 -9.398 1.00 97.19 357 TRP A C 1
ATOM 2796 O O . TRP A 1 357 ? 12.670 3.529 -9.733 1.00 97.19 357 TRP A O 1
ATOM 2806 N N . HIS A 1 358 ? 14.429 2.183 -10.136 1.00 96.94 358 HIS A N 1
ATOM 2807 C CA . HIS A 1 358 ? 14.872 2.826 -11.372 1.00 96.94 358 HIS A CA 1
ATOM 2808 C C . HIS A 1 358 ? 13.786 2.868 -12.464 1.00 96.94 358 HIS A C 1
ATOM 2810 O O . HIS A 1 358 ? 12.928 1.982 -12.503 1.00 96.94 358 HIS A O 1
ATOM 2816 N N . PRO A 1 359 ? 13.863 3.824 -13.412 1.00 91.19 359 PRO A N 1
ATOM 2817 C CA . PRO A 1 359 ? 12.957 3.866 -14.555 1.00 91.19 359 PRO A CA 1
ATOM 2818 C C . PRO A 1 359 ? 13.014 2.559 -15.350 1.00 91.19 359 PRO A C 1
ATOM 2820 O O . PRO A 1 359 ? 14.097 2.075 -15.707 1.00 91.19 359 PRO A O 1
ATOM 2823 N N . GLY A 1 360 ? 11.832 1.996 -15.613 1.00 86.88 360 GLY A N 1
ATOM 2824 C CA . GLY A 1 360 ? 11.653 0.695 -16.264 1.00 86.88 360 GLY A CA 1
ATOM 2825 C C . GLY A 1 360 ? 11.626 -0.508 -15.313 1.00 86.88 360 GLY A C 1
ATOM 2826 O O . GLY A 1 360 ? 11.580 -1.641 -15.783 1.00 86.88 360 GLY A O 1
ATOM 2827 N N . SER A 1 361 ? 11.653 -0.289 -13.995 1.00 86.38 361 SER A N 1
ATOM 2828 C CA . SER A 1 361 ? 11.504 -1.361 -12.997 1.00 86.38 361 SER A CA 1
ATOM 2829 C C . SER A 1 361 ? 10.088 -1.941 -12.936 1.00 86.38 361 SER A C 1
ATOM 2831 O O . SER A 1 361 ? 9.934 -3.136 -12.698 1.00 86.38 361 SER A O 1
ATOM 2833 N N . GLY A 1 362 ? 9.069 -1.113 -13.171 1.00 81.25 362 GLY A N 1
ATOM 2834 C CA . GLY A 1 362 ? 7.663 -1.505 -13.138 1.00 81.25 362 GLY A CA 1
ATOM 2835 C C . GLY A 1 362 ? 6.779 -0.416 -12.536 1.00 81.25 362 GLY A C 1
ATOM 2836 O O . GLY A 1 362 ? 7.272 0.564 -11.988 1.00 81.25 362 GLY A O 1
ATOM 2837 N N . ILE A 1 363 ? 5.464 -0.605 -12.648 1.00 83.56 363 ILE A N 1
ATOM 2838 C CA . ILE A 1 363 ? 4.462 0.294 -12.060 1.00 83.56 363 ILE A CA 1
ATOM 2839 C C . ILE A 1 363 ? 4.488 0.148 -10.534 1.00 83.56 363 ILE A C 1
ATOM 2841 O O . ILE A 1 363 ? 4.503 -0.983 -10.033 1.00 83.56 363 ILE A O 1
ATOM 2845 N N . ILE A 1 364 ? 4.424 1.268 -9.807 1.00 91.94 364 ILE A N 1
ATOM 2846 C CA . ILE A 1 364 ? 4.505 1.347 -8.338 1.00 91.94 364 ILE A CA 1
ATOM 2847 C C . ILE A 1 364 ? 3.685 0.259 -7.636 1.00 91.94 364 ILE A C 1
ATOM 2849 O O . ILE A 1 364 ? 4.221 -0.510 -6.841 1.00 91.94 364 ILE A O 1
ATOM 2853 N N . HIS A 1 365 ? 2.401 0.127 -7.969 1.00 87.94 365 HIS A N 1
ATOM 2854 C CA . HIS A 1 365 ? 1.486 -0.804 -7.295 1.00 87.94 365 HIS A CA 1
ATOM 2855 C C . HIS A 1 365 ? 1.845 -2.269 -7.526 1.00 87.94 365 HIS A C 1
ATOM 2857 O O . HIS A 1 365 ? 1.725 -3.084 -6.614 1.00 87.94 365 HIS A O 1
ATOM 2863 N N . GLN A 1 366 ? 2.362 -2.596 -8.713 1.00 81.31 366 GLN A N 1
ATOM 2864 C CA . GLN A 1 366 ? 2.813 -3.949 -9.032 1.00 81.31 366 GLN A CA 1
ATOM 2865 C C . GLN A 1 366 ? 4.066 -4.300 -8.222 1.00 81.31 366 GLN A C 1
ATOM 2867 O O . GLN A 1 366 ? 4.128 -5.366 -7.610 1.00 81.31 366 GLN A O 1
ATOM 2872 N N . ILE A 1 367 ? 5.031 -3.379 -8.145 1.00 84.88 367 ILE A N 1
ATOM 2873 C CA . ILE A 1 367 ? 6.240 -3.564 -7.335 1.00 84.88 367 ILE A CA 1
ATOM 2874 C C . ILE A 1 367 ? 5.878 -3.680 -5.848 1.00 84.88 367 ILE A C 1
ATOM 2876 O O . ILE A 1 367 ? 6.429 -4.538 -5.151 1.00 84.88 367 ILE A O 1
ATOM 2880 N N . ILE A 1 368 ? 4.944 -2.853 -5.362 1.00 90.50 368 ILE A N 1
ATOM 2881 C CA . ILE A 1 368 ? 4.399 -2.939 -4.002 1.00 90.50 368 ILE A CA 1
ATOM 2882 C C . ILE A 1 368 ? 3.813 -4.318 -3.734 1.00 90.50 368 ILE A C 1
ATOM 2884 O O . ILE A 1 368 ? 4.187 -4.946 -2.745 1.00 90.50 368 ILE A O 1
ATOM 2888 N N . LEU A 1 369 ? 2.949 -4.820 -4.609 1.00 82.75 369 LEU A N 1
ATOM 2889 C CA . LEU A 1 369 ? 2.317 -6.117 -4.414 1.00 82.75 369 LEU A CA 1
ATOM 2890 C C . LEU A 1 369 ? 3.336 -7.268 -4.402 1.00 82.75 369 LEU A C 1
ATOM 2892 O O . LEU A 1 369 ? 3.227 -8.191 -3.600 1.00 82.75 369 LEU A O 1
ATOM 2896 N N . GLU A 1 370 ? 4.345 -7.209 -5.268 1.00 81.44 370 GLU A N 1
ATOM 2897 C CA . GLU A 1 370 ? 5.353 -8.265 -5.397 1.00 81.44 370 GLU A CA 1
ATOM 2898 C C . GLU A 1 370 ? 6.365 -8.298 -4.247 1.00 81.44 370 GLU A C 1
ATOM 2900 O O . GLU A 1 370 ? 6.931 -9.356 -3.956 1.00 81.44 370 GLU A O 1
ATOM 2905 N N . ASN A 1 371 ? 6.622 -7.153 -3.607 1.00 88.88 371 ASN A N 1
ATOM 2906 C CA . ASN A 1 371 ? 7.762 -7.011 -2.700 1.00 88.88 371 ASN A CA 1
ATOM 2907 C C . ASN A 1 371 ? 7.412 -6.509 -1.299 1.00 88.88 371 ASN A C 1
ATOM 2909 O O . ASN A 1 371 ? 8.162 -6.805 -0.370 1.00 88.88 371 ASN A O 1
ATOM 2913 N N . TYR A 1 372 ? 6.337 -5.739 -1.139 1.00 94.31 372 TYR A N 1
ATOM 2914 C CA . TYR A 1 372 ? 6.143 -4.884 0.034 1.00 94.31 372 TYR A CA 1
ATOM 2915 C C . TYR A 1 372 ? 4.792 -5.045 0.731 1.00 94.31 372 TYR A C 1
ATOM 2917 O O . TYR A 1 372 ? 4.704 -4.769 1.926 1.00 94.31 372 TYR A O 1
ATOM 2925 N N . ALA A 1 373 ? 3.749 -5.472 0.019 1.00 87.56 373 ALA A N 1
ATOM 2926 C CA . ALA A 1 373 ? 2.432 -5.687 0.599 1.00 87.56 373 ALA A CA 1
ATOM 2927 C C . ALA A 1 373 ? 2.369 -7.004 1.390 1.00 87.56 373 ALA A C 1
ATOM 2929 O O . ALA A 1 373 ? 2.867 -8.043 0.955 1.00 87.56 373 ALA A O 1
ATOM 2930 N N . PHE A 1 374 ? 1.726 -6.964 2.555 1.00 90.38 374 PHE A N 1
ATOM 2931 C CA . PHE A 1 374 ? 1.478 -8.132 3.396 1.00 90.38 374 PHE A CA 1
ATOM 2932 C C . PHE A 1 374 ? 0.158 -7.971 4.176 1.00 90.38 374 PHE A C 1
ATOM 2934 O O . PHE A 1 374 ? -0.311 -6.843 4.353 1.00 90.38 374 PHE A O 1
ATOM 2941 N N . PRO A 1 375 ? -0.458 -9.069 4.656 1.00 90.88 375 PRO A N 1
ATOM 2942 C CA . PRO A 1 375 ? -1.702 -8.993 5.419 1.00 90.88 375 PRO A CA 1
ATOM 2943 C C . PRO A 1 375 ? -1.569 -8.115 6.665 1.00 90.88 375 PRO A C 1
ATOM 2945 O O . PRO A 1 375 ? -0.656 -8.299 7.452 1.00 90.88 375 PRO A O 1
ATOM 2948 N N . GLY A 1 376 ? -2.483 -7.177 6.885 1.00 91.19 376 GLY A N 1
ATOM 2949 C CA . GLY A 1 376 ? -2.429 -6.281 8.041 1.00 91.19 376 GLY A CA 1
ATOM 2950 C C . GLY A 1 376 ? -1.466 -5.099 7.918 1.00 91.19 376 GLY A C 1
ATOM 2951 O O . GLY A 1 376 ? -1.408 -4.320 8.858 1.00 91.19 376 GLY A O 1
ATOM 2952 N N . LEU A 1 377 ? -0.770 -4.931 6.787 1.00 95.56 377 LEU A N 1
ATOM 2953 C CA . LEU A 1 377 ? -0.013 -3.717 6.468 1.00 95.56 377 LEU A CA 1
ATOM 2954 C C . LEU A 1 377 ? -0.925 -2.482 6.502 1.00 95.56 377 LEU A C 1
ATOM 2956 O O . LEU A 1 377 ? -1.973 -2.513 5.861 1.00 95.56 377 LEU A O 1
ATOM 2960 N N . LEU A 1 378 ? -0.504 -1.383 7.130 1.00 98.12 378 LEU A N 1
ATOM 2961 C CA . LEU A 1 378 ? -1.030 -0.048 6.828 1.00 98.12 378 LEU A CA 1
ATOM 2962 C C . LEU A 1 378 ? -0.003 0.731 6.002 1.00 98.12 378 LEU A C 1
ATOM 2964 O O . LEU A 1 378 ? 1.094 1.022 6.474 1.00 98.12 378 LEU A O 1
ATOM 2968 N N . MET A 1 379 ? -0.358 1.106 4.776 1.00 97.06 379 MET A N 1
ATOM 2969 C CA . MET A 1 379 ? 0.521 1.875 3.892 1.00 97.06 379 MET A CA 1
ATOM 2970 C C . MET A 1 379 ? -0.179 3.121 3.369 1.00 97.06 379 MET A C 1
ATOM 2972 O O . MET A 1 379 ? -1.332 3.056 2.946 1.00 97.06 379 MET A O 1
ATOM 2976 N N . VAL A 1 380 ? 0.562 4.227 3.311 1.00 98.12 380 VAL A N 1
ATOM 2977 C CA . VAL A 1 380 ? 0.169 5.398 2.525 1.00 98.12 380 VAL A CA 1
ATOM 2978 C C . VAL A 1 380 ? 0.999 5.479 1.250 1.00 98.12 380 VAL A C 1
ATOM 2980 O O . VAL A 1 380 ? 2.188 5.144 1.243 1.00 98.12 380 VAL A O 1
ATOM 2983 N N . GLY A 1 381 ? 0.373 5.905 0.159 1.00 97.62 381 GLY A N 1
ATOM 2984 C CA . GLY A 1 381 ? 1.051 6.085 -1.116 1.00 97.62 381 GLY A CA 1
ATOM 2985 C C . GLY A 1 381 ? 0.609 7.352 -1.826 1.00 97.62 381 GLY A C 1
ATOM 2986 O O . GLY A 1 381 ? -0.576 7.672 -1.820 1.00 97.62 381 GLY A O 1
ATOM 2987 N N . THR A 1 382 ? 1.531 8.076 -2.459 1.00 96.94 382 THR A N 1
ATOM 2988 C CA . THR A 1 382 ? 1.213 9.321 -3.187 1.00 96.94 382 THR A CA 1
ATOM 2989 C C . THR A 1 382 ? 0.615 9.047 -4.573 1.00 96.94 382 THR A C 1
ATOM 2991 O O . THR A 1 382 ? 1.013 9.614 -5.589 1.00 96.94 382 THR A O 1
ATOM 2994 N N . ASP A 1 383 ? -0.343 8.123 -4.623 1.00 94.56 383 ASP A N 1
ATOM 2995 C CA . ASP A 1 383 ? -1.108 7.768 -5.809 1.00 94.56 383 ASP A CA 1
ATOM 2996 C C . ASP A 1 383 ? -2.515 7.275 -5.439 1.00 94.56 383 ASP A C 1
ATOM 2998 O O . ASP A 1 383 ? -2.714 6.573 -4.443 1.00 94.56 383 ASP A O 1
ATOM 3002 N N . SER A 1 384 ? -3.500 7.601 -6.273 1.00 87.94 384 SER A N 1
ATOM 3003 C CA . SER A 1 384 ? -4.910 7.245 -6.048 1.00 87.94 384 SER A CA 1
ATOM 3004 C C . SER A 1 384 ? -5.205 5.738 -6.105 1.00 87.94 384 SER A C 1
ATOM 3006 O O . SER A 1 384 ? -6.165 5.280 -5.484 1.00 87.94 384 SER A O 1
ATOM 3008 N N . HIS A 1 385 ? -4.378 4.950 -6.797 1.00 90.69 385 HIS A N 1
ATOM 3009 C CA . HIS A 1 385 ? -4.540 3.502 -6.961 1.00 90.69 385 HIS A CA 1
ATOM 3010 C C . HIS A 1 385 ? -3.740 2.681 -5.941 1.00 90.69 385 HIS A C 1
ATOM 3012 O O . HIS A 1 385 ? -3.761 1.452 -5.999 1.00 90.69 385 HIS A O 1
ATOM 3018 N N . THR A 1 386 ? -3.127 3.342 -4.950 1.00 93.12 386 THR A N 1
ATOM 3019 C CA . THR A 1 386 ? -2.496 2.706 -3.779 1.00 93.12 386 THR A CA 1
ATOM 3020 C C . THR A 1 386 ? -3.350 1.610 -3.117 1.00 93.12 386 THR A C 1
ATOM 3022 O O . THR A 1 386 ? -2.773 0.602 -2.698 1.00 93.12 386 THR A O 1
ATOM 3025 N N . PRO A 1 387 ? -4.697 1.712 -3.068 1.00 92.56 387 PRO A N 1
ATOM 3026 C CA . PRO A 1 387 ? -5.562 0.632 -2.595 1.00 92.56 387 PRO A CA 1
ATOM 3027 C C . PRO A 1 387 ? -5.329 -0.744 -3.217 1.00 92.56 387 PRO A C 1
ATOM 3029 O O . PRO A 1 387 ? -5.659 -1.724 -2.571 1.00 92.56 387 PRO A O 1
ATOM 3032 N N . ASN A 1 388 ? -4.681 -0.852 -4.382 1.00 85.62 388 ASN A N 1
ATOM 3033 C CA . ASN A 1 388 ? -4.302 -2.124 -5.003 1.00 85.62 388 ASN A CA 1
ATOM 3034 C C . ASN A 1 388 ? -3.628 -3.137 -4.050 1.00 85.62 388 ASN A C 1
ATOM 3036 O O . ASN A 1 388 ? -3.810 -4.346 -4.210 1.00 85.62 388 ASN A O 1
ATOM 3040 N N . GLY A 1 389 ? -2.865 -2.659 -3.059 1.00 83.38 389 GLY A N 1
ATOM 3041 C CA . GLY A 1 389 ? -2.188 -3.514 -2.081 1.00 83.38 389 GLY A CA 1
ATOM 3042 C C . GLY A 1 389 ? -3.119 -4.268 -1.117 1.00 83.38 389 GLY A C 1
ATOM 3043 O O . GLY A 1 389 ? -2.686 -5.255 -0.514 1.00 83.38 389 GLY A O 1
ATOM 3044 N N . GLY A 1 390 ? -4.392 -3.877 -0.982 1.00 84.88 390 GLY A N 1
ATOM 3045 C CA . GLY A 1 390 ? -5.364 -4.614 -0.164 1.00 84.88 390 GLY A CA 1
ATOM 3046 C C . GLY A 1 390 ? -5.718 -5.995 -0.732 1.00 84.88 390 GLY A C 1
ATOM 3047 O O . GLY A 1 390 ? -6.128 -6.885 0.015 1.00 84.88 390 GLY A O 1
ATOM 3048 N N . GLY A 1 391 ? -5.372 -6.262 -2.000 1.00 80.31 391 GLY A N 1
ATOM 3049 C CA . GLY A 1 391 ? -5.416 -7.592 -2.602 1.00 80.31 391 GLY A CA 1
ATOM 3050 C C . GLY A 1 391 ? -4.551 -8.628 -1.874 1.00 80.31 391 GLY A C 1
ATOM 3051 O O . GLY A 1 391 ? -4.802 -9.830 -1.989 1.00 80.31 391 GLY A O 1
ATOM 3052 N N . LEU A 1 392 ? -3.573 -8.172 -1.082 1.00 83.50 392 LEU A N 1
ATOM 3053 C CA . LEU A 1 392 ? -2.760 -8.982 -0.170 1.00 83.50 392 LEU A CA 1
ATOM 3054 C C . LEU A 1 392 ? -3.174 -8.864 1.309 1.00 83.50 392 LEU A C 1
ATOM 3056 O O . LEU A 1 392 ? -2.447 -9.311 2.193 1.00 83.50 392 LEU A O 1
ATOM 3060 N N . GLY A 1 393 ? -4.357 -8.318 1.590 1.00 84.75 393 GLY A N 1
ATOM 3061 C CA . GLY A 1 393 ? -4.945 -8.218 2.926 1.00 84.75 393 GLY A CA 1
ATOM 3062 C C . GLY A 1 393 ? -4.406 -7.072 3.783 1.00 84.75 393 GLY A C 1
ATOM 3063 O O . GLY A 1 393 ? -4.610 -7.094 4.996 1.00 84.75 393 GLY A O 1
ATOM 3064 N N . GLY A 1 394 ? -3.687 -6.117 3.190 1.00 88.75 394 GLY A N 1
ATOM 3065 C CA . GLY A 1 394 ? -3.322 -4.854 3.834 1.00 88.75 394 GLY A CA 1
ATOM 3066 C C . GLY A 1 394 ? -4.414 -3.790 3.682 1.00 88.75 394 GLY A C 1
ATOM 3067 O O . GLY A 1 394 ? -5.407 -3.987 2.990 1.00 88.75 394 GLY A O 1
ATOM 3068 N N . LEU A 1 395 ? -4.211 -2.634 4.300 1.00 95.44 395 LEU A N 1
ATOM 3069 C CA . LEU A 1 395 ? -4.970 -1.419 4.053 1.00 95.44 395 LEU A CA 1
ATOM 3070 C C . LEU A 1 395 ? -4.023 -0.364 3.481 1.00 95.44 395 LEU A C 1
ATOM 3072 O O . LEU A 1 395 ? -3.157 0.167 4.173 1.00 95.44 395 LEU A O 1
ATOM 3076 N N . CYS A 1 396 ? -4.173 -0.093 2.190 1.00 96.00 396 CYS A N 1
ATOM 3077 C CA . CYS A 1 396 ? -3.298 0.800 1.441 1.00 96.00 396 CYS A CA 1
ATOM 3078 C C . CYS A 1 396 ? -4.115 2.016 0.989 1.00 96.00 396 CYS A C 1
ATOM 3080 O O . CYS A 1 396 ? -5.159 1.851 0.364 1.00 96.00 396 CYS A O 1
ATOM 3082 N N . ILE A 1 397 ? -3.690 3.232 1.334 1.00 96.94 397 ILE A N 1
ATOM 3083 C CA . ILE A 1 397 ? -4.492 4.447 1.135 1.00 96.94 397 ILE A CA 1
ATOM 3084 C C . ILE A 1 397 ? -3.702 5.471 0.319 1.00 96.94 397 ILE A C 1
ATOM 3086 O O . ILE A 1 397 ? -2.542 5.757 0.610 1.00 96.94 397 ILE A O 1
ATOM 3090 N N . GLY A 1 398 ? -4.342 6.005 -0.723 1.00 95.31 398 GLY A N 1
ATOM 3091 C CA . GLY A 1 398 ? -3.791 7.091 -1.528 1.00 95.31 398 GLY A CA 1
ATOM 3092 C C . GLY A 1 398 ? -3.834 8.416 -0.770 1.00 95.31 398 GLY A C 1
ATOM 3093 O O . GLY A 1 398 ? -4.855 8.729 -0.163 1.00 95.31 398 GLY A O 1
ATOM 3094 N N . VAL A 1 399 ? -2.750 9.186 -0.803 1.00 95.00 399 VAL A N 1
ATOM 3095 C CA . VAL A 1 399 ? -2.618 10.461 -0.081 1.00 95.00 399 VAL A CA 1
ATOM 3096 C C . VAL A 1 399 ? -1.904 11.526 -0.917 1.00 95.00 399 VAL A C 1
ATOM 3098 O O . VAL A 1 399 ? -1.350 11.232 -1.979 1.00 95.00 399 VAL A O 1
ATOM 3101 N N . GLY A 1 400 ? -1.908 12.775 -0.443 1.00 94.19 400 GLY A N 1
ATOM 3102 C CA . GLY A 1 400 ? -1.08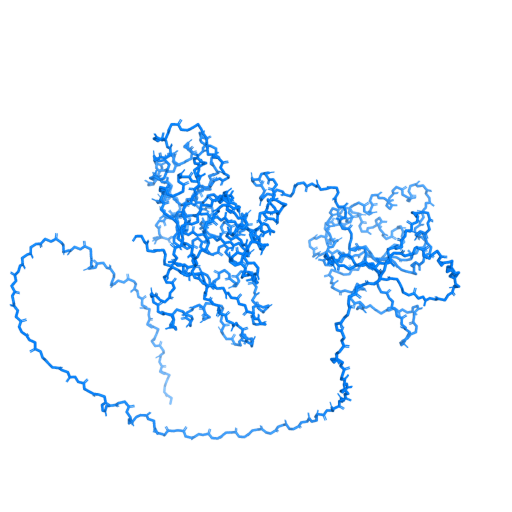5 13.838 -1.017 1.00 94.19 400 GLY A CA 1
ATOM 3103 C C . GLY A 1 400 ? 0.389 13.729 -0.608 1.00 94.19 400 GLY A C 1
ATOM 3104 O O . GLY A 1 400 ? 0.755 12.981 0.298 1.00 94.19 400 GLY A O 1
ATOM 3105 N N . GLY A 1 401 ? 1.256 14.516 -1.255 1.00 92.38 401 GLY A N 1
ATOM 3106 C CA . GLY A 1 401 ? 2.682 14.567 -0.904 1.00 92.38 401 GLY A CA 1
ATOM 3107 C C . GLY A 1 401 ? 2.936 15.004 0.545 1.00 92.38 401 GLY A C 1
ATOM 3108 O O . GLY A 1 401 ? 3.794 14.425 1.202 1.00 92.38 401 GLY A O 1
ATOM 3109 N N . ALA A 1 402 ? 2.149 15.954 1.058 1.00 94.19 402 ALA A N 1
ATOM 3110 C CA . ALA A 1 402 ? 2.284 16.462 2.425 1.00 94.19 402 ALA A CA 1
ATOM 3111 C C . ALA A 1 402 ? 1.974 15.389 3.484 1.00 94.19 402 ALA A C 1
ATOM 3113 O O . ALA A 1 402 ? 2.756 15.204 4.410 1.00 94.19 402 ALA A O 1
ATOM 3114 N N . ASP A 1 403 ? 0.909 14.606 3.294 1.00 96.25 403 ASP A N 1
ATOM 3115 C CA . ASP A 1 403 ? 0.564 13.505 4.204 1.00 96.25 403 ASP A CA 1
ATOM 3116 C C . ASP A 1 403 ? 1.663 12.430 4.239 1.00 96.25 403 ASP A C 1
ATOM 3118 O O . ASP A 1 403 ? 1.977 11.860 5.284 1.00 96.25 403 ASP A O 1
ATOM 3122 N N . ALA A 1 404 ? 2.276 12.143 3.085 1.00 97.12 404 ALA A N 1
ATOM 3123 C CA . ALA A 1 404 ? 3.415 11.234 3.025 1.00 97.12 404 ALA A CA 1
ATOM 3124 C C . ALA A 1 404 ? 4.619 11.794 3.801 1.00 97.12 404 ALA A C 1
ATOM 3126 O O . ALA A 1 404 ? 5.323 11.032 4.465 1.00 97.12 404 ALA A O 1
ATOM 3127 N N . VAL A 1 405 ? 4.843 13.112 3.748 1.00 97.50 405 VAL A N 1
ATOM 3128 C CA . VAL A 1 405 ? 5.893 13.795 4.516 1.00 97.50 405 VAL A CA 1
ATOM 3129 C C . VAL A 1 405 ? 5.641 13.697 6.014 1.00 97.50 405 VAL A C 1
ATOM 3131 O O . VAL A 1 405 ? 6.595 13.395 6.723 1.00 97.50 405 VAL A O 1
ATOM 3134 N N . ASP A 1 406 ? 4.403 13.851 6.488 1.00 97.88 406 ASP A N 1
ATOM 3135 C CA . ASP A 1 406 ? 4.068 13.683 7.909 1.00 97.88 406 ASP A CA 1
ATOM 3136 C C . ASP A 1 406 ? 4.505 12.304 8.418 1.00 97.88 406 ASP A C 1
ATOM 3138 O O . ASP A 1 406 ? 5.249 12.192 9.393 1.00 97.88 406 ASP A O 1
ATOM 3142 N N . VAL A 1 407 ? 4.150 11.243 7.689 1.00 98.25 407 VAL A N 1
ATOM 3143 C CA . VAL A 1 407 ? 4.542 9.871 8.043 1.00 98.25 407 VAL A CA 1
ATOM 3144 C C . VAL A 1 407 ? 6.062 9.684 7.974 1.00 98.25 407 VAL A C 1
ATOM 3146 O O . VAL A 1 407 ? 6.662 9.082 8.868 1.00 98.25 407 VAL A O 1
ATOM 3149 N N . MET A 1 408 ? 6.715 10.210 6.933 1.00 98.31 408 MET A N 1
ATOM 3150 C CA . MET A 1 408 ? 8.177 10.168 6.814 1.00 98.31 408 MET A CA 1
ATOM 3151 C C . MET A 1 408 ? 8.880 10.958 7.928 1.00 98.31 408 MET A C 1
ATOM 3153 O O . MET A 1 408 ? 10.012 10.618 8.274 1.00 98.31 408 MET A O 1
ATOM 3157 N N . ALA A 1 409 ? 8.227 11.975 8.490 1.00 97.88 409 ALA A N 1
ATOM 3158 C CA . ALA A 1 409 ? 8.720 12.840 9.557 1.00 97.88 409 ALA A CA 1
ATOM 3159 C C . ALA A 1 409 ? 8.379 12.341 10.975 1.00 97.88 409 ALA A C 1
ATOM 3161 O O . ALA A 1 409 ? 8.688 13.028 11.946 1.00 97.88 409 ALA A O 1
ATOM 3162 N N . ASP A 1 410 ? 7.777 11.153 11.103 1.00 97.44 410 ASP A N 1
ATOM 3163 C CA . ASP A 1 410 ? 7.278 10.595 12.369 1.00 97.44 410 ASP A CA 1
ATOM 3164 C C . ASP A 1 410 ? 6.183 11.446 13.041 1.00 97.44 410 ASP A C 1
ATOM 3166 O O . ASP A 1 410 ? 6.056 11.495 14.269 1.00 97.44 410 ASP A O 1
ATOM 3170 N N . ILE A 1 411 ? 5.350 12.098 12.234 1.00 97.75 411 ILE A N 1
ATOM 3171 C CA . ILE A 1 411 ? 4.148 12.808 12.670 1.00 97.75 411 ILE A CA 1
ATOM 3172 C C . ILE A 1 411 ? 2.946 11.861 12.484 1.00 97.75 411 ILE A C 1
ATOM 3174 O O . ILE A 1 411 ? 2.838 11.219 11.435 1.00 97.75 411 ILE A O 1
ATOM 3178 N N . PRO A 1 412 ? 2.044 11.715 13.480 1.00 97.94 412 PRO A N 1
ATOM 3179 C CA . PRO A 1 412 ? 0.839 10.906 13.317 1.00 97.94 412 PRO A CA 1
ATOM 3180 C C . PRO A 1 412 ? 0.017 11.373 12.116 1.00 97.94 412 PRO A C 1
ATOM 3182 O O . PRO A 1 412 ? -0.362 12.539 12.038 1.00 97.94 412 PRO A O 1
ATOM 3185 N N . TRP A 1 413 ? -0.305 10.448 11.219 1.00 98.38 413 TRP A N 1
ATOM 3186 C CA . TRP A 1 413 ? -1.124 10.742 10.051 1.00 98.38 413 TRP A CA 1
ATOM 3187 C C . TRP A 1 413 ? -2.602 10.758 10.427 1.00 98.38 413 TRP A C 1
ATOM 3189 O O . TRP A 1 413 ? -3.102 9.808 11.037 1.00 98.38 413 TRP A O 1
ATOM 3199 N N . GLU A 1 414 ? -3.306 11.828 10.068 1.00 97.44 414 GLU A N 1
ATOM 3200 C CA . GLU A 1 414 ? -4.723 11.976 10.375 1.00 97.44 414 GLU A CA 1
ATOM 3201 C C . GLU A 1 414 ? -5.610 11.468 9.234 1.00 97.44 414 GLU A C 1
ATOM 3203 O O . GLU A 1 414 ? -5.530 11.921 8.095 1.00 97.44 414 GLU A O 1
ATOM 3208 N N . LEU A 1 415 ? -6.523 10.551 9.556 1.00 96.75 415 LEU A N 1
ATOM 3209 C CA . LEU A 1 415 ? -7.509 10.023 8.617 1.00 96.75 415 LEU A CA 1
ATOM 3210 C C . LEU A 1 415 ? -8.909 10.142 9.207 1.00 96.75 415 LEU A C 1
ATOM 3212 O O . LEU A 1 415 ? -9.187 9.615 10.286 1.00 96.75 415 LEU A O 1
ATOM 3216 N N . LYS A 1 416 ? -9.841 10.753 8.471 1.00 95.94 416 LYS A N 1
ATOM 3217 C CA . LYS A 1 416 ? -11.258 10.703 8.843 1.00 95.94 416 LYS A CA 1
ATOM 3218 C C . LYS A 1 416 ? -11.721 9.245 8.893 1.00 95.94 416 LYS A C 1
ATOM 3220 O O . LYS A 1 416 ? -11.676 8.549 7.882 1.00 95.94 416 LYS A O 1
ATOM 3225 N N . CYS A 1 417 ? -12.182 8.801 10.061 1.00 95.62 417 CYS A N 1
ATOM 3226 C CA . CYS A 1 417 ? -12.570 7.423 10.335 1.00 95.62 417 CYS A CA 1
ATOM 3227 C C . CYS A 1 417 ? -13.563 6.941 9.265 1.00 95.62 417 CYS A C 1
ATOM 3229 O O . CYS A 1 417 ? -14.666 7.489 9.178 1.00 95.62 417 CYS A O 1
ATOM 3231 N N . PRO A 1 418 ? -13.209 5.969 8.411 1.00 92.94 418 PRO A N 1
ATOM 3232 C CA . PRO A 1 418 ? -14.036 5.641 7.262 1.00 92.94 418 PRO A CA 1
ATOM 3233 C C . PRO A 1 418 ? -15.271 4.832 7.667 1.00 92.94 418 PRO A C 1
ATOM 3235 O O . PRO A 1 418 ? -15.283 4.070 8.638 1.00 92.94 418 PRO A O 1
ATOM 3238 N N . LYS A 1 419 ? -16.337 4.959 6.875 1.00 94.69 419 LYS A N 1
ATOM 3239 C CA . LYS A 1 419 ? -17.416 3.962 6.864 1.00 94.69 419 LYS A CA 1
ATOM 3240 C C . LYS A 1 419 ? -16.914 2.679 6.189 1.00 94.69 419 LYS A C 1
ATOM 3242 O O . LYS A 1 419 ? -15.886 2.686 5.522 1.00 94.69 419 LYS A O 1
ATOM 3247 N N . VAL A 1 420 ? -17.645 1.576 6.333 1.00 93.50 420 VAL A N 1
ATOM 3248 C CA . VAL A 1 420 ? -17.307 0.305 5.666 1.00 93.50 420 VAL A CA 1
ATOM 3249 C C . VAL A 1 420 ? -18.495 -0.144 4.826 1.00 93.50 420 VAL A C 1
ATOM 3251 O O . VAL A 1 420 ? -19.599 -0.288 5.354 1.00 93.50 420 VAL A O 1
ATOM 3254 N N . ILE A 1 421 ? -18.270 -0.352 3.530 1.00 93.06 421 ILE A N 1
ATOM 3255 C CA . ILE A 1 421 ? -19.242 -0.897 2.578 1.00 93.06 421 ILE A CA 1
ATOM 3256 C C . ILE A 1 421 ? -18.874 -2.359 2.335 1.00 93.06 421 ILE A C 1
ATOM 3258 O O . ILE A 1 421 ? -17.869 -2.659 1.700 1.00 93.06 421 ILE A O 1
ATOM 3262 N N . GLY A 1 422 ? -19.685 -3.285 2.842 1.00 93.31 422 GLY A N 1
ATOM 3263 C CA . GLY A 1 422 ? -19.450 -4.716 2.657 1.00 93.31 422 GLY A CA 1
ATOM 3264 C C . GLY A 1 422 ? -19.966 -5.217 1.307 1.00 93.31 422 GLY A C 1
ATOM 3265 O O . GLY A 1 422 ? -21.176 -5.238 1.087 1.00 93.31 422 GLY A O 1
ATOM 3266 N N . VAL A 1 423 ? -19.081 -5.708 0.438 1.00 90.56 423 VAL A N 1
ATOM 3267 C CA . VAL A 1 423 ? -19.456 -6.357 -0.830 1.00 90.56 423 VAL A CA 1
ATOM 3268 C C . VAL A 1 423 ? -19.389 -7.871 -0.663 1.00 90.56 423 VAL A C 1
ATOM 3270 O O . VAL A 1 423 ? -18.315 -8.469 -0.598 1.00 90.56 423 VAL A O 1
ATOM 3273 N N . ARG A 1 424 ? -20.557 -8.514 -0.568 1.00 91.62 424 ARG A N 1
ATOM 3274 C CA . ARG A 1 424 ? -20.645 -9.964 -0.367 1.00 91.62 424 ARG A CA 1
ATOM 3275 C C . ARG A 1 424 ? -20.619 -10.718 -1.696 1.00 91.62 424 ARG A C 1
ATOM 3277 O O . ARG A 1 424 ? -21.638 -10.804 -2.378 1.00 91.62 424 ARG A O 1
ATOM 3284 N N . LEU A 1 425 ? -19.490 -11.336 -2.031 1.00 84.50 425 LEU A N 1
ATOM 3285 C CA . LEU A 1 425 ? -19.350 -12.177 -3.218 1.00 84.50 425 LEU A CA 1
ATOM 3286 C C . LEU A 1 425 ? -19.898 -13.587 -2.961 1.00 84.50 425 LEU A C 1
ATOM 3288 O O . LEU A 1 425 ? -19.552 -14.260 -1.984 1.00 84.50 425 LEU A O 1
ATOM 3292 N N . THR A 1 426 ? -20.754 -14.056 -3.866 1.00 87.88 426 THR A N 1
ATOM 3293 C CA . THR A 1 426 ? -21.343 -15.404 -3.844 1.00 87.88 426 THR A CA 1
ATOM 3294 C C . THR A 1 426 ? -21.277 -16.036 -5.232 1.00 87.88 426 THR A C 1
ATOM 3296 O O . THR A 1 426 ? -21.116 -15.335 -6.227 1.00 87.88 426 THR A O 1
ATOM 3299 N N . GLY A 1 427 ? -21.384 -17.365 -5.305 1.00 87.19 427 GLY A N 1
ATOM 3300 C CA . GLY A 1 427 ? -21.249 -18.095 -6.567 1.00 87.19 427 GLY A CA 1
ATOM 3301 C C . GLY A 1 427 ? -19.798 -18.204 -7.048 1.00 87.19 427 GLY A C 1
ATOM 3302 O O . GLY A 1 427 ? -18.863 -18.151 -6.247 1.00 87.19 427 GLY A O 1
ATOM 3303 N N . LYS A 1 428 ? -19.621 -18.418 -8.356 1.00 83.31 428 LYS A N 1
ATOM 3304 C CA . LYS A 1 428 ? -18.321 -18.522 -9.037 1.00 83.31 428 LYS A CA 1
ATOM 3305 C C . LYS A 1 428 ? -18.391 -17.785 -10.376 1.00 83.31 428 LYS A C 1
ATOM 3307 O O . LYS A 1 428 ? -19.451 -17.777 -10.999 1.00 83.31 428 LYS A O 1
ATOM 3312 N N . MET A 1 429 ? -17.278 -17.205 -10.822 1.00 81.06 429 MET A N 1
ATOM 3313 C CA . MET A 1 429 ? -17.170 -16.649 -12.177 1.00 81.06 429 MET A CA 1
ATOM 3314 C C . MET A 1 429 ? -17.256 -17.782 -13.211 1.00 81.06 429 MET A C 1
ATOM 3316 O O . MET A 1 429 ? -16.714 -18.865 -12.983 1.00 81.06 429 MET A O 1
ATOM 3320 N N . ILE A 1 430 ? -17.949 -17.544 -14.327 1.00 82.38 430 ILE A N 1
ATOM 3321 C CA . ILE A 1 430 ? -18.163 -18.526 -15.399 1.00 82.38 430 ILE A CA 1
ATOM 3322 C C . ILE A 1 430 ? -17.794 -17.930 -16.761 1.00 82.38 430 ILE A C 1
ATOM 3324 O O . ILE A 1 430 ? -18.017 -16.749 -17.015 1.00 82.38 430 ILE A O 1
ATOM 3328 N N . GLY A 1 431 ? -17.253 -18.758 -17.656 1.00 89.94 431 GLY A N 1
ATOM 3329 C CA . GLY A 1 431 ? -16.902 -18.340 -19.015 1.00 89.94 431 GLY A CA 1
ATOM 3330 C C . GLY A 1 431 ? -15.832 -17.246 -19.039 1.00 89.94 431 GLY A C 1
ATOM 3331 O O . GLY A 1 431 ? -14.743 -17.437 -18.508 1.00 89.94 431 GLY A O 1
ATOM 3332 N N . TRP A 1 432 ? -16.157 -16.118 -19.671 1.00 88.38 432 TRP A N 1
ATOM 3333 C CA . TRP A 1 432 ? -15.254 -14.976 -19.861 1.00 88.38 432 TRP A CA 1
ATOM 3334 C C . TRP A 1 432 ? -15.258 -13.978 -18.698 1.00 88.38 432 TRP A C 1
ATOM 3336 O O . TRP A 1 432 ? -14.493 -13.019 -18.731 1.00 88.38 432 TRP A O 1
ATOM 3346 N N . THR A 1 433 ? -16.106 -14.181 -17.684 1.00 84.56 433 THR A N 1
ATOM 3347 C CA . THR A 1 433 ? -16.166 -13.282 -16.528 1.00 84.56 433 THR A CA 1
ATOM 3348 C C . THR A 1 433 ? -14.850 -13.302 -15.758 1.00 84.56 433 THR A C 1
ATOM 3350 O O . THR A 1 433 ? -14.330 -14.355 -15.386 1.00 84.56 433 THR A O 1
ATOM 3353 N N . SER A 1 434 ? -14.352 -12.108 -15.480 1.00 80.19 434 SER A N 1
ATOM 3354 C CA . SER A 1 434 ? -13.104 -11.814 -14.802 1.00 80.19 434 SER A CA 1
ATOM 3355 C C . SER A 1 434 ? -13.352 -10.955 -13.551 1.00 80.19 434 SER A C 1
ATOM 3357 O O . SER A 1 434 ? -14.421 -10.367 -13.385 1.00 80.19 434 SER A O 1
ATOM 3359 N N . PRO A 1 435 ? -12.361 -10.813 -12.661 1.00 79.12 435 PRO A N 1
ATOM 3360 C CA . PRO A 1 435 ? -12.469 -9.922 -11.503 1.00 79.12 435 PRO A CA 1
ATOM 3361 C C . PRO A 1 435 ? -12.671 -8.458 -11.887 1.00 79.12 435 PRO A C 1
ATOM 3363 O O . PRO A 1 435 ? -13.330 -7.722 -11.163 1.00 79.12 435 PRO A O 1
ATOM 3366 N N . THR A 1 436 ? -12.163 -8.037 -13.048 1.00 80.31 436 THR A N 1
ATOM 3367 C CA . THR A 1 436 ? -12.428 -6.694 -13.569 1.00 80.31 436 THR A CA 1
ATOM 3368 C C . THR A 1 436 ? -13.931 -6.462 -13.729 1.00 80.31 436 THR A C 1
ATOM 3370 O O . THR A 1 436 ? -14.423 -5.398 -13.375 1.00 80.31 436 THR A O 1
ATOM 3373 N N . ASP A 1 437 ? -14.695 -7.473 -14.145 1.00 84.00 437 ASP A N 1
ATOM 3374 C CA . ASP A 1 437 ? -16.150 -7.349 -14.291 1.00 84.00 437 ASP A CA 1
ATOM 3375 C C . ASP A 1 437 ? -16.861 -7.158 -12.945 1.00 84.00 437 ASP A C 1
ATOM 3377 O O . ASP A 1 437 ? -17.894 -6.493 -12.873 1.00 84.00 437 ASP A O 1
ATOM 3381 N N . VAL A 1 438 ? -16.299 -7.695 -11.857 1.00 85.31 438 VAL A N 1
ATOM 3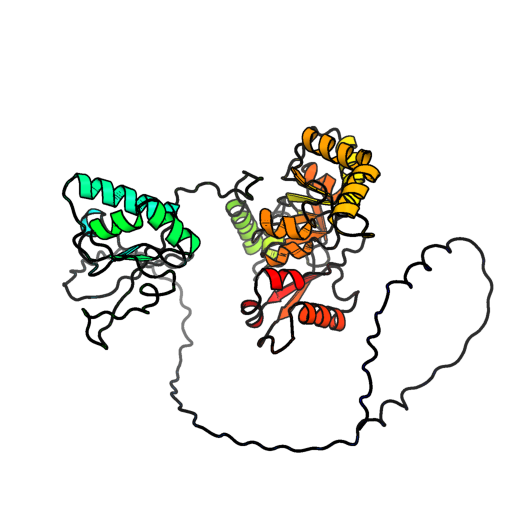382 C CA . VAL A 1 438 ? -16.845 -7.504 -10.508 1.00 85.31 438 VAL A CA 1
ATOM 3383 C C . VAL A 1 438 ? -16.683 -6.050 -10.070 1.00 85.31 438 VAL A C 1
ATOM 3385 O O . VAL A 1 438 ? -17.675 -5.449 -9.665 1.00 85.31 438 VAL A O 1
ATOM 3388 N N . ILE A 1 439 ? -15.487 -5.455 -10.186 1.00 82.50 439 ILE A N 1
ATOM 3389 C CA . ILE A 1 439 ? -15.298 -4.038 -9.819 1.00 82.50 439 ILE A CA 1
ATOM 3390 C C . ILE A 1 439 ? -16.058 -3.103 -10.752 1.00 82.50 439 ILE A C 1
ATOM 3392 O O . ILE A 1 439 ? -16.663 -2.148 -10.279 1.00 82.50 439 ILE A O 1
ATOM 3396 N N . LEU A 1 440 ? -16.124 -3.403 -12.053 1.00 83.50 440 LEU A N 1
ATOM 3397 C CA . LEU A 1 440 ? -16.936 -2.623 -12.986 1.00 83.50 440 LEU A CA 1
ATOM 3398 C C . LEU A 1 440 ? -18.410 -2.661 -12.579 1.00 83.50 440 LEU A C 1
ATOM 3400 O O . LEU A 1 440 ? -19.082 -1.631 -12.607 1.00 83.50 440 LEU A O 1
ATOM 3404 N N . LYS A 1 441 ? -18.909 -3.818 -12.124 1.00 90.69 441 LYS A N 1
ATOM 3405 C CA . LYS A 1 441 ? -20.282 -3.917 -11.631 1.00 90.69 441 LYS A CA 1
ATOM 3406 C C . LYS A 1 441 ? -20.490 -3.189 -10.303 1.00 90.69 441 LYS A C 1
ATOM 3408 O O . LYS A 1 441 ? -21.538 -2.581 -10.108 1.00 90.69 441 LYS A O 1
ATOM 3413 N N . VAL A 1 442 ? -19.520 -3.232 -9.393 1.00 87.56 442 VAL A N 1
ATOM 3414 C CA . VAL A 1 442 ? -19.567 -2.464 -8.138 1.00 87.56 442 VAL A CA 1
ATOM 3415 C C . VAL A 1 442 ? -19.557 -0.959 -8.426 1.00 87.56 442 VAL A C 1
ATOM 3417 O O . VAL A 1 442 ? -20.360 -0.236 -7.841 1.00 87.56 442 VAL A O 1
ATOM 3420 N N . ALA A 1 443 ? -18.727 -0.498 -9.364 1.00 87.69 443 ALA A N 1
ATOM 3421 C CA . ALA A 1 443 ? -18.663 0.895 -9.797 1.00 87.69 443 ALA A CA 1
ATOM 3422 C C . ALA A 1 443 ? -19.964 1.356 -10.474 1.00 87.69 443 ALA A C 1
ATOM 3424 O O . ALA A 1 443 ? -20.414 2.470 -10.224 1.00 87.69 443 ALA A O 1
ATOM 3425 N N . ASP A 1 444 ? -20.610 0.497 -11.267 1.00 92.06 444 ASP A N 1
ATOM 3426 C CA . ASP A 1 444 ? -21.947 0.743 -11.829 1.00 92.06 444 ASP A CA 1
ATOM 3427 C C . ASP A 1 444 ? -23.010 0.916 -10.726 1.00 92.06 444 ASP A C 1
ATOM 3429 O O . ASP A 1 444 ? -23.817 1.840 -10.769 1.00 92.06 444 ASP A O 1
ATOM 3433 N N . ILE A 1 445 ? -22.974 0.075 -9.684 1.00 93.19 445 ILE A N 1
ATOM 3434 C CA . ILE A 1 445 ? -23.927 0.134 -8.561 1.00 93.19 445 ILE A CA 1
ATOM 3435 C C . ILE A 1 445 ? -23.698 1.366 -7.676 1.00 93.19 445 ILE A C 1
ATOM 3437 O O . ILE A 1 445 ? -24.655 2.037 -7.289 1.00 93.19 445 ILE A O 1
ATOM 3441 N N . LEU A 1 446 ? -22.446 1.640 -7.303 1.00 90.00 446 LEU A N 1
ATOM 3442 C CA . LEU A 1 446 ? -22.103 2.707 -6.359 1.00 90.00 446 LEU A CA 1
ATOM 3443 C C . LEU A 1 446 ? -21.951 4.068 -7.037 1.00 90.00 446 LEU A C 1
ATOM 3445 O O . LEU A 1 446 ? -22.063 5.094 -6.364 1.00 90.00 446 LEU A O 1
ATOM 3449 N N . THR A 1 447 ? -21.734 4.101 -8.352 1.00 92.94 447 THR A N 1
ATOM 3450 C CA . THR A 1 447 ? -21.310 5.282 -9.115 1.00 92.94 447 THR A CA 1
ATOM 3451 C C . THR A 1 447 ? -19.989 5.871 -8.596 1.00 92.94 447 THR A C 1
ATOM 3453 O O . THR A 1 447 ? -19.408 5.414 -7.612 1.00 92.94 447 THR A O 1
ATOM 3456 N N . VAL A 1 448 ? -19.527 6.959 -9.213 1.00 88.31 448 VAL A N 1
ATOM 3457 C CA . VAL A 1 448 ? -18.306 7.675 -8.803 1.00 88.31 448 VAL A CA 1
ATOM 3458 C C . VAL A 1 448 ? -18.423 8.411 -7.459 1.00 88.31 448 VAL A C 1
ATOM 3460 O O . VAL A 1 448 ? -17.474 9.053 -7.042 1.00 88.31 448 VAL A O 1
ATOM 3463 N N . LYS A 1 449 ? -19.571 8.393 -6.772 1.00 87.06 449 LYS A N 1
ATOM 3464 C CA . LYS A 1 449 ? -19.734 9.066 -5.463 1.00 87.06 449 LYS A CA 1
ATOM 3465 C C . LYS A 1 449 ? -20.069 8.119 -4.314 1.00 87.06 449 LYS A C 1
ATOM 3467 O O . LYS A 1 449 ? -19.945 8.505 -3.157 1.00 87.06 449 LYS A O 1
ATOM 3472 N N . GLY A 1 450 ? -20.496 6.888 -4.598 1.00 85.75 450 GLY A N 1
ATOM 3473 C CA . GLY A 1 450 ? -20.993 5.978 -3.562 1.00 85.75 450 GLY A CA 1
ATOM 3474 C C . GLY A 1 450 ? -19.924 5.481 -2.589 1.00 85.75 450 GLY A C 1
ATOM 3475 O O . GLY A 1 450 ? -20.271 5.047 -1.496 1.00 85.75 450 GLY A O 1
ATOM 3476 N N . GLY A 1 451 ? -18.642 5.560 -2.963 1.00 86.56 451 GLY A N 1
ATOM 3477 C CA . GLY A 1 451 ? -17.507 5.146 -2.129 1.00 86.56 451 GLY A CA 1
ATOM 3478 C C . GLY A 1 451 ? -16.876 6.254 -1.275 1.00 86.56 451 GLY A C 1
ATOM 3479 O O . GLY A 1 451 ? -15.930 5.986 -0.541 1.00 86.56 451 GLY A O 1
ATOM 3480 N N . THR A 1 452 ? -17.346 7.502 -1.356 1.00 86.69 452 THR A N 1
ATOM 3481 C CA . THR A 1 452 ? -16.701 8.634 -0.669 1.00 86.69 452 THR A CA 1
ATOM 3482 C C . THR A 1 452 ? -16.718 8.461 0.860 1.00 86.69 452 THR A C 1
ATOM 3484 O O . THR A 1 452 ? -17.771 8.247 1.461 1.00 86.69 452 THR A O 1
ATOM 3487 N N . VAL A 1 453 ? -15.545 8.583 1.500 1.00 87.75 453 VAL A N 1
ATOM 3488 C CA . VAL A 1 453 ? -15.333 8.390 2.959 1.00 87.75 453 VAL A CA 1
ATOM 3489 C C . VAL A 1 453 ? -15.723 6.977 3.439 1.00 87.75 453 VAL A C 1
ATOM 3491 O O . VAL A 1 453 ? -16.132 6.770 4.586 1.00 87.75 453 VAL A O 1
ATOM 3494 N N . ALA A 1 454 ? -15.606 5.974 2.569 1.00 91.38 454 ALA A N 1
ATOM 3495 C CA . ALA A 1 454 ? -15.834 4.582 2.920 1.00 91.38 454 ALA A CA 1
ATOM 3496 C C . ALA A 1 454 ? -14.745 3.660 2.362 1.00 91.38 454 ALA A C 1
ATOM 3498 O O . ALA A 1 454 ? -14.166 3.921 1.315 1.00 91.38 454 ALA A O 1
ATOM 3499 N N . VAL A 1 455 ? -14.507 2.558 3.068 1.00 91.38 455 VAL A N 1
ATOM 3500 C CA . VAL A 1 455 ? -13.678 1.436 2.621 1.00 91.38 455 VAL A CA 1
ATOM 3501 C C . VAL A 1 455 ? -14.598 0.344 2.085 1.00 91.38 455 VAL A C 1
ATOM 3503 O O . VAL A 1 455 ? -15.574 -0.023 2.746 1.00 91.38 455 VAL A O 1
ATOM 3506 N N . ILE A 1 456 ? -14.303 -0.174 0.893 1.00 91.69 456 ILE A N 1
ATOM 3507 C CA . ILE A 1 456 ? -15.020 -1.314 0.313 1.00 91.69 456 ILE A CA 1
ATOM 3508 C C . ILE A 1 456 ? -14.376 -2.606 0.829 1.00 91.69 456 ILE A C 1
ATOM 3510 O O . ILE A 1 456 ? -13.213 -2.872 0.553 1.00 91.69 456 ILE A O 1
ATOM 3514 N N . GLU A 1 457 ? -15.137 -3.419 1.564 1.00 90.44 457 GLU A N 1
ATOM 3515 C CA . GLU A 1 457 ? -14.665 -4.677 2.153 1.00 90.44 457 GLU A CA 1
ATOM 3516 C C . GLU A 1 457 ? -15.345 -5.879 1.477 1.00 90.44 457 GLU A C 1
ATOM 3518 O O . GLU A 1 457 ? -16.539 -6.155 1.669 1.00 90.44 457 GLU A O 1
ATOM 3523 N N . TYR A 1 458 ? -14.578 -6.614 0.668 1.00 85.81 458 TYR A N 1
ATOM 3524 C CA . TYR A 1 458 ? -15.046 -7.825 -0.006 1.00 85.81 458 TYR A CA 1
ATOM 3525 C C . TYR A 1 458 ? -15.074 -9.016 0.953 1.00 85.81 458 TYR A C 1
ATOM 3527 O O . TYR A 1 458 ? -14.090 -9.329 1.619 1.00 85.81 458 TYR A O 1
ATOM 3535 N N . HIS A 1 459 ? -16.199 -9.727 1.007 1.00 85.62 459 HIS A N 1
ATOM 3536 C CA . HIS A 1 459 ? -16.361 -10.892 1.878 1.00 85.62 459 HIS A CA 1
ATOM 3537 C C . HIS A 1 459 ? -17.287 -11.946 1.258 1.00 85.62 459 HIS A C 1
ATOM 3539 O O . HIS A 1 459 ? -17.935 -11.719 0.240 1.00 85.62 459 HIS A O 1
ATOM 3545 N N . GLY A 1 460 ? -17.381 -13.117 1.888 1.00 83.12 460 GLY A N 1
ATOM 3546 C CA . GLY A 1 460 ? -18.269 -14.199 1.457 1.00 83.12 460 GLY A CA 1
ATOM 3547 C C . GLY A 1 460 ? -17.575 -15.311 0.660 1.00 83.12 460 GLY A C 1
ATOM 3548 O O . GLY A 1 460 ? -16.385 -15.234 0.355 1.00 83.12 460 GLY A O 1
ATOM 3549 N N . PRO A 1 461 ? -18.306 -16.395 0.343 1.00 80.81 461 PRO A N 1
ATOM 3550 C CA . PRO A 1 461 ? -17.725 -17.607 -0.234 1.00 80.81 461 PRO A CA 1
ATOM 3551 C C . PRO A 1 461 ? -17.130 -17.400 -1.635 1.00 80.81 461 PRO A C 1
ATOM 3553 O O . PRO A 1 461 ? -16.222 -18.131 -2.017 1.00 80.81 461 PRO A O 1
ATOM 3556 N N . GLY A 1 462 ? -17.609 -16.402 -2.386 1.00 75.25 462 GLY A N 1
ATOM 3557 C CA . GLY A 1 462 ? -17.103 -16.072 -3.720 1.00 75.25 462 GLY A CA 1
ATOM 3558 C C . GLY A 1 462 ? -15.714 -15.426 -3.724 1.00 75.25 462 GLY A C 1
ATOM 3559 O O . GLY A 1 462 ? -15.106 -15.331 -4.782 1.00 75.25 462 GLY A O 1
ATOM 3560 N N . VAL A 1 463 ? -15.180 -15.014 -2.569 1.00 75.81 463 VAL A N 1
ATOM 3561 C CA . VAL A 1 463 ? -13.815 -14.464 -2.482 1.00 75.81 463 VAL A CA 1
ATOM 3562 C C . VAL A 1 463 ? -12.764 -15.563 -2.670 1.00 75.81 463 VAL A C 1
ATOM 3564 O O . VAL A 1 463 ? -11.772 -15.357 -3.357 1.00 75.81 463 VAL A O 1
ATOM 3567 N N . TRP A 1 464 ? -13.007 -16.770 -2.145 1.00 65.19 464 TRP A N 1
ATOM 3568 C CA . TRP A 1 464 ? -12.048 -17.888 -2.170 1.00 65.19 464 TRP A CA 1
ATOM 3569 C C . TRP A 1 464 ? -11.726 -18.428 -3.566 1.00 65.19 464 TRP A C 1
ATOM 3571 O O . TRP A 1 464 ? -10.768 -19.180 -3.729 1.00 65.19 464 TRP A O 1
ATOM 3581 N N . VAL A 1 465 ? -12.538 -18.087 -4.568 1.00 60.34 465 VAL A N 1
ATOM 3582 C CA . VAL A 1 465 ? -12.304 -18.476 -5.966 1.00 60.34 465 VAL A CA 1
ATOM 3583 C C . VAL A 1 465 ? -11.484 -17.443 -6.742 1.00 60.34 465 VAL A C 1
ATOM 3585 O O . VAL A 1 465 ? -11.150 -17.681 -7.901 1.00 60.34 465 VAL A O 1
ATOM 3588 N N . LEU A 1 466 ? -11.137 -16.316 -6.119 1.00 59.72 466 LEU A N 1
ATOM 3589 C CA . LEU A 1 466 ? -10.254 -15.305 -6.686 1.00 59.72 466 LEU A CA 1
ATOM 3590 C C . LEU A 1 466 ? -8.805 -15.622 -6.301 1.00 59.72 466 LEU A C 1
ATOM 3592 O O . LEU A 1 466 ? -8.507 -15.927 -5.150 1.00 59.72 466 LEU A O 1
ATOM 3596 N N . SER A 1 467 ? -7.885 -15.546 -7.265 1.00 54.84 467 SER A N 1
ATOM 3597 C CA . SER A 1 467 ? -6.450 -15.550 -6.940 1.00 54.84 467 SER A CA 1
ATOM 3598 C C . SER A 1 467 ? -6.043 -14.209 -6.326 1.00 54.84 467 SER A C 1
ATOM 3600 O O . SER A 1 467 ? -6.714 -13.205 -6.533 1.00 54.84 467 SER A O 1
ATOM 3602 N N . VAL A 1 468 ? -4.903 -14.155 -5.645 1.00 52.59 468 VAL A N 1
ATOM 3603 C CA . VAL A 1 468 ? -4.343 -12.901 -5.108 1.00 52.59 468 VAL A CA 1
ATOM 3604 C C . VAL A 1 468 ? -4.189 -11.824 -6.197 1.00 52.59 468 VAL A C 1
ATOM 3606 O O . VAL A 1 468 ? -4.644 -10.698 -6.022 1.00 52.59 468 VAL A O 1
ATOM 3609 N N . ILE A 1 469 ? -3.673 -12.202 -7.374 1.00 46.66 469 ILE A N 1
ATOM 3610 C CA . ILE A 1 469 ? -3.536 -11.317 -8.553 1.00 46.66 469 ILE A CA 1
ATOM 3611 C C . ILE A 1 469 ? -4.907 -10.825 -9.048 1.00 46.66 469 ILE A C 1
ATOM 3613 O O . ILE A 1 469 ? -5.040 -9.809 -9.722 1.00 46.66 469 ILE A O 1
ATOM 3617 N N . TRP A 1 470 ? -5.964 -11.568 -8.741 1.00 52.59 470 TRP A N 1
ATOM 3618 C CA . TRP A 1 470 ? -7.328 -11.265 -9.147 1.00 52.59 470 TRP A CA 1
ATOM 3619 C C . TRP A 1 470 ? -8.044 -10.360 -8.135 1.00 52.59 470 TRP A C 1
ATOM 3621 O O . TRP A 1 470 ? -8.805 -9.495 -8.561 1.00 52.59 470 TRP A O 1
ATOM 3631 N N . VAL A 1 471 ? -7.757 -10.491 -6.834 1.00 54.00 471 VAL A N 1
ATOM 3632 C CA . VAL A 1 471 ? -8.273 -9.586 -5.789 1.00 54.00 471 VAL A CA 1
ATOM 3633 C C . VAL A 1 471 ? -7.711 -8.170 -5.965 1.00 54.00 471 VAL A C 1
ATOM 3635 O O . VAL A 1 471 ? -8.456 -7.212 -5.807 1.00 54.00 471 VAL A O 1
ATOM 3638 N N . GLN A 1 472 ? -6.468 -8.021 -6.443 1.00 48.69 472 GLN A N 1
ATOM 3639 C CA . GLN A 1 472 ? -5.858 -6.708 -6.735 1.00 48.69 472 GLN A CA 1
ATOM 3640 C C . GLN A 1 472 ? -6.697 -5.848 -7.706 1.00 48.69 472 GLN A C 1
ATOM 3642 O O . GLN A 1 472 ? -6.671 -4.619 -7.659 1.00 48.69 472 GLN A O 1
ATOM 3647 N N . LYS A 1 473 ? -7.428 -6.495 -8.629 1.00 45.38 473 LYS A N 1
ATOM 3648 C CA . LYS A 1 473 ? -8.245 -5.814 -9.642 1.00 45.38 473 LYS A CA 1
ATOM 3649 C C . LYS A 1 473 ? -9.581 -5.342 -9.073 1.00 45.38 473 LYS A C 1
ATOM 3651 O O . LYS A 1 473 ? -10.264 -4.583 -9.746 1.00 45.38 473 LYS A O 1
ATOM 3656 N N . LEU A 1 474 ? -9.952 -5.785 -7.869 1.00 45.66 474 LEU A N 1
ATOM 3657 C CA . LEU A 1 474 ? -11.195 -5.407 -7.199 1.00 45.66 474 LEU A CA 1
ATOM 3658 C C . LEU A 1 474 ? -11.102 -4.105 -6.402 1.00 45.66 474 LEU A C 1
ATOM 3660 O O . LEU A 1 474 ? -12.131 -3.576 -5.994 1.00 45.66 474 LEU A O 1
ATOM 3664 N N . GLU A 1 475 ? -9.898 -3.589 -6.181 1.00 47.94 475 GLU A N 1
ATOM 3665 C CA . GLU A 1 475 ? -9.657 -2.471 -5.261 1.00 47.94 475 GLU A CA 1
ATOM 3666 C C . GLU A 1 475 ? -9.237 -1.181 -5.968 1.00 47.94 475 GLU A C 1
ATOM 3668 O O . GLU A 1 475 ? -8.748 -0.249 -5.338 1.00 47.94 475 GLU A O 1
ATOM 3673 N N . LEU A 1 476 ? -9.476 -1.071 -7.278 1.00 36.25 476 LEU A N 1
ATOM 3674 C CA . LEU A 1 476 ? -9.439 0.238 -7.920 1.00 36.25 476 LEU A CA 1
ATOM 3675 C C . LEU A 1 476 ? -10.581 1.095 -7.350 1.00 36.25 476 LEU A C 1
ATOM 3677 O O . LEU A 1 476 ? -11.728 0.661 -7.350 1.00 36.25 476 LEU A O 1
ATOM 3681 N N . TYR A 1 477 ? -10.244 2.314 -6.925 1.00 34.72 477 TYR A N 1
ATOM 3682 C CA . TYR A 1 477 ? -11.120 3.390 -6.442 1.00 34.72 477 TYR A CA 1
ATOM 3683 C C . TYR A 1 477 ? -11.382 3.436 -4.927 1.00 34.72 477 TYR A C 1
ATOM 3685 O O . TYR A 1 477 ? -12.458 3.100 -4.438 1.00 34.72 477 TYR A O 1
ATOM 3693 N N . PHE A 1 478 ? -10.436 4.043 -4.203 1.00 31.55 478 PHE A N 1
ATOM 3694 C CA . PHE A 1 478 ? -10.813 5.011 -3.172 1.00 31.55 478 PHE A CA 1
ATOM 3695 C C . PHE A 1 478 ? -10.875 6.393 -3.809 1.00 31.55 478 PHE A C 1
ATOM 3697 O O . PHE A 1 478 ? -9.901 6.862 -4.391 1.00 31.55 478 PHE A O 1
ATOM 3704 N N . ILE A 1 479 ? -12.015 7.064 -3.670 1.00 29.28 479 ILE A N 1
ATOM 3705 C CA . ILE A 1 479 ? -12.098 8.504 -3.908 1.00 29.28 479 ILE A CA 1
ATOM 3706 C C . ILE A 1 479 ? -11.870 9.149 -2.551 1.00 29.28 479 ILE A C 1
ATOM 3708 O O . ILE A 1 479 ? -12.804 9.337 -1.766 1.00 29.28 479 ILE A O 1
ATOM 3712 N N . VAL A 1 480 ? -10.599 9.415 -2.256 1.00 25.83 480 VAL A N 1
ATOM 3713 C CA . VAL A 1 480 ? -10.243 10.396 -1.236 1.00 25.83 480 VAL A CA 1
ATOM 3714 C C . VAL A 1 480 ? -10.655 11.747 -1.823 1.00 25.83 480 VAL A C 1
ATOM 3716 O O . VAL A 1 480 ? -10.215 12.072 -2.928 1.00 25.83 480 VAL A O 1
ATOM 3719 N N . PRO A 1 481 ? -11.572 12.497 -1.188 1.00 25.56 481 PRO A N 1
ATOM 3720 C CA . PRO A 1 481 ? -11.793 13.872 -1.590 1.00 25.56 481 PRO A CA 1
ATOM 3721 C C . PRO A 1 481 ? -10.505 14.622 -1.247 1.00 25.56 481 PRO A C 1
ATOM 3723 O O . PRO A 1 481 ? -10.186 14.763 -0.068 1.00 25.56 481 PRO A O 1
ATOM 3726 N N . PHE A 1 482 ? -9.744 15.003 -2.270 1.00 28.38 482 PHE A N 1
ATOM 3727 C CA . PHE A 1 482 ? -8.776 16.083 -2.128 1.00 28.38 482 PHE A CA 1
ATOM 3728 C C . PHE A 1 482 ? -9.517 17.390 -1.845 1.00 28.38 482 PHE A C 1
ATOM 3730 O O . PHE A 1 482 ? -10.611 17.581 -2.437 1.00 28.38 482 PHE A O 1
#

pLDDT: mean 70.53, std 29.0, range [18.94, 98.69]

Sequence (482 aa):
MPIGGVKATCICNECLYQHACRSSFGIVNQRPWPTLTLKMLRKMFKTLQLSVRCSCTCLVERYSCTDDRRRFWSSPPESSAARTKVSVSPKKSVLFLGDRDPDLTIPYLRLHMKEIACVAPYLLIGSCTNSSYADIAKCASRSKEALDHGRKFRIPFNGIPGSKQIRATIERDEMAQTLREFGGTVLANACGPCIGQWDRKDVKKGEKNTILNSYNRKIRAKEVAMSKFDTKPLPYETLEKRLKIVADRLGRPLTLTEKILYSHLDDPVGQSIERGVSYLKLRPDRVAMQDATAQMAMLQFISSGLPKVAVPSTIHCDHLIEAQVGGVEDLKRAKELNEEVYNFLKTASAKYGVGFWHPGSGIIHQIILENYAFPGLLMVGTDSHTPNGGGLGGLCIGVGGADAVDVMADIPWELKCPKVIGVRLTGKMIGWTSPTDVILKVADILTVKGGTVAVIEYHGPGVWVLSVIWVQKLELYFIVPF

Secondary structure (DSSP, 8-state):
------------S-SSSSSSS----------------S-STTSS------------------------------PPPPP----------S-----------SS---PPP---TTTGGGS-S-EEE--TTT--HHHHHHHHHHHHHHHHTT---SS-EEE--SSHHHHHHHHHTTHHHHHHHTTEEE--SSS-GGGT-S--SSS-TT------------------BSSSS--SBP-HHHHHHHHHHHHHHH-S---HHHHHHHHTBS-TTT----TTTPEEEE--SEEEEEHHHHHHHHHHHHHTT-SS-SS-EEEE--SS---SS-HHHHHHHHHHHTHHHHHHHHHHHHHHT-EEE-TTS--HHHHHHHHT--TT-EEEESSTTGGGGGGGT-EEEE--HHHHHHHHTTPPEEEE--EEEEEE--S---TT--HHHHHHHHHHHHGGGTTTTEEEEEESGGGTTS-HHHHGGG--------

Foldseek 3Di:
DDDDDDDDDDPDPPDPPPPPDDDDDDDDDDDDDDDDDDDPPPPPPDDDDDDDDDDDDDDDDDDDDDDDDDDDDDDDDDDDDDDDDDDDDPDDDDDDDDDDDDDDDDDDDDDDPVPPLPDDLEEEQDDLVHQALVSLVVVLVVLVVCVVVVAADPHEYERAHQDPVSVVVCVVVCSCVSQVVSRYHYDYNDHDVQVPNYDDPPDDPPDDDDDDDPPDPPPVDPQPALWPLGRHHDCVVQLVVQLVLLCVVVVDDDDLVRSLFRSFAPDSNPADADAQDGKGFGQAQEEEEELVQVVVLLVVLVVVVDFAFPHAYEYAYEPQQDDDDDDVVSQVVSCVVCVVSLVVSVVSCVRHVYHYHDRPNDDRLVCCCVTRAAASGGYEYCDFLQQLSCLRNYGGHHDHSVLSSCNRVVHGRIDRRAAEAEDEDDDEDDDPDALLVVLVVVCVVCPLPNQARYDYHYDYPHVVNADSNRSSSNRRDDPDPD

Radius of gyration: 31.12 Å; chains: 1; bounding box: 73×91×91 Å

Organism: Aphis glycines (NCBI:txid307491)